Protein 2PQ0 (pdb70)

Structure (mmCIF, N/CA/C/O backbone):
data_2PQ0
#
_entry.id   2PQ0
#
_cell.length_a   114.050
_cell.length_b   114.050
_cell.length_c   182.309
_cell.angle_alpha   90.00
_cell.angle_beta   90.00
_cell.angle_gamma   90.00
#
_symmetry.space_group_name_H-M   'P 41 21 2'
#
loop_
_entity.id
_entity.type
_entity.pdbx_description
1 polymer 'Hypothetical conserved protein GK1056'
2 water water
#
loop_
_atom_site.group_PDB
_atom_site.id
_atom_site.type_symbol
_atom_site.label_atom_id
_atom_site.label_alt_id
_atom_site.label_comp_id
_atom_site.label_asym_id
_atom_site.label_entity_id
_atom_site.label_seq_id
_atom_site.pdbx_PDB_ins_code
_atom_site.Cartn_x
_atom_site.Cartn_y
_atom_site.Cartn_z
_atom_site.occupancy
_atom_site.B_iso_or_equiv
_atom_site.auth_seq_id
_atom_site.auth_comp_id
_atom_site.auth_asym_id
_atom_site.auth_atom_id
_atom_site.pdbx_PDB_model_num
ATOM 1 N N . GLY A 1 2 ? 27.027 31.042 44.439 1.00 89.93 2 GLY A N 1
ATOM 2 C CA . GLY A 1 2 ? 26.131 29.957 44.926 1.00 89.93 2 GLY A CA 1
ATOM 3 C C . GLY A 1 2 ? 26.881 28.718 45.384 1.00 89.93 2 GLY A C 1
ATOM 4 O O . GLY A 1 2 ? 28.103 28.742 45.545 1.00 89.93 2 GLY A O 1
ATOM 5 N N . ARG A 1 3 ? 26.139 27.630 45.587 1.00 67.62 3 ARG A N 1
ATOM 6 C CA . ARG A 1 3 ? 26.705 26.360 46.040 1.00 67.62 3 ARG A CA 1
ATOM 7 C C . ARG A 1 3 ? 27.716 25.759 45.060 1.00 67.62 3 ARG A C 1
ATOM 8 O O . ARG A 1 3 ? 27.552 25.845 43.842 1.00 67.62 3 ARG A O 1
ATOM 16 N N . LYS A 1 4 ? 28.759 25.145 45.608 1.00 49.83 4 LYS A N 1
ATOM 17 C CA . LYS A 1 4 ? 29.797 24.508 44.810 1.00 50.70 4 LYS A CA 1
ATOM 18 C C . LYS A 1 4 ? 29.750 22.985 44.984 1.00 49.65 4 LYS A C 1
ATOM 19 O O . LYS A 1 4 ? 29.404 22.478 46.055 1.00 49.79 4 LYS A O 1
ATOM 25 N N . ILE A 1 5 ? 30.097 22.262 43.923 1.00 41.35 5 ILE A N 1
ATOM 26 C CA . ILE A 1 5 ? 30.089 20.801 43.945 1.00 40.00 5 ILE A CA 1
ATOM 27 C C . ILE A 1 5 ? 31.342 20.216 43.273 1.00 39.64 5 ILE A C 1
ATOM 28 O O . ILE A 1 5 ? 31.873 20.776 42.312 1.00 39.45 5 ILE A O 1
ATOM 33 N N . VAL A 1 6 ? 31.818 19.097 43.806 1.00 40.14 6 VAL A N 1
ATOM 34 C CA . VAL A 1 6 ? 32.991 18.428 43.262 1.00 39.17 6 VAL A CA 1
ATOM 35 C C . VAL A 1 6 ? 32.674 16.972 42.908 1.00 38.48 6 VAL A C 1
ATOM 36 O O . VAL A 1 6 ? 32.133 16.221 43.729 1.00 37.45 6 VAL A O 1
ATOM 40 N N . PHE A 1 7 ? 33.010 16.585 41.680 1.00 40.75 7 PHE A N 1
ATOM 41 C CA . PHE A 1 7 ? 32.796 15.225 41.202 1.00 39.72 7 PHE A CA 1
ATOM 42 C C . PHE A 1 7 ? 34.137 14.508 41.136 1.00 39.38 7 PHE A C 1
ATOM 43 O O . PHE A 1 7 ? 35.101 15.031 40.576 1.00 39.80 7 PHE A O 1
ATOM 51 N N . PHE A 1 8 ? 34.195 13.311 41.707 1.00 39.21 8 PHE A N 1
ATOM 52 C CA . PHE A 1 8 ? 35.416 12.513 41.690 1.00 38.91 8 PHE A CA 1
ATOM 53 C C . PHE A 1 8 ? 35.178 11.219 40.903 1.00 38.69 8 PHE A C 1
ATOM 54 O O . PHE A 1 8 ? 34.067 10.680 40.914 1.00 38.43 8 PHE A O 1
ATOM 62 N N . ASP A 1 9 ? 36.206 10.736 40.208 1.00 39.41 9 ASP A N 1
ATOM 63 C CA . ASP A 1 9 ? 36.096 9.456 39.515 1.00 39.22 9 ASP A CA 1
ATOM 64 C C . ASP A 1 9 ? 36.889 8.564 40.475 1.00 39.22 9 ASP A C 1
ATOM 65 O O . ASP A 1 9 ? 37.563 9.084 41.364 1.00 38.90 9 ASP A O 1
ATOM 70 N N . ILE A 1 10 ? 36.829 7.244 40.304 1.00 28.33 10 ILE A N 1
ATOM 71 C CA . ILE A 1 10 ? 37.527 6.333 41.210 1.00 28.41 10 ILE A CA 1
ATOM 72 C C . ILE A 1 10 ? 38.985 5.935 41.000 1.00 28.81 10 ILE A C 1
ATOM 73 O O . ILE A 1 10 ? 39.828 6.206 41.855 1.00 28.15 10 ILE A O 1
ATOM 78 N N . ASP A 1 11 ? 39.281 5.284 39.875 1.00 35.90 11 ASP A N 1
ATOM 79 C CA . ASP A 1 11 ? 40.637 4.818 39.585 1.00 36.36 11 ASP A CA 1
ATOM 80 C C . ASP A 1 11 ? 41.643 5.964 39.470 1.00 35.65 11 ASP A C 1
ATOM 81 O O . ASP A 1 11 ? 41.431 6.930 38.737 1.00 35.77 11 ASP A O 1
ATOM 86 N N . GLY A 1 12 ? 42.743 5.831 40.205 1.00 36.82 12 GLY A N 1
ATOM 87 C CA . GLY A 1 12 ? 43.793 6.834 40.195 1.00 36.58 12 GLY A CA 1
ATOM 88 C C . GLY A 1 12 ? 43.398 8.183 40.772 1.00 36.96 12 GLY A C 1
ATOM 89 O O . GLY A 1 12 ? 44.216 9.102 40.830 1.00 36.99 12 GLY A O 1
ATOM 90 N N . THR A 1 13 ? 42.146 8.307 41.200 1.00 37.13 13 THR A N 1
ATOM 91 C CA . THR A 1 13 ? 41.647 9.556 41.756 1.00 37.50 13 THR A CA 1
ATOM 92 C C . THR A 1 13 ? 41.308 9.414 43.236 1.00 37.69 13 THR A C 1
ATOM 93 O O . THR A 1 13 ? 42.007 9.964 44.081 1.00 38.11 13 THR A O 1
ATOM 97 N N . LEU A 1 14 ? 40.243 8.683 43.551 1.00 44.64 14 LEU A N 1
ATOM 98 C CA . LEU A 1 14 ? 39.867 8.471 44.946 1.00 45.16 14 LEU A CA 1
ATOM 99 C C . LEU A 1 14 ? 40.712 7.327 45.498 1.00 45.99 14 LEU A C 1
ATOM 100 O O . LEU A 1 14 ? 41.228 7.407 46.615 1.00 46.37 14 LEU A O 1
ATOM 105 N N . LEU A 1 15 ? 40.856 6.268 44.705 1.00 46.65 15 LEU A N 1
ATOM 106 C CA . LEU A 1 15 ? 41.645 5.113 45.107 1.00 46.77 15 LEU A CA 1
ATOM 107 C C . LEU A 1 15 ? 43.044 5.199 44.507 1.00 47.01 15 LEU A C 1
ATOM 108 O O . LEU A 1 15 ? 43.223 5.733 43.412 1.00 47.80 15 LEU A O 1
ATOM 113 N N . ASP A 1 16 ? 44.037 4.682 45.224 1.00 38.96 16 ASP A N 1
ATOM 114 C CA . ASP A 1 16 ? 45.408 4.705 44.730 1.00 38.96 16 ASP A CA 1
ATOM 115 C C . ASP A 1 16 ? 45.679 3.482 43.862 1.00 38.96 16 ASP A C 1
ATOM 116 O O . ASP A 1 16 ? 44.751 2.800 43.428 1.00 38.96 16 ASP A O 1
ATOM 121 N N . GLU A 1 17 ? 46.951 3.200 43.613 1.00 65.22 17 GLU A N 1
ATOM 122 C CA . GLU A 1 17 ? 47.326 2.070 42.777 1.00 65.22 17 GLU A CA 1
ATOM 123 C C . GLU A 1 17 ? 47.026 0.721 43.425 1.00 65.22 17 GLU A C 1
ATOM 124 O O . GLU A 1 17 ? 46.828 -0.274 42.732 1.00 65.22 17 GLU A O 1
ATOM 130 N N . GLN A 1 18 ? 46.986 0.684 44.752 1.00 48.36 18 GLN A N 1
ATOM 131 C CA . GLN A 1 18 ? 46.683 -0.559 45.459 1.00 48.36 18 GLN A CA 1
ATOM 132 C C . GLN A 1 18 ? 45.178 -0.649 45.699 1.00 48.36 18 GLN A C 1
ATOM 133 O O . GLN A 1 18 ? 44.689 -1.559 46.371 1.00 48.36 18 GLN A O 1
ATOM 139 N N . LYS A 1 19 ? 44.458 0.314 45.131 1.00 46.91 19 LYS A N 1
ATOM 140 C CA . LYS A 1 19 ? 43.013 0.414 45.259 1.00 46.91 19 LYS A CA 1
ATOM 141 C C . LYS A 1 19 ? 42.580 0.682 46.693 1.00 46.91 19 LYS A C 1
ATOM 142 O O . LYS A 1 19 ? 41.503 0.268 47.126 1.00 46.91 19 LYS A O 1
ATOM 148 N N . GLN A 1 20 ? 43.435 1.387 47.425 1.00 44.23 20 GLN A N 1
ATOM 149 C CA . GLN A 1 20 ? 43.150 1.751 48.806 1.00 44.61 20 GLN A CA 1
ATOM 150 C C . GLN A 1 20 ? 42.753 3.217 48.867 1.00 44.32 20 GLN A C 1
ATOM 151 O O . GLN A 1 20 ? 43.083 4.000 47.973 1.00 44.43 20 GLN A O 1
ATOM 157 N N . LEU A 1 21 ? 42.043 3.584 49.925 1.00 41.83 21 LEU A N 1
ATOM 158 C CA . LEU A 1 21 ? 41.587 4.956 50.100 1.00 41.97 21 LEU A CA 1
ATOM 159 C C . LEU A 1 21 ? 42.584 5.729 50.966 1.00 42.27 21 LEU A C 1
ATOM 160 O O . LEU A 1 21 ? 42.795 5.392 52.130 1.00 42.28 21 LEU A O 1
ATOM 165 N N . PRO A 1 22 ? 43.227 6.763 50.402 1.00 46.60 22 PRO A N 1
ATOM 166 C CA . PRO A 1 22 ? 44.205 7.571 51.139 1.00 46.51 22 PRO A CA 1
ATOM 167 C C . PRO A 1 22 ? 43.620 8.285 52.355 1.00 46.54 22 PRO A C 1
ATOM 168 O O . PRO A 1 22 ? 42.489 8.784 52.319 1.00 46.65 22 PRO A O 1
ATOM 172 N N . LEU A 1 23 ? 44.395 8.337 53.431 1.00 44.76 23 LEU A N 1
ATOM 173 C CA . LEU A 1 23 ? 43.944 9.009 54.642 1.00 44.69 23 LEU A CA 1
ATOM 174 C C . LEU A 1 23 ? 43.599 10.478 54.341 1.00 44.76 23 LEU A C 1
ATOM 175 O O . LEU A 1 23 ? 42.543 10.976 54.752 1.00 44.67 23 LEU A O 1
ATOM 180 N N . SER A 1 24 ? 44.479 11.156 53.601 1.00 40.44 24 SER A N 1
ATOM 181 C CA . SER A 1 24 ? 44.273 12.565 53.253 1.00 40.11 24 SER A CA 1
ATOM 182 C C . SER A 1 24 ? 43.019 12.823 52.417 1.00 39.69 24 SER A C 1
ATOM 183 O O . SER A 1 24 ? 42.468 13.929 52.438 1.00 39.86 24 SER A O 1
ATOM 186 N N . THR A 1 25 ? 42.567 11.808 51.684 1.00 36.85 25 THR A N 1
ATOM 187 C CA . THR A 1 25 ? 41.371 11.962 50.869 1.00 36.15 25 THR A CA 1
ATOM 188 C C . THR A 1 25 ? 40.149 11.968 51.781 1.00 35.98 25 THR A C 1
ATOM 189 O O . THR A 1 25 ? 39.209 12.737 51.572 1.00 35.78 25 THR A O 1
ATOM 193 N N . ILE A 1 26 ? 40.167 11.105 52.792 1.00 35.78 26 ILE A N 1
ATOM 194 C CA . ILE A 1 26 ? 39.067 11.040 53.745 1.00 35.86 26 ILE A CA 1
ATOM 195 C C . ILE A 1 26 ? 38.991 12.407 54.429 1.00 36.34 26 ILE A C 1
ATOM 196 O O . ILE A 1 26 ? 37.903 12.952 54.636 1.00 35.64 26 ILE A O 1
ATOM 201 N N . GLU A 1 27 ? 40.158 12.962 54.753 1.00 39.72 27 GLU A N 1
ATOM 202 C CA . GLU A 1 27 ? 40.234 14.278 55.383 1.00 40.43 27 GLU A CA 1
ATOM 203 C C . GLU A 1 27 ? 39.658 15.303 54.418 1.00 40.15 27 GLU A C 1
ATOM 204 O O . GLU A 1 27 ? 38.805 16.117 54.786 1.00 40.06 27 GLU A O 1
ATOM 210 N N . ALA A 1 28 ? 40.134 15.249 53.177 1.00 30.91 28 ALA A N 1
ATOM 211 C CA . ALA A 1 28 ? 39.690 16.163 52.138 1.00 31.17 28 ALA A CA 1
ATOM 212 C C . ALA A 1 28 ? 38.172 16.188 52.054 1.00 31.88 28 ALA A C 1
ATOM 213 O O . ALA A 1 28 ? 37.552 17.236 52.223 1.00 32.31 28 ALA A O 1
ATOM 215 N N . VAL A 1 29 ? 37.573 15.031 51.791 1.00 44.93 29 VAL A N 1
ATOM 216 C CA . VAL A 1 29 ? 36.121 14.946 51.689 1.00 45.22 29 VAL A CA 1
ATOM 217 C C . VAL A 1 29 ? 35.492 15.499 52.959 1.00 45.87 29 VAL A C 1
ATOM 218 O O . VAL A 1 29 ? 34.478 16.191 52.906 1.00 45.72 29 VAL A O 1
ATOM 222 N N . ARG A 1 30 ? 36.104 15.201 54.100 1.00 44.16 30 ARG A N 1
ATOM 223 C CA . ARG A 1 30 ? 35.595 15.690 55.377 1.00 45.27 30 ARG A CA 1
ATOM 224 C C . ARG A 1 30 ? 35.488 17.209 55.381 1.00 45.59 30 ARG A C 1
ATOM 225 O O . ARG A 1 30 ? 34.407 17.760 55.602 1.00 45.87 30 ARG A O 1
ATOM 233 N N . ARG A 1 31 ? 36.620 17.875 55.146 1.00 49.91 31 ARG A N 1
ATOM 234 C CA . ARG A 1 31 ? 36.671 19.334 55.134 1.00 50.60 31 ARG A CA 1
ATOM 235 C C . ARG A 1 31 ? 35.690 19.904 54.124 1.00 50.59 31 ARG A C 1
ATOM 236 O O . ARG A 1 31 ? 35.019 20.903 54.383 1.00 51.00 31 ARG A O 1
ATOM 244 N N . LEU A 1 32 ? 35.602 19.247 52.976 1.00 45.04 32 LEU A N 1
ATOM 245 C CA . LEU A 1 32 ? 34.712 19.668 51.903 1.00 45.25 32 LEU A CA 1
ATOM 246 C C . LEU A 1 32 ? 33.238 19.682 52.342 1.00 45.74 32 LEU A C 1
ATOM 247 O O . LEU A 1 32 ? 32.485 20.589 51.990 1.00 45.59 32 LEU A O 1
ATOM 252 N N . LYS A 1 33 ? 32.832 18.682 53.120 1.00 59.06 33 LYS A N 1
ATOM 253 C CA . LYS A 1 33 ? 31.449 18.609 53.583 1.00 59.87 33 LYS A CA 1
ATOM 254 C C . LYS A 1 33 ? 31.102 19.648 54.639 1.00 60.40 33 LYS A C 1
ATOM 255 O O . LYS A 1 33 ? 30.067 20.305 54.542 1.00 60.67 33 LYS A O 1
ATOM 261 N N . GLN A 1 34 ? 31.958 19.797 55.648 1.00 51.44 34 GLN A N 1
ATOM 262 C CA . GLN A 1 34 ? 31.694 20.757 56.718 1.00 52.25 34 GLN A CA 1
ATOM 263 C C . GLN A 1 34 ? 31.798 22.181 56.194 1.00 51.97 34 GLN A C 1
ATOM 264 O O . GLN A 1 34 ? 31.400 23.134 56.862 1.00 51.94 34 GLN A O 1
ATOM 270 N N . SER A 1 35 ? 32.329 22.309 54.984 1.00 46.88 35 SER A N 1
ATOM 271 C CA . SER A 1 35 ? 32.503 23.597 54.337 1.00 46.59 35 SER A CA 1
ATOM 272 C C . SER A 1 35 ? 31.326 23.919 53.414 1.00 46.12 35 SER A C 1
ATOM 273 O O . SER A 1 35 ? 31.314 24.956 52.752 1.00 46.37 35 SER A O 1
ATOM 276 N N . GLY A 1 36 ? 30.343 23.024 53.365 1.00 54.47 36 GLY A N 1
ATOM 277 C CA . GLY A 1 36 ? 29.180 23.253 52.522 1.00 53.66 36 GLY A CA 1
ATOM 278 C C . GLY A 1 36 ? 29.314 22.861 51.058 1.00 53.02 36 GLY A C 1
ATOM 279 O O . GLY A 1 36 ? 28.368 23.028 50.283 1.00 52.90 36 GLY A O 1
ATOM 280 N N . VAL A 1 37 ? 30.479 22.351 50.665 1.00 47.72 37 VAL A N 1
ATOM 281 C CA . VAL A 1 37 ? 30.698 21.927 49.283 1.00 47.40 37 VAL A CA 1
ATOM 282 C C . VAL A 1 37 ? 30.114 20.529 49.061 1.00 46.81 37 VAL A C 1
ATOM 283 O O . VAL A 1 37 ? 30.395 19.604 49.819 1.00 46.47 37 VAL A O 1
ATOM 287 N N . TYR A 1 38 ? 29.304 20.384 48.017 1.00 45.00 38 TYR A N 1
ATOM 288 C CA . TYR A 1 38 ? 28.677 19.104 47.695 1.00 44.34 38 TYR A CA 1
ATOM 289 C C . TYR A 1 38 ? 29.687 18.125 47.090 1.00 43.36 38 TYR A C 1
ATOM 290 O O . TYR A 1 38 ? 30.423 18.480 46.166 1.00 43.75 38 TYR A O 1
ATOM 299 N N . VAL A 1 39 ? 29.710 16.897 47.607 1.00 38.99 39 VAL A N 1
ATOM 300 C CA . VAL A 1 39 ? 30.622 15.867 47.118 1.00 37.33 39 VAL A CA 1
ATOM 301 C C . VAL A 1 39 ? 29.864 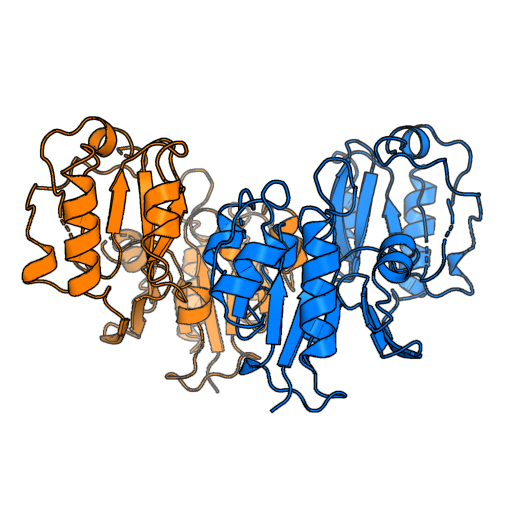14.777 46.380 1.00 35.89 39 VAL A C 1
ATOM 302 O O . VAL A 1 39 ? 28.844 14.285 46.863 1.00 35.57 39 VAL A O 1
ATOM 306 N N . ALA A 1 40 ? 30.371 14.401 45.209 1.00 33.61 40 ALA A N 1
ATOM 307 C CA . ALA A 1 40 ? 29.750 13.358 44.398 1.00 31.90 40 ALA A CA 1
ATOM 308 C C . ALA A 1 40 ? 30.782 12.587 43.581 1.00 31.00 40 ALA A C 1
ATOM 309 O O . ALA A 1 40 ? 31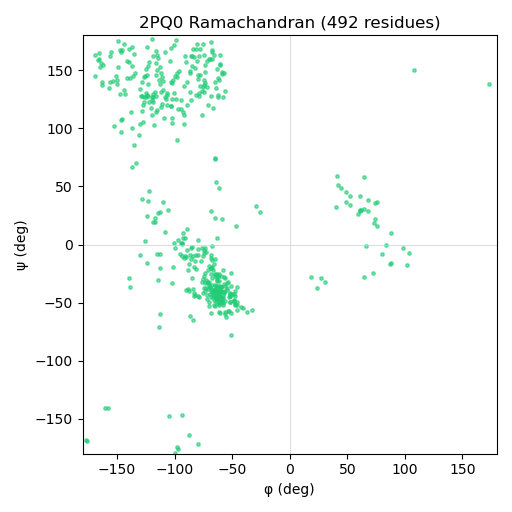.972 12.917 43.571 1.00 30.63 40 ALA A O 1
ATOM 311 N N . ILE A 1 41 ? 30.316 11.550 42.897 1.00 35.46 41 ILE A N 1
ATOM 312 C CA . ILE A 1 41 ? 31.183 10.724 42.068 1.00 34.42 41 ILE A CA 1
ATOM 313 C C . ILE A 1 41 ? 30.645 10.638 40.644 1.00 33.71 41 ILE A C 1
ATOM 314 O O . ILE A 1 41 ? 29.432 10.645 40.425 1.00 33.61 41 ILE A O 1
ATOM 319 N N . ALA A 1 42 ? 31.559 10.586 39.681 1.00 33.45 42 ALA A N 1
ATOM 320 C CA . ALA A 1 42 ? 31.204 10.452 38.264 1.00 33.09 42 ALA A CA 1
ATOM 321 C C . ALA A 1 42 ? 32.209 9.445 37.738 1.00 33.14 42 ALA A C 1
ATOM 322 O O . ALA A 1 42 ? 33.414 9.709 37.704 1.00 33.36 42 ALA A O 1
ATOM 324 N N . THR A 1 43 ? 31.713 8.282 37.341 1.00 35.98 43 THR A N 1
ATOM 325 C CA . THR A 1 43 ? 32.589 7.234 36.864 1.00 35.59 43 THR A CA 1
ATOM 326 C C . THR A 1 43 ? 31.961 6.387 35.778 1.00 35.77 43 THR A C 1
ATOM 327 O O . THR A 1 43 ? 30.749 6.436 35.551 1.00 35.41 43 THR A O 1
ATOM 331 N N . GLY A 1 44 ? 32.805 5.611 35.104 1.00 31.70 44 GLY A N 1
ATOM 332 C CA . GLY A 1 44 ? 32.320 4.739 34.061 1.00 31.45 44 GLY A CA 1
ATOM 333 C C . GLY A 1 44 ? 31.914 3.442 34.720 1.00 32.02 44 GLY A C 1
ATOM 334 O O . GLY A 1 44 ? 31.182 2.644 34.140 1.00 32.41 44 GLY A O 1
ATOM 335 N N . ARG A 1 45 ? 32.385 3.236 35.945 1.00 32.25 45 ARG A N 1
ATOM 336 C CA . ARG A 1 45 ? 32.089 2.018 36.689 1.00 32.31 45 ARG A CA 1
ATOM 337 C C . ARG A 1 45 ? 30.612 1.812 36.942 1.00 32.41 45 ARG A C 1
ATOM 338 O O . ARG A 1 45 ? 29.815 2.740 36.841 1.00 32.14 45 ARG A O 1
ATOM 346 N N . ALA A 1 46 ? 30.272 0.573 37.284 1.00 29.48 46 ALA A N 1
ATOM 347 C CA . ALA A 1 46 ? 28.907 0.184 37.590 1.00 29.12 46 ALA A CA 1
ATOM 348 C C . ALA A 1 46 ? 28.701 0.465 39.071 1.00 29.46 46 ALA A C 1
ATOM 349 O O . ALA A 1 46 ? 29.641 0.359 39.862 1.00 29.95 46 ALA A O 1
ATOM 351 N N . PRO A 1 47 ? 27.473 0.838 39.469 1.00 41.25 47 PRO A N 1
ATOM 352 C CA . PRO A 1 47 ? 27.199 1.129 40.880 1.00 41.39 47 PRO A CA 1
ATOM 353 C C . PRO A 1 47 ? 27.760 0.090 41.845 1.00 41.86 47 PRO A C 1
ATOM 354 O O . PRO A 1 47 ? 28.544 0.421 42.730 1.00 42.32 47 PRO A O 1
ATOM 358 N N . PHE A 1 48 ? 27.380 -1.172 41.665 1.00 33.28 48 PHE A N 1
ATOM 359 C CA . PHE A 1 48 ? 27.850 -2.216 42.566 1.00 33.22 48 PHE A CA 1
ATOM 360 C C . PHE A 1 48 ? 29.360 -2.399 42.580 1.00 33.66 48 PHE A C 1
ATOM 361 O O . PHE A 1 48 ? 29.895 -3.060 43.467 1.00 33.86 48 PHE A O 1
ATOM 377 N N . PHE A 1 50 ? 31.604 0.089 42.912 1.00 39.67 50 PHE A N 1
ATOM 378 C CA . PHE A 1 50 ? 32.269 1.045 43.796 1.00 39.11 50 PHE A CA 1
ATOM 379 C C . PHE A 1 50 ? 31.412 1.392 45.026 1.00 39.80 50 PHE A C 1
ATOM 380 O O . PHE A 1 50 ? 31.529 2.468 45.610 1.00 40.30 50 PHE A O 1
ATOM 388 N N . GLU A 1 51 ? 30.568 0.437 45.422 1.00 36.61 51 GLU A N 1
ATOM 389 C CA . GLU A 1 51 ? 29.690 0.578 46.579 1.00 37.13 51 GLU A CA 1
ATOM 390 C C . GLU A 1 51 ? 30.521 0.806 47.838 1.00 37.68 51 GLU A C 1
ATOM 391 O O . GLU A 1 51 ? 30.166 1.621 48.686 1.00 38.23 51 GLU A O 1
ATOM 397 N N . HIS A 1 52 ? 31.626 0.077 47.960 1.00 33.16 52 HIS A N 1
ATOM 398 C CA . HIS A 1 52 ? 32.491 0.220 49.122 1.00 33.98 52 HIS A CA 1
ATOM 399 C C . HIS A 1 52 ? 33.039 1.645 49.249 1.00 33.99 52 HIS A C 1
ATOM 400 O O . HIS A 1 52 ? 33.136 2.183 50.349 1.00 33.66 52 HIS A O 1
ATOM 407 N N . VAL A 1 53 ? 33.391 2.262 48.127 1.00 33.58 53 VAL A N 1
ATOM 408 C CA . VAL A 1 53 ? 33.916 3.617 48.161 1.00 33.81 53 VAL A CA 1
ATOM 409 C C . VAL A 1 53 ? 32.849 4.571 48.694 1.00 33.97 53 VAL A C 1
ATOM 410 O O . VAL A 1 53 ? 33.129 5.434 49.522 1.00 33.88 53 VAL A O 1
ATOM 414 N N . ARG A 1 54 ? 31.623 4.403 48.213 1.00 40.17 54 ARG A N 1
ATOM 415 C CA . ARG A 1 54 ? 30.507 5.229 48.645 1.00 40.64 54 ARG A CA 1
ATOM 416 C C . ARG A 1 54 ? 30.239 5.069 50.141 1.00 41.26 54 ARG A C 1
ATOM 417 O O . ARG A 1 54 ? 29.966 6.044 50.849 1.00 40.97 54 ARG A O 1
ATOM 425 N N . LYS A 1 55 ? 30.307 3.829 50.615 1.00 42.01 55 LYS A N 1
ATOM 426 C CA . LYS A 1 55 ? 30.067 3.532 52.015 1.00 42.46 55 LYS A CA 1
ATOM 427 C C . LYS A 1 55 ? 31.160 4.164 52.873 1.00 42.45 55 LYS A C 1
ATOM 428 O O . LYS A 1 55 ? 30.885 4.759 53.914 1.00 43.34 55 LYS A O 1
ATOM 434 N N . GLN A 1 56 ? 32.401 4.041 52.423 1.00 39.16 56 GLN A N 1
ATOM 435 C CA . GLN A 1 56 ? 33.532 4.592 53.150 1.00 38.75 56 GLN A CA 1
ATOM 436 C C . GLN A 1 56 ? 33.519 6.113 53.254 1.00 38.86 56 GLN A C 1
ATOM 437 O O . GLN A 1 56 ? 33.804 6.666 54.316 1.00 39.46 56 GLN A O 1
ATOM 443 N N . LEU A 1 57 ? 33.191 6.785 52.155 1.00 42.37 57 LEU A N 1
ATOM 444 C CA . LEU A 1 57 ? 33.162 8.242 52.125 1.00 42.08 57 LEU A CA 1
ATOM 445 C C . LEU A 1 57 ? 31.785 8.817 52.412 1.00 42.00 57 LEU A C 1
ATOM 446 O O . LEU A 1 57 ? 31.633 10.022 52.595 1.00 42.33 57 LEU A O 1
ATOM 451 N N . GLY A 1 58 ? 30.778 7.957 52.449 1.00 34.30 58 GLY A N 1
ATOM 452 C CA . GLY A 1 58 ? 29.437 8.431 52.710 1.00 33.97 58 GLY A CA 1
ATOM 453 C C . GLY A 1 58 ? 28.997 9.333 51.583 1.00 34.18 58 GLY A C 1
ATOM 454 O O . GLY A 1 58 ? 28.668 10.496 51.801 1.00 34.52 58 GLY A O 1
ATOM 455 N N . ILE A 1 59 ? 29.002 8.786 50.371 1.00 35.05 59 ILE A N 1
ATOM 456 C CA . ILE A 1 59 ? 28.611 9.512 49.166 1.00 34.85 59 ILE A CA 1
ATOM 457 C C . ILE A 1 59 ? 27.432 8.784 48.538 1.00 35.28 59 ILE A C 1
ATOM 458 O O . ILE A 1 59 ? 27.572 7.637 48.129 1.00 34.99 59 ILE A O 1
ATOM 463 N N . ASP A 1 60 ? 26.278 9.438 48.452 1.00 32.52 60 ASP A N 1
ATOM 464 C CA . ASP A 1 60 ? 25.100 8.786 47.879 1.00 32.46 60 ASP A CA 1
ATOM 465 C C . ASP A 1 60 ? 24.537 9.465 46.631 1.00 31.85 60 ASP A C 1
ATOM 466 O O . ASP A 1 60 ? 23.381 9.252 46.262 1.00 32.07 60 ASP A O 1
ATOM 471 N N . SER A 1 61 ? 25.355 10.286 45.984 1.00 35.23 61 SER A N 1
ATOM 472 C CA . SER A 1 61 ? 24.958 10.965 44.752 1.00 34.68 61 SER A CA 1
ATOM 473 C C . SER A 1 61 ? 26.073 10.696 43.759 1.00 33.53 61 SER A C 1
ATOM 474 O O . SER A 1 61 ? 27.246 10.931 44.053 1.00 33.64 61 SER A O 1
ATOM 477 N N . PHE A 1 62 ? 25.716 10.207 42.579 1.00 28.79 62 PHE A N 1
ATOM 478 C CA . PHE A 1 62 ? 26.742 9.860 41.613 1.00 27.85 62 PHE A CA 1
ATOM 479 C C . PHE A 1 62 ? 26.273 9.634 40.187 1.00 27.31 62 PHE A C 1
ATOM 480 O O . PHE A 1 62 ? 25.100 9.368 39.921 1.00 27.37 62 PHE A O 1
ATOM 488 N N . VAL A 1 63 ? 27.222 9.737 39.273 1.00 31.50 63 VAL A N 1
ATOM 489 C CA . VAL A 1 63 ? 26.957 9.483 37.876 1.00 31.74 63 VAL A CA 1
ATOM 490 C C . VAL A 1 63 ? 27.727 8.190 37.620 1.00 32.04 63 VAL A C 1
ATOM 491 O O . VAL A 1 63 ? 28.939 8.13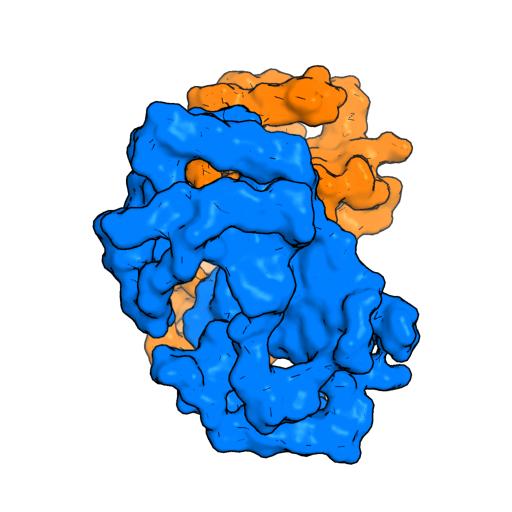0 37.843 1.00 31.92 63 VAL A O 1
ATOM 495 N N . SER A 1 64 ? 27.022 7.144 37.200 1.00 33.92 64 SER A N 1
ATOM 496 C CA . SER A 1 64 ? 27.668 5.865 36.934 1.00 34.02 64 SER A CA 1
ATOM 497 C C . SER A 1 64 ? 27.386 5.411 35.506 1.00 34.61 64 SER A C 1
ATOM 498 O O . SER A 1 64 ? 26.538 5.988 34.818 1.00 34.40 64 SER A O 1
ATOM 501 N N . PHE A 1 65 ? 28.086 4.365 35.071 1.00 32.71 65 PHE A N 1
ATOM 502 C CA . PHE A 1 65 ? 27.925 3.852 33.715 1.00 33.27 65 PHE A CA 1
ATOM 503 C C . PHE A 1 65 ? 28.081 5.003 32.726 1.00 34.33 65 PHE A C 1
ATOM 504 O O . PHE A 1 65 ? 27.332 5.110 31.756 1.00 34.51 65 PHE A O 1
ATOM 512 N N . ASN A 1 66 ? 29.066 5.859 32.997 1.00 38.22 66 ASN A N 1
ATOM 513 C CA . ASN A 1 66 ? 29.359 7.017 32.162 1.00 39.42 66 ASN A CA 1
ATOM 514 C C . ASN A 1 66 ? 28.153 7.908 31.888 1.00 39.55 66 ASN A C 1
ATOM 515 O O . ASN A 1 66 ? 28.042 8.497 30.819 1.00 39.75 66 ASN A O 1
ATOM 520 N N . GLY A 1 67 ? 27.254 8.006 32.859 1.00 31.37 67 GLY A N 1
ATOM 521 C CA . GLY A 1 67 ? 26.084 8.844 32.697 1.00 31.38 67 GLY A CA 1
ATOM 522 C C . GLY A 1 67 ? 24.790 8.109 32.406 1.00 31.61 67 GLY A C 1
ATOM 523 O O . GLY A 1 67 ? 23.727 8.724 32.389 1.00 32.32 67 GLY A O 1
ATOM 524 N N . GLN A 1 68 ? 24.865 6.799 32.185 1.00 35.80 68 GLN A N 1
ATOM 525 C CA . GLN A 1 68 ? 23.659 6.031 31.882 1.00 35.55 68 GLN A CA 1
ATOM 526 C C . GLN A 1 68 ? 22.842 5.687 33.126 1.00 34.83 68 GLN A C 1
ATOM 527 O O . GLN A 1 68 ? 21.715 5.195 33.032 1.00 34.73 68 GLN A O 1
ATOM 533 N N . TYR A 1 69 ? 23.417 5.950 34.290 1.00 28.51 69 TYR A N 1
ATOM 534 C CA . TYR A 1 69 ? 22.731 5.689 35.546 1.00 27.88 69 TYR A CA 1
ATOM 535 C C . TYR A 1 69 ? 23.182 6.761 36.536 1.00 27.91 69 TYR A C 1
ATOM 536 O O . TYR A 1 69 ? 24.322 6.750 37.010 1.00 27.21 69 TYR A O 1
ATOM 545 N N . VAL A 1 70 ? 22.284 7.697 36.825 1.00 35.43 70 VAL A N 1
ATOM 546 C CA . VAL A 1 70 ? 22.585 8.790 37.737 1.00 35.82 70 VAL A CA 1
ATOM 547 C C . VAL A 1 70 ? 21.701 8.732 38.968 1.00 36.49 70 VAL A C 1
ATOM 548 O O . VAL A 1 70 ? 20.478 8.650 38.867 1.00 36.73 70 VAL A O 1
ATOM 552 N N . VAL A 1 71 ? 22.338 8.771 40.133 1.00 36.47 71 VAL A N 1
ATOM 553 C CA . VAL A 1 71 ? 21.626 8.709 41.397 1.00 37.36 71 VAL A CA 1
ATOM 554 C C . VAL A 1 71 ? 21.861 9.959 42.228 1.00 38.25 71 VAL A C 1
ATOM 555 O O . VAL A 1 71 ? 23.005 10.353 42.474 1.00 38.85 71 VAL A O 1
ATOM 559 N N . PHE A 1 72 ? 20.763 10.576 42.653 1.00 33.71 72 PHE A N 1
ATOM 560 C CA . PHE A 1 72 ? 20.816 11.769 43.482 1.00 35.17 72 PHE A CA 1
ATOM 561 C C . PHE A 1 72 ? 20.289 11.429 44.870 1.00 35.65 72 PHE A C 1
ATOM 562 O O . PHE A 1 72 ? 19.137 11.030 45.023 1.00 35.74 72 PHE A O 1
ATOM 570 N N . GLU A 1 73 ? 21.151 11.578 45.870 1.00 44.36 73 GLU A N 1
ATOM 571 C CA . GLU A 1 73 ? 20.807 11.283 47.253 1.00 45.80 73 GLU A CA 1
ATOM 572 C C . GLU A 1 73 ? 19.967 10.030 47.473 1.00 46.08 73 GLU A C 1
ATOM 573 O O . GLU A 1 73 ? 18.861 10.085 48.018 1.00 46.04 73 GLU A O 1
ATOM 579 N N . GLY A 1 74 ? 20.504 8.897 47.034 1.00 40.75 74 GLY A N 1
ATOM 580 C CA . GLY A 1 74 ? 19.827 7.631 47.212 1.00 40.82 74 GLY A CA 1
ATOM 581 C C . GLY A 1 74 ? 18.727 7.317 46.222 1.00 41.22 74 GLY A C 1
ATOM 582 O O . GLY A 1 74 ? 18.217 6.197 46.232 1.00 41.18 74 GLY A O 1
ATOM 583 N N . ASN A 1 75 ? 18.354 8.271 45.372 1.00 38.13 75 ASN A N 1
ATOM 584 C CA . ASN A 1 75 ? 17.289 8.026 44.399 1.00 38.81 75 ASN A CA 1
ATOM 585 C C . ASN A 1 75 ? 17.747 8.074 42.956 1.00 38.78 75 ASN A C 1
ATOM 586 O O . ASN A 1 75 ? 18.689 8.789 42.607 1.00 39.10 75 ASN A O 1
ATOM 591 N N . VAL A 1 76 ? 17.075 7.308 42.109 1.00 47.32 76 VAL A N 1
ATOM 592 C CA . VAL A 1 76 ? 17.454 7.290 40.716 1.00 46.86 76 VAL A CA 1
ATOM 593 C C . VAL A 1 76 ? 16.971 8.554 40.037 1.00 46.86 76 VAL A C 1
ATOM 594 O O . VAL A 1 76 ? 15.769 8.762 39.873 1.00 47.05 76 VAL A O 1
ATOM 598 N N . LEU A 1 77 ? 17.915 9.402 39.650 1.00 47.91 77 LEU A N 1
ATOM 599 C CA . LEU A 1 77 ? 17.582 10.643 38.972 1.00 47.24 77 LEU A CA 1
ATOM 600 C C . LEU A 1 77 ? 17.390 10.373 37.490 1.00 46.98 77 LEU A C 1
ATOM 601 O O . LEU A 1 77 ? 16.440 10.857 36.880 1.00 47.13 77 LEU A O 1
ATOM 606 N N . TYR A 1 78 ? 18.289 9.587 36.910 1.00 48.78 78 TYR A N 1
ATOM 607 C CA . TYR A 1 78 ? 18.205 9.280 35.488 1.00 47.80 78 TYR A CA 1
ATOM 608 C C . TYR A 1 78 ? 18.763 7.912 35.135 1.00 48.11 78 TYR A C 1
ATOM 609 O O . TYR A 1 78 ? 19.774 7.481 35.684 1.00 47.99 78 TYR A O 1
ATOM 618 N N . LYS A 1 79 ? 18.099 7.230 34.210 1.00 41.28 79 LYS A N 1
ATOM 619 C CA . LYS A 1 79 ? 18.555 5.918 33.792 1.00 41.61 79 LYS A CA 1
ATOM 620 C C . LYS A 1 79 ? 18.251 5.643 32.326 1.00 41.49 79 LYS A C 1
ATOM 621 O O . LYS A 1 79 ? 17.126 5.823 31.866 1.00 41.36 79 LYS A O 1
ATOM 627 N N . GLN A 1 80 ? 19.272 5.218 31.591 1.00 44.37 80 GLN A N 1
ATOM 628 C CA . GLN A 1 80 ? 19.107 4.904 30.181 1.00 44.41 80 GLN A CA 1
ATOM 629 C C . GLN A 1 80 ? 19.808 3.598 29.854 1.00 43.53 80 GLN A C 1
ATOM 630 O O . GLN A 1 80 ? 20.963 3.587 29.435 1.00 43.28 80 GLN A O 1
ATOM 636 N N . PRO A 1 81 ? 19.115 2.472 30.052 1.00 41.63 81 PRO A N 1
ATOM 637 C CA . PRO A 1 81 ? 19.688 1.156 29.767 1.00 41.07 81 PRO A CA 1
ATOM 638 C C . PRO A 1 81 ? 19.751 0.876 28.264 1.00 40.43 81 PRO A C 1
ATOM 639 O O . PRO A 1 81 ? 19.097 1.554 27.468 1.00 40.40 81 PRO A O 1
ATOM 643 N N . LEU A 1 82 ? 20.555 -0.116 27.887 1.00 35.76 82 LEU A N 1
ATOM 644 C CA . LEU A 1 82 ? 20.696 -0.514 26.492 1.00 35.60 82 LEU A CA 1
ATOM 645 C C . LEU A 1 82 ? 19.335 -0.952 25.989 1.00 34.94 82 LEU A C 1
ATOM 646 O O . LEU A 1 82 ? 18.480 -1.366 26.778 1.00 34.71 82 LEU A O 1
ATOM 651 N N . ARG A 1 83 ? 19.126 -0.866 24.682 1.00 45.76 83 ARG A N 1
ATOM 652 C CA . ARG A 1 83 ? 17.857 -1.287 24.110 1.00 45.76 83 ARG A CA 1
ATOM 653 C C . ARG A 1 83 ? 17.737 -2.814 24.169 1.00 45.76 83 ARG A C 1
ATOM 654 O O . ARG A 1 83 ? 18.566 -3.546 23.623 1.00 45.76 83 ARG A O 1
ATOM 662 N N . ARG A 1 84 ? 16.704 -3.279 24.865 1.00 49.00 84 ARG A N 1
ATOM 663 C CA . ARG A 1 84 ? 16.434 -4.703 25.034 1.00 49.00 84 ARG A CA 1
ATOM 664 C C . ARG A 1 84 ? 16.635 -5.507 23.752 1.00 49.00 84 ARG A C 1
ATOM 665 O O . ARG A 1 84 ? 17.369 -6.492 23.730 1.00 49.00 84 ARG A O 1
ATOM 673 N N . GLU A 1 85 ? 15.975 -5.075 22.685 1.00 51.05 85 GLU A N 1
ATOM 674 C CA . GLU A 1 85 ? 16.066 -5.738 21.391 1.00 51.05 85 GLU A CA 1
ATOM 675 C C . GLU A 1 85 ? 17.514 -5.936 20.951 1.00 51.05 85 GLU A C 1
ATOM 676 O O . GLU A 1 85 ? 17.890 -7.004 20.471 1.00 51.05 85 GLU A O 1
ATOM 682 N N . LYS A 1 86 ? 18.325 -4.899 21.124 1.00 45.89 86 LYS A N 1
ATOM 683 C CA . LYS A 1 86 ? 19.726 -4.955 20.732 1.00 45.89 86 LYS A CA 1
ATOM 684 C C . LYS A 1 86 ? 20.585 -5.855 21.615 1.00 45.89 86 LYS A C 1
ATOM 685 O O . LYS A 1 86 ? 21.536 -6.475 21.135 1.00 45.89 86 LYS A O 1
ATOM 691 N N . VAL A 1 87 ? 20.265 -5.931 22.903 1.00 45.18 87 VAL A N 1
ATOM 692 C CA . VAL A 1 87 ? 21.037 -6.791 23.783 1.00 45.18 87 VAL A CA 1
ATOM 693 C C . VAL A 1 87 ? 20.759 -8.231 23.372 1.00 45.18 87 VAL A C 1
ATOM 694 O O . VAL A 1 87 ? 21.662 -9.062 23.355 1.00 45.18 87 VAL A O 1
ATOM 698 N N . ARG A 1 88 ? 19.510 -8.520 23.024 1.00 55.74 88 ARG A N 1
ATOM 699 C CA . ARG A 1 88 ? 19.147 -9.869 22.606 1.00 57.07 88 ARG A CA 1
ATOM 700 C C . ARG A 1 88 ? 19.934 -10.263 21.359 1.00 56.64 88 ARG A C 1
ATOM 701 O O . ARG A 1 88 ? 20.658 -11.260 21.363 1.00 56.91 88 ARG A O 1
ATOM 709 N N . ALA A 1 89 ? 19.789 -9.471 20.300 1.00 36.76 89 ALA A N 1
ATOM 710 C CA . ALA A 1 89 ? 20.478 -9.719 19.041 1.00 35.91 89 ALA A CA 1
ATOM 711 C C . ALA A 1 89 ? 21.959 -9.979 19.265 1.00 35.40 89 ALA A C 1
ATOM 712 O O . ALA A 1 89 ? 22.541 -10.881 18.658 1.00 34.76 89 ALA A O 1
ATOM 714 N N . LEU A 1 90 ? 22.569 -9.181 20.138 1.00 42.92 90 LEU A N 1
ATOM 715 C CA . LEU A 1 90 ? 23.987 -9.325 20.443 1.00 42.94 90 LEU A CA 1
ATOM 716 C C . LEU A 1 90 ? 24.233 -10.680 21.087 1.00 43.39 90 LEU A C 1
ATOM 717 O O . LEU A 1 90 ? 25.162 -11.404 20.715 1.00 43.63 90 LEU A O 1
ATOM 722 N N . THR A 1 91 ? 23.391 -11.016 22.059 1.00 43.73 91 THR A N 1
ATOM 723 C CA . THR A 1 91 ? 23.504 -12.284 22.761 1.00 44.17 91 THR A CA 1
ATOM 724 C C . THR A 1 91 ? 23.471 -13.422 21.745 1.00 44.78 91 THR A C 1
ATOM 725 O O . THR A 1 91 ? 24.437 -14.178 21.588 1.00 44.59 91 THR A O 1
ATOM 729 N N . GLU A 1 92 ? 22.351 -13.528 21.044 1.00 51.33 92 GLU A N 1
ATOM 730 C CA . GLU A 1 92 ? 22.184 -14.566 20.049 1.00 52.10 92 GLU A CA 1
ATOM 731 C C . GLU A 1 92 ? 23.349 -14.594 19.066 1.00 51.92 92 GLU A C 1
ATOM 732 O O . GLU A 1 92 ? 23.849 -15.668 18.726 1.00 52.03 92 GLU A O 1
ATOM 738 N N . GLU A 1 93 ? 23.809 -13.425 18.628 1.00 44.94 93 GLU A N 1
ATOM 739 C CA . GLU A 1 93 ? 24.916 -13.411 17.687 1.00 44.86 93 GLU A CA 1
ATOM 740 C C . GLU A 1 93 ? 26.204 -13.907 18.328 1.00 45.17 93 GLU A C 1
ATOM 741 O O . GLU A 1 93 ? 26.960 -14.665 17.716 1.00 45.30 93 GLU A O 1
ATOM 747 N N . ALA A 1 94 ? 26.455 -13.481 19.560 1.00 46.15 94 ALA A N 1
ATOM 748 C CA . ALA A 1 94 ? 27.653 -13.905 20.268 1.00 46.10 94 ALA A CA 1
ATOM 749 C C . ALA A 1 94 ? 27.594 -15.414 20.510 1.00 46.25 94 ALA A C 1
ATOM 750 O O . ALA A 1 94 ? 28.604 -16.112 20.395 1.00 46.14 94 ALA A O 1
ATOM 752 N N . HIS A 1 95 ? 26.404 -15.905 20.848 1.00 39.00 95 HIS A N 1
ATOM 753 C CA . HIS A 1 95 ? 26.189 -17.327 21.103 1.00 39.97 95 HIS A CA 1
ATOM 754 C C . HIS A 1 95 ? 26.558 -18.162 19.873 1.00 39.60 95 HIS A C 1
ATOM 755 O O . HIS A 1 95 ? 27.285 -19.155 19.968 1.00 39.43 95 HIS A O 1
ATOM 762 N N . LYS A 1 96 ? 26.059 -17.747 18.716 1.00 41.62 96 LYS A N 1
ATOM 763 C CA . LYS A 1 96 ? 26.345 -18.437 17.472 1.00 41.62 96 LYS A CA 1
ATOM 764 C C . LYS A 1 96 ? 27.853 -18.578 17.266 1.00 41.62 96 LYS A C 1
ATOM 765 O O . LYS A 1 96 ? 28.319 -19.558 16.683 1.00 67.28 96 LYS A O 1
ATOM 771 N N . ASN A 1 97 ? 28.613 -17.603 17.758 1.00 46.01 97 ASN A N 1
ATOM 772 C CA . ASN A 1 97 ? 30.068 -17.615 17.607 1.00 44.52 97 ASN A CA 1
ATOM 773 C C . ASN A 1 97 ? 30.801 -18.246 18.775 1.00 43.32 97 ASN A C 1
ATOM 774 O O . ASN A 1 97 ? 32.026 -18.301 18.773 1.00 43.60 97 ASN A O 1
ATOM 779 N N . GLY A 1 98 ? 30.068 -18.712 19.776 1.00 38.86 98 GLY A N 1
ATOM 780 C CA . GLY A 1 98 ? 30.723 -19.320 20.919 1.00 36.76 98 GLY A CA 1
ATOM 781 C C . GLY A 1 98 ? 31.407 -18.302 21.817 1.00 35.45 98 GLY A C 1
ATOM 782 O O . GLY A 1 98 ? 32.277 -18.640 22.626 1.00 35.47 98 GLY A O 1
ATOM 783 N N . HIS A 1 99 ? 31.015 -17.041 21.673 1.00 37.30 99 HIS A N 1
ATOM 784 C CA . HIS A 1 99 ? 31.588 -15.983 22.487 1.00 35.52 99 HIS A CA 1
ATOM 785 C C . HIS A 1 99 ? 30.637 -15.690 23.639 1.00 34.29 99 HIS A C 1
ATOM 786 O O . HIS A 1 99 ? 29.452 -15.435 23.443 1.00 34.13 99 HIS A O 1
ATOM 793 N N . PRO A 1 100 ? 31.138 -15.754 24.872 1.00 22.83 100 PRO A N 1
ATOM 794 C CA . PRO A 1 100 ? 30.224 -15.468 25.973 1.00 22.16 100 PRO A CA 1
ATOM 795 C C . PRO A 1 100 ? 30.037 -13.970 26.201 1.00 21.92 100 PRO A C 1
ATOM 796 O O . PRO A 1 100 ? 30.768 -13.141 25.654 1.00 21.30 100 PRO A O 1
ATOM 800 N N . LEU A 1 101 ? 29.035 -13.645 27.012 1.00 33.34 101 LEU A N 1
ATOM 801 C CA . LEU A 1 101 ? 28.710 -12.274 27.370 1.00 33.42 101 LEU A CA 1
ATOM 802 C C . LEU A 1 101 ? 28.407 -12.216 28.853 1.00 33.48 101 LEU A C 1
ATOM 803 O O . LEU A 1 101 ? 28.010 -13.206 29.453 1.00 33.63 101 LEU A O 1
ATOM 808 N N . VAL A 1 102 ? 28.616 -11.048 29.443 1.00 29.26 102 VAL A N 1
ATOM 809 C CA . VAL A 1 102 ? 28.292 -10.829 30.839 1.00 28.86 102 VAL A CA 1
ATOM 810 C C . VAL A 1 102 ? 27.398 -9.594 30.841 1.00 29.42 102 VAL A C 1
ATOM 811 O O . VAL A 1 102 ? 27.742 -8.572 30.258 1.00 29.27 102 VAL A O 1
ATOM 815 N N . PHE A 1 103 ? 26.231 -9.711 31.460 1.00 34.23 103 PHE A N 1
ATOM 816 C CA . PHE A 1 103 ? 25.277 -8.610 31.520 1.00 34.79 103 PHE A CA 1
ATOM 817 C C . PHE A 1 103 ? 25.403 -7.882 32.843 1.00 35.33 103 PHE A C 1
ATOM 818 O O . PHE A 1 103 ? 25.426 -8.517 33.901 1.00 34.80 103 PHE A O 1
ATOM 834 N N . ASP A 1 105 ? 23.736 -4.815 35.273 1.00 31.82 105 ASP A N 1
ATOM 835 C CA . ASP A 1 105 ? 22.623 -3.904 35.520 1.00 30.51 105 ASP A CA 1
ATOM 836 C C . ASP A 1 105 ? 23.142 -3.100 36.707 1.00 30.66 105 ASP A C 1
ATOM 837 O O . ASP A 1 105 ? 24.322 -3.216 37.042 1.00 30.05 105 ASP A O 1
ATOM 842 N N . ALA A 1 106 ? 22.304 -2.302 37.355 1.00 35.46 106 ALA A N 1
ATOM 843 C CA . ALA A 1 106 ? 22.787 -1.488 38.468 1.00 35.70 106 ALA A CA 1
ATOM 844 C C . ALA A 1 106 ? 23.217 -2.249 39.719 1.00 36.39 106 ALA A C 1
ATOM 845 O O . ALA A 1 106 ? 23.877 -1.679 40.594 1.00 36.55 106 ALA A O 1
ATOM 847 N N . GLU A 1 107 ? 22.868 -3.531 39.805 1.00 32.40 107 GLU A N 1
ATOM 848 C CA . GLU A 1 107 ? 23.204 -4.304 40.999 1.00 33.67 107 GLU A CA 1
ATOM 849 C C . GLU A 1 107 ? 24.187 -5.453 40.841 1.00 32.43 107 GLU A C 1
ATOM 850 O O . GLU A 1 107 ? 24.922 -5.762 41.774 1.00 33.13 107 GLU A O 1
ATOM 856 N N . LYS A 1 108 ? 24.212 -6.095 39.679 1.00 33.25 108 LYS A N 1
ATOM 857 C CA . LYS A 1 108 ? 25.101 -7.237 39.516 1.00 32.79 108 LYS A CA 1
ATOM 858 C C . LYS A 1 108 ? 25.411 -7.618 38.083 1.00 32.55 108 LYS A C 1
ATOM 859 O O . LYS A 1 108 ? 24.949 -6.982 37.140 1.00 32.49 108 LYS A O 1
ATOM 873 N N . ARG A 1 110 ? 25.998 -11.118 35.304 1.00 29.96 110 ARG A N 1
ATOM 874 C CA . ARG A 1 110 ? 25.607 -12.485 35.027 1.00 29.09 110 ARG A CA 1
ATOM 875 C C . ARG A 1 110 ? 26.220 -12.903 33.693 1.00 29.18 110 ARG A C 1
ATOM 876 O O . ARG A 1 110 ? 26.243 -12.119 32.743 1.00 29.26 110 ARG A O 1
ATOM 884 N N . ALA A 1 111 ? 26.731 -14.130 33.632 1.00 32.67 111 ALA A N 1
ATOM 885 C CA . ALA A 1 111 ? 27.336 -14.639 32.407 1.00 32.07 111 ALA A CA 1
ATOM 886 C C . ALA A 1 111 ? 26.344 -15.468 31.605 1.00 32.00 111 ALA A C 1
ATOM 887 O O . ALA A 1 111 ? 25.455 -16.105 32.169 1.00 32.15 111 ALA A O 1
ATOM 889 N N . SER A 1 112 ? 26.502 -15.454 30.286 1.00 29.20 112 SER A N 1
ATOM 890 C CA . SER A 1 112 ? 25.631 -16.212 29.398 1.00 28.95 112 SER A CA 1
ATOM 891 C C . SER A 1 112 ? 26.167 -17.636 29.285 1.00 29.70 112 SER A C 1
ATOM 892 O O . SER A 1 112 ? 25.496 -18.526 28.762 1.00 30.54 112 SER A O 1
ATOM 895 N N . ILE A 1 113 ? 27.388 -17.838 29.766 1.00 24.60 113 ILE A N 1
ATOM 896 C CA . ILE A 1 113 ? 28.016 -19.149 29.742 1.00 25.69 113 ILE A CA 1
ATOM 897 C C . ILE A 1 113 ? 28.828 -19.319 31.016 1.00 26.09 113 ILE A C 1
ATOM 898 O O . ILE A 1 113 ? 29.632 -18.454 31.362 1.00 26.09 113 ILE A O 1
ATOM 903 N N . GLY A 1 114 ? 28.627 -20.429 31.716 1.00 29.05 114 GLY A N 1
ATOM 904 C CA . GLY A 1 114 ? 29.380 -20.650 32.937 1.00 29.90 114 GLY A CA 1
ATOM 905 C C . GLY A 1 114 ? 30.742 -21.297 32.722 1.00 30.42 114 GLY A C 1
ATOM 906 O O . GLY A 1 114 ? 31.025 -21.870 31.668 1.00 30.18 114 GLY A O 1
ATOM 907 N N . ASP A 1 115 ? 31.601 -21.179 33.721 1.00 51.85 115 ASP A N 1
ATOM 908 C CA . ASP A 1 115 ? 32.919 -21.787 33.666 1.00 52.08 115 ASP A CA 1
ATOM 909 C C . ASP A 1 115 ? 33.626 -21.655 32.317 1.00 52.10 115 ASP A C 1
ATOM 910 O O . ASP A 1 115 ? 34.103 -22.649 31.771 1.00 53.13 115 ASP A O 1
ATOM 915 N N . HIS A 1 116 ? 33.696 -20.435 31.783 1.00 32.18 116 HIS A N 1
ATOM 916 C CA . HIS A 1 116 ? 34.361 -20.193 30.502 1.00 31.30 116 HIS A CA 1
ATOM 917 C C . HIS A 1 116 ? 35.772 -19.624 30.717 1.00 30.86 116 HIS A C 1
ATOM 918 O O . HIS A 1 116 ? 35.951 -18.659 31.455 1.00 30.95 116 HIS A O 1
ATOM 925 N N . PRO A 1 117 ? 36.784 -20.206 30.050 1.00 38.53 117 PRO A N 1
ATOM 926 C CA . PRO A 1 117 ? 38.196 -19.800 30.145 1.00 37.98 117 PRO A CA 1
ATOM 927 C C . PRO A 1 117 ? 38.503 -18.307 30.021 1.00 37.66 117 PRO A C 1
ATOM 928 O O . PRO A 1 117 ? 39.307 -17.771 30.790 1.00 38.46 117 PRO A O 1
ATOM 932 N N . HIS A 1 118 ? 37.877 -17.638 29.059 1.00 33.12 118 HIS A N 1
ATOM 933 C CA . HIS A 1 118 ? 38.110 -16.206 28.865 1.00 32.19 118 HIS A CA 1
ATOM 934 C C . HIS A 1 118 ? 37.544 -15.353 29.992 1.00 31.38 118 HIS A C 1
ATOM 935 O O . HIS A 1 118 ? 38.141 -14.351 30.382 1.00 31.20 118 HIS A O 1
ATOM 942 N N . ILE A 1 119 ? 36.391 -15.744 30.519 1.00 25.84 119 ILE A N 1
ATOM 943 C CA . ILE A 1 119 ? 35.803 -14.999 31.610 1.00 25.65 119 ILE A CA 1
ATOM 944 C C . ILE A 1 119 ? 36.679 -15.193 32.855 1.00 26.32 119 ILE A C 1
ATOM 945 O O . ILE A 1 119 ? 36.971 -14.237 33.578 1.00 26.18 119 ILE A O 1
ATOM 950 N N . HIS A 1 120 ? 37.122 -16.423 33.094 1.00 29.35 120 HIS A N 1
ATOM 951 C CA . HIS A 1 120 ? 37.971 -16.683 34.247 1.00 29.95 120 HIS A CA 1
ATOM 952 C C . HIS A 1 120 ? 39.220 -15.822 34.258 1.00 30.50 120 HIS A C 1
ATOM 953 O O . HIS A 1 120 ? 39.444 -15.052 35.191 1.00 31.03 120 HIS A O 1
ATOM 960 N N . VAL A 1 121 ? 40.030 -15.949 33.214 1.00 29.54 121 VAL A N 1
ATOM 961 C CA . VAL A 1 121 ? 41.274 -15.204 33.136 1.00 30.25 121 VAL A CA 1
ATOM 962 C C . VAL A 1 121 ? 41.104 -13.689 33.209 1.00 30.14 121 VAL A C 1
ATOM 963 O O . VAL A 1 121 ? 41.755 -13.028 34.021 1.00 30.50 121 VAL A O 1
ATOM 967 N N . SER A 1 122 ? 40.236 -13.141 32.368 1.00 34.48 122 SER A N 1
ATOM 968 C CA . SER A 1 122 ? 40.038 -11.704 32.358 1.00 33.93 122 SER A CA 1
ATOM 969 C C . SER A 1 122 ? 39.449 -11.195 33.665 1.00 34.27 122 SER A C 1
ATOM 970 O O . SER A 1 122 ? 39.980 -10.260 34.258 1.00 34.35 122 SER A O 1
ATOM 981 N N . ALA A 1 124 ? 39.529 -12.479 36.527 1.00 29.33 124 ALA A N 1
ATOM 982 C CA . ALA A 1 124 ? 40.458 -12.662 37.625 1.00 29.44 124 ALA A CA 1
ATOM 983 C C . ALA A 1 124 ? 41.499 -11.553 37.613 1.00 29.44 124 ALA A C 1
ATOM 984 O O . ALA A 1 124 ? 42.024 -11.180 38.659 1.00 29.93 124 ALA A O 1
ATOM 986 N N . SER A 1 125 ? 41.791 -11.024 36.429 1.00 28.68 125 SER A N 1
ATOM 987 C CA . SER A 1 125 ? 42.778 -9.950 36.298 1.00 29.00 125 SER A CA 1
ATOM 988 C C . SER A 1 125 ? 42.243 -8.726 37.031 1.00 28.81 125 SER A C 1
ATOM 989 O O . SER A 1 125 ? 42.999 -7.876 37.491 1.00 28.68 125 SER A O 1
ATOM 992 N N . LEU A 1 126 ? 40.920 -8.672 37.142 1.00 34.80 126 LEU A N 1
ATOM 993 C CA . LEU A 1 126 ? 40.210 -7.602 37.833 1.00 35.18 126 LEU A CA 1
ATOM 994 C C . LEU A 1 126 ? 40.062 -7.997 39.297 1.00 35.36 126 LEU A C 1
ATOM 995 O O . LEU A 1 126 ? 39.559 -7.229 40.102 1.00 35.91 126 LEU A O 1
ATOM 1000 N N . LYS A 1 127 ? 40.495 -9.211 39.624 1.00 35.59 127 LYS A N 1
ATOM 1001 C CA . LYS A 1 127 ? 40.398 -9.748 40.975 1.00 35.53 127 LYS A CA 1
ATOM 1002 C C . LYS A 1 127 ? 38.948 -10.129 41.280 1.00 35.20 127 LYS A C 1
ATOM 1003 O O . LYS A 1 127 ? 38.466 -9.973 42.404 1.00 34.95 127 LYS A O 1
ATOM 1009 N N . PHE A 1 128 ? 38.258 -10.626 40.260 1.00 39.30 128 PHE A N 1
ATOM 1010 C CA . PHE A 1 128 ? 36.876 -11.056 40.401 1.00 38.88 128 PHE A CA 1
ATOM 1011 C C . PHE A 1 128 ? 36.667 -12.502 39.983 1.00 38.59 128 PHE A C 1
ATOM 1012 O O . PHE A 1 128 ? 37.316 -13.005 39.071 1.00 39.36 128 PHE A O 1
ATOM 1020 N N . ALA A 1 129 ? 35.751 -13.168 40.669 1.00 32.79 129 ALA A N 1
ATOM 1021 C CA . ALA A 1 129 ? 35.422 -14.548 40.363 1.00 31.53 129 ALA A CA 1
ATOM 1022 C C . ALA A 1 129 ? 34.529 -14.547 39.127 1.00 30.69 129 ALA A C 1
ATOM 1023 O O . ALA A 1 129 ? 34.037 -13.502 38.709 1.00 31.01 129 ALA A O 1
ATOM 1025 N N . HIS A 1 130 ? 34.321 -15.721 38.545 1.00 27.81 130 HIS A N 1
ATOM 1026 C CA . HIS A 1 130 ? 33.485 -15.845 37.363 1.00 26.85 130 HIS A CA 1
ATOM 1027 C C . HIS A 1 130 ? 32.061 -15.540 37.817 1.00 27.51 130 HIS A C 1
ATOM 1028 O O . HIS A 1 130 ? 31.582 -16.098 38.805 1.00 27.67 130 HIS A O 1
ATOM 1035 N N . PRO A 1 131 ? 31.376 -14.622 37.130 1.00 28.63 131 PRO A N 1
ATOM 1036 C CA . PRO A 1 131 ? 30.000 -14.286 37.521 1.00 28.73 131 PRO A CA 1
ATOM 1037 C C . PRO A 1 131 ? 29.054 -15.478 37.390 1.00 29.88 131 PRO A C 1
ATOM 1038 O O . PRO A 1 131 ? 29.273 -16.359 36.561 1.00 30.01 131 PRO A O 1
ATOM 1042 N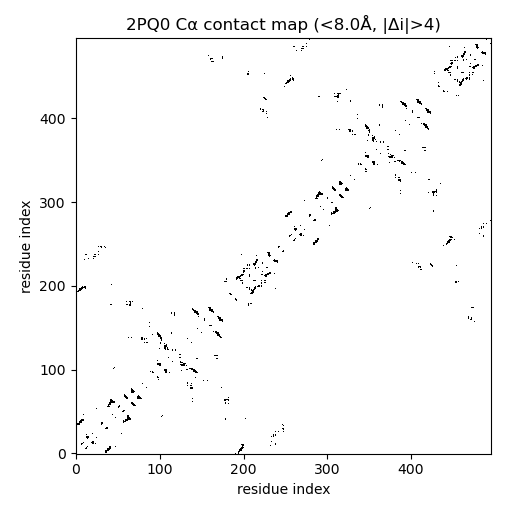 N . PRO A 1 132 ? 27.996 -15.520 38.216 1.00 27.30 132 PRO A N 1
ATOM 1043 C CA . PRO A 1 132 ? 27.011 -16.610 38.174 1.00 27.58 132 PRO A CA 1
ATOM 1044 C C . PRO A 1 132 ? 26.398 -16.646 36.786 1.00 28.14 132 PRO A C 1
ATOM 1045 O O . PRO A 1 132 ? 26.233 -15.601 36.158 1.00 28.22 132 PRO A O 1
ATOM 1049 N N . VAL A 1 133 ? 26.047 -17.831 36.306 1.00 30.75 133 VAL A N 1
ATOM 1050 C CA . VAL A 1 133 ? 25.471 -17.956 34.972 1.00 31.84 133 VAL A CA 1
ATOM 1051 C C . VAL A 1 133 ? 23.958 -17.859 34.790 1.00 32.33 133 VAL A C 1
ATOM 1052 O O . VAL A 1 133 ? 23.203 -18.643 35.350 1.00 33.59 133 VAL A O 1
ATOM 1056 N N . ASP A 1 134 ? 23.528 -16.884 33.996 1.00 34.66 134 ASP A N 1
ATOM 1057 C CA . ASP A 1 134 ? 22.117 -16.676 33.699 1.00 34.53 134 ASP A CA 1
ATOM 1058 C C . ASP A 1 134 ? 22.100 -16.149 32.270 1.00 34.78 134 ASP A C 1
ATOM 1059 O O . ASP A 1 134 ? 22.284 -14.961 32.034 1.00 34.50 134 ASP A O 1
ATOM 1064 N N . PRO A 1 135 ? 21.870 -17.039 31.296 1.00 38.50 135 PRO A N 1
ATOM 1065 C CA . PRO A 1 135 ? 21.824 -16.722 29.865 1.00 38.32 135 PRO A CA 1
ATOM 1066 C C . PRO A 1 135 ? 20.695 -15.767 29.494 1.00 38.62 135 PRO A C 1
ATOM 1067 O O . PRO A 1 135 ? 20.798 -15.046 28.507 1.00 39.38 135 PRO A O 1
ATOM 1071 N N . LEU A 1 136 ? 19.617 -15.765 30.266 1.00 35.25 136 LEU A N 1
ATOM 1072 C CA . LEU A 1 136 ? 18.487 -14.899 29.948 1.00 34.87 136 LEU A CA 1
ATOM 1073 C C . LEU A 1 136 ? 18.273 -13.799 30.974 1.00 35.69 136 LEU A C 1
ATOM 1074 O O . LEU A 1 136 ? 17.148 -13.327 31.156 1.00 35.88 136 LEU A O 1
ATOM 1079 N N . TYR A 1 137 ? 19.349 -13.384 31.635 1.00 34.53 137 TYR A N 1
ATOM 1080 C CA . TYR A 1 137 ? 19.257 -12.345 32.652 1.00 34.86 137 TYR A CA 1
ATOM 1081 C C . TYR A 1 137 ? 18.758 -11.006 32.108 1.00 36.09 137 TYR A C 1
ATOM 1082 O O . TYR A 1 137 ? 18.086 -10.252 32.813 1.00 36.28 137 TYR A O 1
ATOM 1091 N N . TYR A 1 138 ? 19.072 -10.723 30.849 1.00 39.16 138 TYR A N 1
ATOM 1092 C CA . TYR A 1 138 ? 18.678 -9.468 30.220 1.00 41.20 138 TYR A CA 1
ATOM 1093 C C . TYR A 1 138 ? 17.187 -9.330 29.910 1.00 42.61 138 TYR A C 1
ATOM 1094 O O . TYR A 1 138 ? 16.691 -8.217 29.748 1.00 43.51 138 TYR A O 1
ATOM 1103 N N . GLU A 1 139 ? 16.484 -10.456 29.811 1.00 49.88 139 GLU A N 1
ATOM 1104 C CA . GLU A 1 139 ? 15.055 -10.460 29.491 1.00 51.13 139 GLU A CA 1
ATOM 1105 C C . GLU A 1 139 ? 14.170 -9.562 30.351 1.00 51.59 139 GLU A C 1
ATOM 1106 O O . GLU A 1 139 ? 13.296 -8.875 29.831 1.00 52.20 139 GLU A O 1
ATOM 1112 N N . ASN A 1 140 ? 14.376 -9.567 31.662 1.00 65.72 140 ASN A N 1
ATOM 1113 C CA . ASN A 1 140 ? 13.546 -8.739 32.531 1.00 66.41 140 ASN A CA 1
ATOM 1114 C C . ASN A 1 140 ? 14.382 -7.877 33.463 1.00 65.97 140 ASN A C 1
ATOM 1115 O O . ASN A 1 140 ? 14.041 -7.676 34.632 1.00 66.29 140 ASN A O 1
ATOM 1120 N N . LYS A 1 141 ? 15.478 -7.360 32.921 1.00 56.57 141 LYS A N 1
ATOM 1121 C CA . LYS A 1 141 ? 16.399 -6.519 33.667 1.00 55.66 141 LYS A CA 1
ATOM 1122 C C . LYS A 1 141 ? 16.910 -5.385 32.781 1.00 54.93 141 LYS A C 1
ATOM 1123 O O . LYS A 1 141 ? 16.883 -5.476 31.551 1.00 55.05 141 LYS A O 1
ATOM 1129 N N . ASP A 1 142 ? 17.366 -4.313 33.419 1.00 47.78 142 ASP A N 1
ATOM 1130 C CA . ASP A 1 142 ? 17.909 -3.173 32.701 1.00 46.71 142 ASP A CA 1
ATOM 1131 C C . ASP A 1 142 ? 19.410 -3.368 32.570 1.00 45.43 142 ASP A C 1
ATOM 1132 O O . ASP A 1 142 ? 20.157 -3.184 33.526 1.00 45.58 142 ASP A O 1
ATOM 1137 N N . ILE A 1 143 ? 19.851 -3.753 31.382 1.00 35.00 143 ILE A N 1
ATOM 1138 C CA . ILE A 1 143 ? 21.266 -3.978 31.141 1.00 33.72 143 ILE A CA 1
ATOM 1139 C C . ILE A 1 143 ? 21.892 -2.685 30.629 1.00 33.00 143 ILE A C 1
ATOM 1140 O O . ILE A 1 143 ? 21.602 -2.232 29.523 1.00 32.68 143 ILE A O 1
ATOM 1145 N N . TYR A 1 144 ? 22.749 -2.092 31.449 1.00 36.13 144 TYR A N 1
ATOM 1146 C CA . TYR A 1 144 ? 23.413 -0.853 31.088 1.00 35.62 144 TYR A CA 1
ATOM 1147 C C . TYR A 1 144 ? 24.699 -1.106 30.337 1.00 35.27 144 TYR A C 1
ATOM 1148 O O . TYR A 1 144 ? 25.180 -0.241 29.610 1.00 35.04 144 TYR A O 1
ATOM 1157 N N . GLN A 1 145 ? 25.258 -2.296 30.508 1.00 36.91 145 GLN A N 1
ATOM 1158 C CA . GLN A 1 145 ? 26.512 -2.627 29.848 1.00 36.14 145 GLN A CA 1
ATOM 1159 C C . GLN A 1 145 ? 26.686 -4.128 29.672 1.00 35.75 145 GLN A C 1
ATOM 1160 O O . GLN A 1 145 ? 26.020 -4.921 30.324 1.00 35.51 145 GLN A O 1
ATOM 1166 N N . ALA A 1 146 ? 27.593 -4.507 28.782 1.00 30.20 146 ALA A N 1
ATOM 1167 C CA . ALA A 1 146 ? 27.880 -5.908 28.525 1.00 30.10 146 ALA A CA 1
ATOM 1168 C C . ALA A 1 146 ? 29.376 -6.088 28.358 1.00 30.32 146 ALA A C 1
ATOM 1169 O O . ALA A 1 146 ? 30.095 -5.137 28.052 1.00 30.91 146 ALA A O 1
ATOM 1171 N N . LEU A 1 147 ? 29.844 -7.308 28.585 1.00 32.75 147 LEU A N 1
ATOM 1172 C CA . LEU A 1 147 ? 31.250 -7.626 28.407 1.00 32.22 147 LEU A CA 1
ATOM 1173 C C . LEU A 1 147 ? 31.259 -8.706 27.353 1.00 32.58 147 LEU A C 1
ATOM 1174 O O . LEU A 1 147 ? 30.565 -9.710 27.490 1.00 32.49 147 LEU A O 1
ATOM 1179 N N . LEU A 1 148 ? 32.004 -8.475 26.277 1.00 33.72 148 LEU A N 1
ATOM 1180 C CA . LEU A 1 148 ? 32.102 -9.440 25.188 1.00 33.94 148 LEU A CA 1
ATOM 1181 C C . LEU A 1 148 ? 33.444 -10.142 25.313 1.00 34.01 148 LEU A C 1
ATOM 1182 O O . LEU A 1 148 ? 34.499 -9.505 25.253 1.00 33.89 148 LEU A O 1
ATOM 1187 N N . PHE A 1 149 ? 33.402 -11.455 25.496 1.00 41.71 149 PHE A N 1
ATOM 1188 C CA . PHE A 1 149 ? 34.623 -12.215 25.650 1.00 42.26 149 PHE A CA 1
ATOM 1189 C C . PHE A 1 149 ? 35.083 -12.891 24.371 1.00 42.98 149 PHE A C 1
ATOM 1190 O O . PHE A 1 149 ? 34.709 -14.025 24.076 1.00 43.92 149 PHE A O 1
ATOM 1198 N N . CYS A 1 150 ? 35.897 -12.165 23.613 1.00 37.81 150 CYS A N 1
ATOM 1199 C CA . CYS A 1 150 ? 36.459 -12.649 22.361 1.00 38.72 150 CYS A CA 1
ATOM 1200 C C . CYS A 1 150 ? 37.746 -11.868 22.136 1.00 39.12 150 CYS A C 1
ATOM 1201 O O . CYS A 1 150 ? 37.990 -10.853 22.792 1.00 39.13 150 CYS A O 1
ATOM 1204 N N . ARG A 1 151 ? 38.572 -12.352 21.214 1.00 35.79 151 ARG A N 1
ATOM 1205 C CA . ARG A 1 151 ? 39.829 -11.696 20.902 1.00 36.54 151 ARG A CA 1
ATOM 1206 C C . ARG A 1 151 ? 39.570 -10.569 19.913 1.00 36.67 151 ARG A C 1
ATOM 1207 O O . ARG A 1 151 ? 38.526 -10.535 19.258 1.00 36.48 151 ARG A O 1
ATOM 1215 N N . ALA A 1 152 ? 40.513 -9.640 19.818 1.00 42.76 152 ALA A N 1
ATOM 1216 C CA . ALA A 1 152 ? 40.379 -8.511 18.908 1.00 43.61 152 ALA A CA 1
ATOM 1217 C C . ALA A 1 152 ? 40.166 -8.976 17.464 1.00 44.56 152 ALA A C 1
ATOM 1218 O O . ALA A 1 152 ? 39.328 -8.426 16.740 1.00 44.45 152 ALA A O 1
ATOM 1220 N N . GLU A 1 153 ? 40.909 -10.000 17.051 1.00 44.42 153 GLU A N 1
ATOM 1221 C CA . GLU A 1 153 ? 40.790 -10.523 15.694 1.00 45.50 153 GLU A CA 1
ATOM 1222 C C . GLU A 1 153 ? 39.405 -11.089 15.427 1.00 45.58 153 GLU A C 1
ATOM 1223 O O . GLU A 1 153 ? 39.161 -11.662 14.366 1.00 45.84 153 GLU A O 1
ATOM 1229 N N . GLU A 1 154 ? 38.491 -10.936 16.380 1.00 37.93 154 GLU A N 1
ATOM 1230 C CA . GLU A 1 154 ? 37.139 -11.453 16.208 1.00 38.27 154 GLU A CA 1
ATOM 1231 C C . GLU A 1 154 ? 36.032 -10.420 16.371 1.00 38.26 154 GLU A C 1
ATOM 1232 O O . GLU A 1 154 ? 34.903 -10.675 15.961 1.00 38.76 154 GLU A O 1
ATOM 1238 N N . GLU A 1 155 ? 36.342 -9.262 16.956 1.00 41.31 155 GLU A N 1
ATOM 1239 C CA . GLU A 1 155 ? 35.332 -8.217 17.189 1.00 41.41 155 GLU A CA 1
ATOM 1240 C C . GLU A 1 155 ? 34.727 -7.549 15.962 1.00 41.23 155 GLU A C 1
ATOM 1241 O O . GLU A 1 155 ? 33.683 -6.902 16.047 1.00 41.99 155 GLU A O 1
ATOM 1247 N N . GLU A 1 156 ? 35.391 -7.710 14.830 1.00 33.62 156 GLU A N 1
ATOM 1248 C CA . GLU A 1 156 ? 34.953 -7.124 13.563 1.00 33.62 156 GLU A CA 1
ATOM 1249 C C . GLU A 1 156 ? 33.446 -7.148 13.250 1.00 33.62 156 GLU A C 1
ATOM 1250 O O . GLU A 1 156 ? 32.848 -6.097 12.996 1.00 53.53 156 GLU A O 1
ATOM 1256 N N . PRO A 1 157 ? 32.806 -8.322 13.284 1.00 43.78 157 PRO A N 1
ATOM 1257 C CA . PRO A 1 157 ? 31.371 -8.408 12.993 1.00 43.66 157 PRO A CA 1
ATOM 1258 C C . PRO A 1 157 ? 30.516 -7.671 14.011 1.00 43.67 157 PRO A C 1
ATOM 1259 O O . PRO A 1 157 ? 29.526 -7.021 13.651 1.00 43.82 157 PRO A O 1
ATOM 1263 N N . TYR A 1 158 ? 30.892 -7.793 15.284 1.00 38.21 158 TYR A N 1
ATOM 1264 C CA . TYR A 1 158 ? 30.155 -7.150 16.358 1.00 38.24 158 TYR A CA 1
ATOM 1265 C C . TYR A 1 158 ? 30.173 -5.642 16.165 1.00 38.20 158 TYR A C 1
ATOM 1266 O O . TYR A 1 158 ? 29.124 -4.987 16.171 1.00 38.19 158 TYR A O 1
ATOM 1275 N N . VAL A 1 159 ? 31.371 -5.098 15.994 1.00 37.77 159 VAL A N 1
ATOM 1276 C CA . VAL A 1 159 ? 31.540 -3.679 15.768 1.00 38.34 159 VAL A CA 1
ATOM 1277 C C . VAL A 1 159 ? 30.704 -3.285 14.549 1.00 38.80 159 VAL A C 1
ATOM 1278 O O . VAL A 1 159 ? 29.930 -2.327 14.592 1.00 39.23 159 VAL A O 1
ATOM 1282 N N . ARG A 1 160 ? 30.855 -4.052 13.471 1.00 33.42 160 ARG A N 1
ATOM 1283 C CA . ARG A 1 160 ? 30.126 -3.829 12.224 1.00 33.42 160 ARG A CA 1
ATOM 1284 C C . ARG A 1 160 ? 28.595 -3.892 12.355 1.00 33.42 160 ARG A C 1
ATOM 1285 O O . ARG A 1 160 ? 27.885 -3.025 11.850 1.00 53.88 160 ARG A O 1
ATOM 1293 N N . ASN A 1 161 ? 28.089 -4.914 13.045 1.00 39.72 161 ASN A N 1
ATOM 1294 C CA . ASN A 1 161 ? 26.644 -5.101 13.185 1.00 39.77 161 ASN A CA 1
ATOM 1295 C C . ASN A 1 161 ? 25.963 -4.348 14.315 1.00 39.71 161 ASN A C 1
ATOM 1296 O O . ASN A 1 161 ? 24.739 -4.413 14.463 1.00 39.40 161 ASN A O 1
ATOM 1301 N N . TYR A 1 162 ? 26.742 -3.629 15.110 1.00 59.62 162 TYR A N 1
ATOM 1302 C CA . TYR A 1 162 ? 26.160 -2.901 16.222 1.00 58.93 162 TYR A CA 1
ATOM 1303 C C . TYR A 1 162 ? 26.730 -1.494 16.356 1.00 59.09 162 TYR A C 1
ATOM 1304 O O . TYR A 1 162 ? 27.413 -1.172 17.329 1.00 59.41 162 TYR A O 1
ATOM 1313 N N . PRO A 1 163 ? 26.440 -0.629 15.369 1.00 52.31 163 PRO A N 1
ATOM 1314 C CA . PRO A 1 163 ? 26.914 0.758 15.349 1.00 51.54 163 PRO A CA 1
ATOM 1315 C C . PRO A 1 163 ? 26.369 1.572 16.519 1.00 50.83 163 PRO A C 1
ATOM 1316 O O . PRO A 1 163 ? 26.975 2.557 16.936 1.00 51.21 163 PRO A O 1
ATOM 1320 N N . GLU A 1 164 ? 25.220 1.150 17.039 1.00 36.62 164 GLU A N 1
ATOM 1321 C CA . GLU A 1 164 ? 24.603 1.831 18.172 1.00 35.89 164 GLU A CA 1
ATOM 1322 C C . GLU A 1 164 ? 25.396 1.535 19.441 1.00 34.18 164 GLU A C 1
ATOM 1323 O O . GLU A 1 164 ? 25.126 2.096 20.500 1.00 34.17 164 GLU A O 1
ATOM 1329 N N . PHE A 1 165 ? 26.374 0.644 19.327 1.00 31.99 165 PHE A N 1
ATOM 1330 C CA . PHE A 1 165 ? 27.218 0.296 20.463 1.00 30.80 165 PHE A CA 1
ATOM 1331 C C . PHE A 1 165 ? 28.661 0.736 20.198 1.00 29.88 165 PHE A C 1
ATOM 1332 O O . PHE A 1 165 ? 29.045 1.003 19.063 1.00 29.18 165 PHE A O 1
ATOM 1340 N N . ARG A 1 166 ? 29.452 0.804 21.260 1.00 36.47 166 ARG A N 1
ATOM 1341 C CA . ARG A 1 166 ? 30.862 1.143 21.153 1.00 35.77 166 ARG A CA 1
ATOM 1342 C C . ARG A 1 166 ? 31.644 0.040 21.869 1.00 35.14 166 ARG A C 1
ATOM 1343 O O . ARG A 1 166 ? 31.178 -0.511 22.869 1.00 35.54 166 ARG A O 1
ATOM 1351 N N . PHE A 1 167 ? 32.818 -0.303 21.357 1.00 35.34 167 PHE A N 1
ATOM 1352 C CA . PHE A 1 167 ? 33.607 -1.350 21.986 1.00 34.24 167 PHE A CA 1
ATOM 1353 C C . PHE A 1 167 ? 34.947 -0.820 22.446 1.00 34.21 167 PHE A C 1
ATOM 1354 O O . PHE A 1 167 ? 35.676 -0.209 21.669 1.00 34.32 167 PHE A O 1
ATOM 1362 N N . VAL A 1 168 ? 35.260 -1.047 23.718 1.00 32.27 168 VAL A N 1
ATOM 1363 C CA . VAL A 1 168 ? 36.526 -0.606 24.286 1.00 32.32 168 VAL A CA 1
ATOM 1364 C C . VAL A 1 168 ? 37.193 -1.807 24.957 1.00 33.26 168 VAL A C 1
ATOM 1365 O O . VAL A 1 168 ? 36.777 -2.247 26.033 1.00 33.99 168 VAL A O 1
ATOM 1369 N N . ARG A 1 169 ? 38.223 -2.345 24.319 1.00 41.72 169 ARG A N 1
ATOM 1370 C CA . ARG A 1 169 ? 38.915 -3.514 24.852 1.00 41.72 169 ARG A CA 1
ATOM 1371 C C . ARG A 1 169 ? 39.754 -3.208 26.083 1.00 41.72 169 ARG A C 1
ATOM 1372 O O . ARG A 1 169 ? 40.479 -2.214 26.117 1.00 41.72 169 ARG A O 1
ATOM 1380 N N . TRP A 1 170 ? 39.651 -4.075 27.091 1.00 35.47 170 TRP A N 1
ATOM 1381 C CA . TRP A 1 170 ? 40.393 -3.909 28.340 1.00 35.47 170 TRP A CA 1
ATOM 1382 C C . TRP A 1 170 ? 41.204 -5.147 28.693 1.00 35.47 170 TRP A C 1
ATOM 1383 O O . TRP A 1 170 ? 41.845 -5.202 29.746 1.00 35.47 170 TRP A O 1
ATOM 1394 N N . HIS A 1 171 ? 41.171 -6.145 27.818 1.00 27.91 171 HIS A N 1
ATOM 1395 C CA . HIS A 1 171 ? 41.906 -7.378 28.065 1.00 27.91 171 HIS A CA 1
ATOM 1396 C C . HIS A 1 171 ? 42.008 -8.165 26.759 1.00 27.91 171 HIS A C 1
ATOM 1397 O O . HIS A 1 171 ? 41.197 -7.980 25.848 1.00 27.91 171 HIS A O 1
ATOM 1404 N N . ASP A 1 172 ? 43.009 -9.030 26.664 1.00 36.45 172 ASP A N 1
ATOM 1405 C CA . ASP A 1 172 ? 43.189 -9.840 25.469 1.00 36.45 172 ASP A CA 1
ATOM 1406 C C . ASP A 1 172 ? 41.911 -10.548 25.043 1.00 36.45 172 ASP A C 1
ATOM 1407 O O . ASP A 1 172 ? 41.594 -10.583 23.853 1.00 36.45 172 ASP A O 1
ATOM 1412 N N . VAL A 1 173 ? 41.170 -11.101 25.999 1.00 37.88 173 VAL A N 1
ATOM 1413 C CA . VAL A 1 173 ? 39.941 -11.816 25.662 1.00 37.88 173 VAL A CA 1
ATOM 1414 C C . VAL A 1 173 ? 38.633 -11.205 26.166 1.00 37.88 173 VAL A C 1
ATOM 1415 O O . VAL A 1 173 ? 37.657 -11.922 26.366 1.00 37.88 173 VAL A O 1
ATOM 1419 N N . SER A 1 174 ? 38.601 -9.889 26.358 1.00 45.19 174 SER A N 1
ATOM 1420 C CA . SER A 1 174 ? 37.377 -9.234 26.814 1.00 45.19 174 SER A CA 1
ATOM 1421 C C . SER A 1 174 ? 37.322 -7.757 26.444 1.00 45.19 174 SER A C 1
ATOM 1422 O O . SER A 1 174 ? 38.322 -7.042 26.527 1.00 45.19 174 SER A O 1
ATOM 1425 N N . THR A 1 175 ? 36.136 -7.307 26.048 1.00 27.16 175 THR A N 1
ATOM 1426 C CA . THR A 1 175 ? 35.927 -5.919 25.662 1.00 26.93 175 THR A CA 1
ATOM 1427 C C . THR A 1 175 ? 34.605 -5.394 26.211 1.00 27.22 175 THR A C 1
ATOM 1428 O O . THR A 1 175 ? 33.614 -6.131 26.271 1.00 26.43 175 THR A O 1
ATOM 1432 N N . ASP A 1 176 ? 34.593 -4.123 26.612 1.00 35.17 176 ASP A N 1
ATOM 1433 C CA . ASP A 1 176 ? 33.373 -3.501 27.121 1.00 36.00 176 ASP A CA 1
ATOM 1434 C C . ASP A 1 176 ? 32.468 -3.130 25.948 1.00 35.92 176 ASP A C 1
ATOM 1435 O O . ASP A 1 176 ? 32.935 -2.613 24.938 1.00 36.98 176 ASP A O 1
ATOM 1440 N N . VAL A 1 177 ? 31.178 -3.412 26.092 1.00 30.29 177 VAL A N 1
ATOM 1441 C CA . VAL A 1 177 ? 30.179 -3.089 25.079 1.00 30.08 177 VAL A CA 1
ATOM 1442 C C . VAL A 1 177 ? 29.372 -1.962 25.701 1.00 30.56 177 VAL A C 1
ATOM 1443 O O . VAL A 1 177 ? 28.614 -2.175 26.645 1.00 29.99 177 VAL A O 1
ATOM 1447 N N . LEU A 1 178 ? 29.555 -0.759 25.165 1.00 40.23 178 LEU A N 1
ATOM 1448 C CA . LEU A 1 178 ? 28.904 0.436 25.686 1.00 41.30 178 LEU A CA 1
ATOM 1449 C C . LEU A 1 178 ? 27.903 1.066 24.739 1.00 42.10 178 LEU A C 1
ATOM 1450 O O . LEU A 1 178 ? 27.916 0.808 23.538 1.00 42.00 178 LEU A O 1
ATOM 1455 N N . PRO A 1 179 ? 27.006 1.900 25.283 1.00 43.15 179 PRO A N 1
ATOM 1456 C CA . PRO A 1 179 ? 25.985 2.598 24.492 1.00 43.79 179 PRO A CA 1
ATOM 1457 C C . PRO A 1 179 ? 26.673 3.774 23.802 1.00 44.27 179 PRO A C 1
ATOM 1458 O O . PRO A 1 179 ? 27.597 4.360 24.363 1.00 43.84 179 PRO A O 1
ATOM 1462 N N . ALA A 1 180 ? 26.245 4.118 22.594 1.00 45.48 180 ALA A N 1
ATOM 1463 C CA . ALA A 1 180 ? 26.869 5.233 21.887 1.00 46.36 180 ALA A CA 1
ATOM 1464 C C . ALA A 1 180 ? 26.521 6.564 22.559 1.00 46.96 180 ALA A C 1
ATOM 1465 O O . ALA A 1 180 ? 27.406 7.353 22.894 1.00 46.50 180 ALA A O 1
ATOM 1467 N N . GLY A 1 181 ? 25.236 6.812 22.768 1.00 58.92 181 GLY A N 1
ATOM 1468 C CA . GLY A 1 181 ? 24.843 8.054 23.405 1.00 60.60 181 GLY A CA 1
ATOM 1469 C C . GLY A 1 181 ? 25.146 8.048 24.891 1.00 61.42 181 GLY A C 1
ATOM 1470 O O . GLY A 1 181 ? 25.226 6.985 25.508 1.00 61.95 181 GLY A O 1
ATOM 1471 N N . GLY A 1 182 ? 25.324 9.233 25.470 1.00 49.87 182 GLY A N 1
ATOM 1472 C CA . GLY A 1 182 ? 25.598 9.320 26.894 1.00 49.26 182 GLY A CA 1
ATOM 1473 C C . GLY A 1 182 ? 27.021 9.700 27.243 1.00 49.19 182 GLY A C 1
ATOM 1474 O O . GLY A 1 182 ? 27.960 9.380 26.508 1.00 49.46 182 GLY A O 1
ATOM 1475 N N . SER A 1 183 ? 27.171 10.378 28.382 1.00 32.63 183 SER A N 1
ATOM 1476 C CA . SER A 1 183 ? 28.476 10.828 28.873 1.00 32.16 183 SER A CA 1
ATOM 1477 C C . SER A 1 183 ? 28.395 11.288 30.335 1.00 31.63 183 SER A C 1
ATOM 1478 O O . SER A 1 183 ? 27.319 11.623 30.840 1.00 31.22 183 SER A O 1
ATOM 1481 N N . LYS A 1 184 ? 29.537 11.300 31.011 1.00 36.84 184 LYS A N 1
ATOM 1482 C CA . LYS A 1 184 ? 29.579 11.743 32.394 1.00 36.83 184 LYS A CA 1
ATOM 1483 C C . LYS A 1 184 ? 29.162 13.207 32.469 1.00 37.17 184 LYS A C 1
ATOM 1484 O O . LYS A 1 184 ? 28.503 13.619 33.423 1.00 37.35 184 LYS A O 1
ATOM 1490 N N . ALA A 1 185 ? 29.538 13.981 31.452 1.00 38.80 185 ALA A N 1
ATOM 1491 C CA . ALA A 1 185 ? 29.215 15.405 31.388 1.00 38.98 185 ALA A CA 1
ATOM 1492 C C . ALA A 1 185 ? 27.713 15.657 31.363 1.00 39.16 185 ALA A C 1
ATOM 1493 O O . ALA A 1 185 ? 27.222 16.595 31.994 1.00 38.81 185 ALA A O 1
ATOM 1495 N N . GLU A 1 186 ? 26.984 14.827 30.625 1.00 42.35 186 GLU A N 1
ATOM 1496 C CA . GLU A 1 186 ? 25.539 14.974 30.543 1.00 43.57 186 GLU A CA 1
ATOM 1497 C C . GLU A 1 186 ? 24.917 14.508 31.857 1.00 43.30 186 GLU A C 1
ATOM 1498 O O . GLU A 1 186 ? 23.816 14.920 32.220 1.00 43.65 186 GLU A O 1
ATOM 1504 N N . GLY A 1 187 ? 25.631 13.639 32.567 1.00 39.18 187 GLY A N 1
ATOM 1505 C CA . GLY A 1 187 ? 25.142 13.155 33.842 1.00 39.32 187 GLY A CA 1
ATOM 1506 C C . GLY A 1 187 ? 25.407 14.225 34.877 1.00 39.53 187 GLY A C 1
ATOM 1507 O O . GLY A 1 187 ? 24.541 14.542 35.686 1.00 39.23 187 GLY A O 1
ATOM 1508 N N . ILE A 1 188 ? 26.617 14.780 34.843 1.00 44.62 188 ILE A N 1
ATOM 1509 C CA . ILE A 1 188 ? 27.025 15.836 35.760 1.00 45.51 188 ILE A CA 1
ATOM 1510 C C . ILE A 1 188 ? 26.093 17.026 35.567 1.00 46.72 188 ILE A C 1
ATOM 1511 O O . ILE A 1 188 ? 25.731 17.723 36.514 1.00 46.19 188 ILE A O 1
ATOM 1516 N N . ARG A 1 189 ? 25.706 17.245 34.319 1.00 44.28 189 ARG A N 1
ATOM 1517 C CA . ARG A 1 189 ? 24.820 18.339 33.972 1.00 46.90 189 ARG A CA 1
ATOM 1518 C C . ARG A 1 189 ? 23.426 18.177 34.587 1.00 48.00 189 ARG A C 1
ATOM 1519 O O . ARG A 1 189 ? 22.893 19.110 35.187 1.00 48.22 189 ARG A O 1
ATOM 1543 N N . ILE A 1 192 ? 23.496 18.957 38.453 1.00 60.26 192 ILE A N 1
ATOM 1544 C CA . ILE A 1 192 ? 23.662 20.339 38.886 1.00 59.72 192 ILE A CA 1
ATOM 1545 C C . ILE A 1 192 ? 22.376 21.118 38.618 1.00 60.05 192 ILE A C 1
ATOM 1546 O O . ILE A 1 192 ? 22.093 22.111 39.285 1.00 59.88 192 ILE A O 1
ATOM 1551 N N . GLU A 1 193 ? 21.587 20.653 37.656 1.00 61.86 193 GLU A N 1
ATOM 1552 C CA . GLU A 1 193 ? 20.325 21.306 37.342 1.00 62.43 193 GLU A CA 1
ATOM 1553 C C . GLU A 1 193 ? 19.314 21.021 38.454 1.00 62.46 193 GLU A C 1
ATOM 1554 O O . GLU A 1 193 ? 18.516 21.881 38.823 1.00 62.67 193 GLU A O 1
ATOM 1560 N N . LYS A 1 194 ? 19.360 19.804 38.982 1.00 46.62 194 LYS A N 1
ATOM 1561 C CA . LYS A 1 194 ? 18.479 19.370 40.060 1.00 46.32 194 LYS A CA 1
ATOM 1562 C C . LYS A 1 194 ? 18.944 20.007 41.367 1.00 45.81 194 LYS A C 1
ATOM 1563 O O . LYS A 1 194 ? 18.159 20.224 42.289 1.00 45.62 194 LYS A O 1
ATOM 1569 N N . LEU A 1 195 ? 20.233 20.310 41.429 1.00 50.49 195 LEU A N 1
ATOM 1570 C CA . LEU A 1 195 ? 20.843 20.891 42.613 1.00 50.09 195 LEU A CA 1
ATOM 1571 C C . LEU A 1 195 ? 20.829 22.419 42.550 1.00 49.97 195 LEU A C 1
ATOM 1572 O O . LEU A 1 195 ? 21.094 23.098 43.546 1.00 49.62 195 LEU A O 1
ATOM 1577 N N . GLY A 1 196 ? 20.507 22.954 41.378 1.00 52.52 196 GLY A N 1
ATOM 1578 C CA . GLY A 1 196 ? 20.468 24.393 41.212 1.00 52.27 196 GLY A CA 1
ATOM 1579 C C . GLY A 1 196 ? 21.860 24.986 41.119 1.00 52.12 196 GLY A C 1
ATOM 1580 O O . GLY A 1 196 ? 22.045 26.194 41.275 1.00 52.07 196 GLY A O 1
ATOM 1581 N N . ILE A 1 197 ? 22.847 24.134 40.868 1.00 42.62 197 ILE A N 1
ATOM 1582 C CA . ILE A 1 197 ? 24.224 24.588 40.758 1.00 42.31 197 ILE A CA 1
ATOM 1583 C C . ILE A 1 197 ? 24.556 24.963 39.323 1.00 42.64 197 ILE A C 1
ATOM 1584 O O . ILE A 1 197 ? 23.903 24.506 38.382 1.00 42.69 197 ILE A O 1
ATOM 1589 N N . ASP A 1 198 ? 25.571 25.806 39.163 1.00 51.09 198 ASP A N 1
ATOM 1590 C CA . ASP A 1 198 ? 25.970 26.276 37.847 1.00 51.82 198 ASP A CA 1
ATOM 1591 C C . ASP A 1 198 ? 27.324 25.744 37.392 1.00 51.40 198 ASP A C 1
ATOM 1592 O O . ASP A 1 198 ? 28.240 25.576 38.191 1.00 51.23 198 ASP A O 1
ATOM 1597 N N . LYS A 1 199 ? 27.419 25.483 36.092 1.00 52.35 199 LYS A N 1
ATOM 1598 C CA . LYS A 1 199 ? 28.631 24.985 35.441 1.00 52.20 199 LYS A CA 1
ATOM 1599 C C . LYS A 1 199 ? 29.904 25.515 36.092 1.00 51.44 199 LYS A C 1
ATOM 1600 O O . LYS A 1 199 ? 30.763 24.747 36.521 1.00 51.30 199 LYS A O 1
ATOM 1606 N N . LYS A 1 200 ? 30.021 26.837 36.158 1.00 47.12 200 LYS A N 1
ATOM 1607 C CA . LYS A 1 200 ? 31.203 27.467 36.726 1.00 46.86 200 LYS A CA 1
ATOM 1608 C C . LYS A 1 200 ? 31.503 27.071 38.169 1.00 45.68 200 LYS A C 1
ATOM 1609 O O . LYS A 1 200 ? 32.641 27.184 38.627 1.00 45.34 200 LYS A O 1
ATOM 1615 N N . ASP A 1 201 ? 30.487 26.598 38.881 1.00 48.71 201 ASP A N 1
ATOM 1616 C CA . ASP A 1 201 ? 30.651 26.205 40.276 1.00 48.01 201 ASP A CA 1
ATOM 1617 C C . ASP A 1 201 ? 30.983 24.730 40.465 1.00 47.15 201 ASP A C 1
ATOM 1618 O O . ASP A 1 201 ? 31.049 24.246 41.596 1.00 46.97 201 ASP A O 1
ATOM 1623 N N . VAL A 1 202 ? 31.202 24.023 39.358 1.00 54.59 202 VAL A N 1
ATOM 1624 C CA . VAL A 1 202 ? 31.511 22.598 39.411 1.00 53.16 202 VAL A CA 1
ATOM 1625 C C . VAL A 1 202 ? 32.991 22.275 39.209 1.00 52.25 202 VAL A C 1
ATOM 1626 O O . VAL A 1 202 ? 33.661 22.863 38.364 1.00 51.92 202 VAL A O 1
ATOM 1630 N N . TYR A 1 203 ? 33.486 21.332 40.002 1.00 49.74 203 TYR A N 1
ATOM 1631 C CA . TYR A 1 203 ? 34.873 20.882 39.929 1.00 49.19 203 TYR A CA 1
ATOM 1632 C C . TYR A 1 203 ? 34.863 19.376 39.660 1.00 48.53 203 TYR A C 1
ATOM 1633 O O . TYR A 1 203 ? 33.877 18.697 39.953 1.00 48.27 203 TYR A O 1
ATOM 1642 N N . ALA A 1 204 ? 35.948 18.854 39.096 1.00 38.34 204 ALA A N 1
ATOM 1643 C CA . ALA A 1 204 ? 36.026 17.427 38.821 1.00 38.01 204 ALA A CA 1
ATOM 1644 C C . ALA A 1 204 ? 37.462 16.932 38.797 1.00 37.92 204 ALA A C 1
ATOM 1645 O O . ALA A 1 204 ? 38.361 17.610 38.309 1.00 38.34 204 ALA A O 1
ATOM 1647 N N . PHE A 1 205 ? 37.669 15.744 39.350 1.00 41.53 205 PHE A N 1
ATOM 1648 C CA . PHE A 1 205 ? 38.986 15.132 39.382 1.00 40.97 205 PHE A CA 1
ATOM 1649 C C . PHE A 1 205 ? 38.914 13.843 38.579 1.00 41.43 205 PHE A C 1
ATOM 1650 O O . PHE A 1 205 ? 37.999 13.035 38.756 1.00 41.83 205 PHE A O 1
ATOM 1658 N N . GLY A 1 206 ? 39.878 13.671 37.683 1.00 36.22 206 GLY A N 1
ATOM 1659 C CA . GLY A 1 206 ? 39.916 12.492 36.845 1.00 36.54 206 GLY A CA 1
ATOM 1660 C C . GLY A 1 206 ? 41.347 12.066 36.619 1.00 36.98 206 GLY A C 1
ATOM 1661 O O . GLY A 1 206 ? 42.281 12.783 36.980 1.00 37.16 206 GLY A O 1
ATOM 1662 N N . ASP A 1 207 ? 41.520 10.906 35.999 1.00 45.25 207 ASP A N 1
ATOM 1663 C CA . ASP A 1 207 ? 42.845 10.372 35.750 1.00 45.45 207 ASP A CA 1
ATOM 1664 C C . ASP A 1 207 ? 42.991 9.726 34.378 1.00 44.99 207 ASP A C 1
ATOM 1665 O O . ASP A 1 207 ? 44.080 9.723 33.807 1.00 45.52 207 ASP A O 1
ATOM 1670 N N . GLY A 1 208 ? 41.899 9.196 33.836 1.00 33.89 208 GLY A N 1
ATOM 1671 C CA . GLY A 1 208 ? 41.994 8.533 32.548 1.00 32.86 208 GLY A CA 1
ATOM 1672 C C . GLY A 1 208 ? 41.390 9.209 31.336 1.00 32.16 208 GLY A C 1
ATOM 1673 O O . GLY A 1 208 ? 40.609 10.154 31.457 1.00 32.27 208 GLY A O 1
ATOM 1674 N N . LEU A 1 209 ? 41.766 8.711 30.158 1.00 32.28 209 LEU A N 1
ATOM 1675 C CA . LEU A 1 209 ? 41.276 9.231 28.887 1.00 31.41 209 LEU A CA 1
ATOM 1676 C C . LEU A 1 209 ? 39.772 9.439 28.939 1.00 31.12 209 LEU A C 1
ATOM 1677 O O . LEU A 1 209 ? 39.237 10.391 28.367 1.00 30.83 209 LEU A O 1
ATOM 1682 N N . ASN A 1 210 ? 39.103 8.530 29.639 1.00 38.11 210 ASN A N 1
ATOM 1683 C CA . ASN A 1 210 ? 37.654 8.553 29.797 1.00 37.92 210 ASN A CA 1
ATOM 1684 C C . ASN A 1 210 ? 37.133 9.773 30.569 1.00 36.99 210 ASN A C 1
ATOM 1685 O O . ASN A 1 210 ? 35.933 10.035 30.578 1.00 37.06 210 ASN A O 1
ATOM 1690 N N . ASP A 1 211 ? 38.029 10.514 31.214 1.00 41.15 211 ASP A N 1
ATOM 1691 C CA . ASP A 1 211 ? 37.634 11.691 31.989 1.00 40.95 211 ASP A CA 1
ATOM 1692 C C . ASP A 1 211 ? 37.733 13.012 31.237 1.00 41.15 211 ASP A C 1
ATOM 1693 O O . ASP A 1 211 ? 37.297 14.050 31.741 1.00 40.59 211 ASP A O 1
ATOM 1698 N N . ILE A 1 212 ? 38.314 12.974 30.041 1.00 34.12 212 ILE A N 1
ATOM 1699 C CA . ILE A 1 212 ? 38.474 14.178 29.249 1.00 34.79 212 ILE A CA 1
ATOM 1700 C C . ILE A 1 212 ? 37.142 14.894 29.073 1.00 35.87 212 ILE A C 1
ATOM 1701 O O . ILE A 1 212 ? 37.012 16.055 29.461 1.00 35.82 212 ILE A O 1
ATOM 1706 N N . GLU A 1 213 ? 36.152 14.202 28.512 1.00 41.11 213 GLU A N 1
ATOM 1707 C CA . GLU A 1 213 ? 34.829 14.790 28.304 1.00 43.11 213 GLU A CA 1
ATOM 1708 C C . GLU A 1 213 ? 34.350 15.518 29.571 1.00 44.23 213 GLU A C 1
ATOM 1709 O O . GLU A 1 213 ? 33.775 16.603 29.496 1.00 44.66 213 GLU A O 1
ATOM 1723 N N . LEU A 1 215 ? 36.335 16.557 32.458 1.00 48.23 215 LEU A N 1
ATOM 1724 C CA . LEU A 1 215 ? 37.223 17.653 32.823 1.00 47.56 215 LEU A CA 1
ATOM 1725 C C . LEU A 1 215 ? 37.020 18.851 31.909 1.00 47.48 215 LEU A C 1
ATOM 1726 O O . LEU A 1 215 ? 37.249 19.993 32.299 1.00 47.75 215 LEU A O 1
ATOM 1731 N N . SER A 1 216 ? 36.583 18.578 30.687 1.00 47.76 216 SER A N 1
ATOM 1732 C CA . SER A 1 216 ? 36.359 19.617 29.696 1.00 47.20 216 SER A CA 1
ATOM 1733 C C . SER A 1 216 ? 35.087 20.406 29.972 1.00 47.23 216 SER A C 1
ATOM 1734 O O . SER A 1 216 ? 35.061 21.629 29.846 1.00 46.92 216 SER A O 1
ATOM 1737 N N . PHE A 1 217 ? 34.040 19.691 30.360 1.00 47.91 217 PHE A N 1
ATOM 1738 C CA . PHE A 1 217 ? 32.747 20.294 30.623 1.00 47.77 217 PHE A CA 1
ATOM 1739 C C . PHE A 1 217 ? 32.591 21.085 31.917 1.00 47.85 217 PHE A C 1
ATOM 1740 O O . PHE A 1 217 ? 31.900 22.098 31.927 1.00 47.89 217 PHE A O 1
ATOM 1748 N N . VAL A 1 218 ? 33.202 20.633 33.009 1.00 53.83 218 VAL A N 1
ATOM 1749 C CA . VAL A 1 218 ? 33.071 21.349 34.279 1.00 53.20 218 VAL A CA 1
ATOM 1750 C C . VAL A 1 218 ? 33.837 22.664 34.288 1.00 53.25 218 VAL A C 1
ATOM 1751 O O . VAL A 1 218 ? 34.775 22.855 33.520 1.00 53.02 218 VAL A O 1
ATOM 1755 N N . GLY A 1 219 ? 33.428 23.565 35.172 1.00 41.56 219 GLY A N 1
ATOM 1756 C CA . GLY A 1 219 ? 34.086 24.851 35.267 1.00 41.93 219 GLY A CA 1
ATOM 1757 C C . GLY A 1 219 ? 35.556 24.723 35.610 1.00 42.33 219 GLY A C 1
ATOM 1758 O O . GLY A 1 219 ? 36.388 25.487 35.116 1.00 42.69 219 GLY A O 1
ATOM 1759 N N . THR A 1 220 ? 35.882 23.754 36.459 1.00 50.35 220 THR A N 1
ATOM 1760 C CA . THR A 1 220 ? 37.262 23.539 36.869 1.00 50.52 220 THR A CA 1
ATOM 1761 C C . THR A 1 220 ? 37.602 22.052 36.873 1.00 51.00 220 THR A C 1
ATOM 1762 O O . THR A 1 220 ? 37.268 21.326 37.809 1.00 51.05 220 THR A O 1
ATOM 1766 N N . GLY A 1 221 ? 38.269 21.609 35.813 1.00 42.25 221 GLY A N 1
ATOM 1767 C CA . GLY A 1 221 ? 38.652 20.215 35.699 1.00 42.48 221 GLY A CA 1
ATOM 1768 C C . GLY A 1 221 ? 40.062 19.978 36.195 1.00 42.18 221 GLY A C 1
ATOM 1769 O O . GLY A 1 221 ? 41.011 20.608 35.732 1.00 42.44 221 GLY A O 1
ATOM 1770 N N . VAL A 1 222 ? 40.203 19.059 37.142 1.00 46.00 222 VAL A N 1
ATOM 1771 C CA . VAL A 1 222 ? 41.505 18.745 37.705 1.00 45.54 222 VAL A CA 1
ATOM 1772 C C . VAL A 1 222 ? 42.007 17.398 37.216 1.00 45.32 222 VAL A C 1
ATOM 1773 O O . VAL A 1 222 ? 41.364 16.375 37.425 1.00 44.89 222 VAL A O 1
ATOM 1777 N N . ALA A 1 223 ? 43.151 17.411 36.545 1.00 51.69 223 ALA A N 1
ATOM 1778 C CA . ALA A 1 223 ? 43.768 16.187 36.052 1.00 51.82 223 ALA A CA 1
ATOM 1779 C C . ALA A 1 22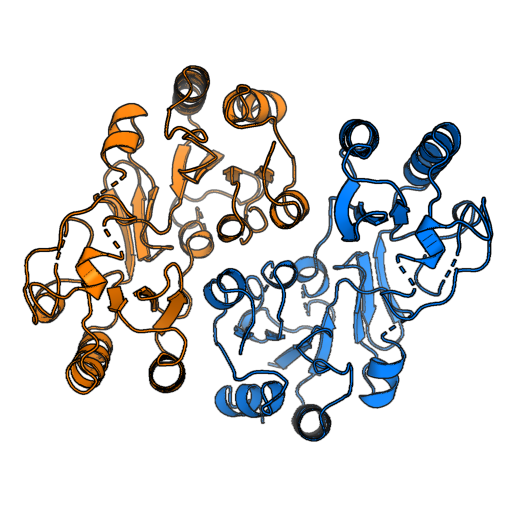3 ? 44.739 15.775 37.147 1.00 52.18 223 ALA A C 1
ATOM 1780 O O . ALA A 1 223 ? 45.027 16.561 38.044 1.00 52.80 223 ALA A O 1
ATOM 1790 N N . GLY A 1 225 ? 48.453 14.018 38.776 1.00 46.29 225 GLY A N 1
ATOM 1791 C CA . GLY A 1 225 ? 49.862 13.696 38.686 1.00 46.78 225 GLY A CA 1
ATOM 1792 C C . GLY A 1 225 ? 50.355 12.991 37.445 1.00 47.08 225 GLY A C 1
ATOM 1793 O O . GLY A 1 225 ? 50.945 13.612 36.557 1.00 46.94 225 GLY A O 1
ATOM 1794 N N . ASN A 1 226 ? 50.107 11.688 37.378 1.00 51.57 226 ASN A N 1
ATOM 1795 C CA . ASN A 1 226 ? 50.568 10.900 36.248 1.00 51.95 226 ASN A CA 1
ATOM 1796 C C . ASN A 1 226 ? 49.473 10.506 35.266 1.00 51.74 226 ASN A C 1
ATOM 1797 O O . ASN A 1 226 ? 49.567 9.466 34.615 1.00 51.81 226 ASN A O 1
ATOM 1802 N N . ALA A 1 227 ? 48.442 11.338 35.158 1.00 35.49 227 ALA A N 1
ATOM 1803 C CA . ALA A 1 227 ? 47.353 11.078 34.225 1.00 34.79 227 ALA A CA 1
ATOM 1804 C C . ALA A 1 227 ? 47.917 11.177 32.811 1.00 34.38 227 ALA A C 1
ATOM 1805 O O . ALA A 1 227 ? 49.006 11.718 32.613 1.00 34.25 227 ALA A O 1
ATOM 1807 N N . HIS A 1 228 ? 47.191 10.649 31.831 1.00 38.56 228 HIS A N 1
ATOM 1808 C CA . HIS A 1 228 ? 47.649 10.704 30.446 1.00 38.49 228 HIS A CA 1
ATOM 1809 C C . HIS A 1 228 ? 47.870 12.168 30.056 1.00 38.39 228 HIS A C 1
ATOM 1810 O O . HIS A 1 228 ? 47.166 13.067 30.532 1.00 38.31 228 HIS A O 1
ATOM 1817 N N . GLU A 1 229 ? 48.845 12.408 29.187 1.00 43.08 229 GLU A N 1
ATOM 1818 C CA . GLU A 1 229 ? 49.124 13.767 28.761 1.00 42.78 229 GLU A CA 1
ATOM 1819 C C . GLU A 1 229 ? 47.899 14.449 28.159 1.00 42.42 229 GLU A C 1
ATOM 1820 O O . GLU A 1 229 ? 47.710 15.650 28.344 1.00 42.94 229 GLU A O 1
ATOM 1826 N N . GLU A 1 230 ? 47.061 13.699 27.445 1.00 40.08 230 GLU A N 1
ATOM 1827 C CA . GLU A 1 230 ? 45.873 14.298 26.840 1.00 39.60 230 GLU A CA 1
ATOM 1828 C C . GLU A 1 230 ? 44.779 14.592 27.857 1.00 39.33 230 GLU A C 1
ATOM 1829 O O . GLU A 1 230 ? 43.771 15.211 27.533 1.00 39.92 230 GLU A O 1
ATOM 1835 N N . VAL A 1 231 ? 44.976 14.147 29.090 1.00 33.67 231 VAL A N 1
ATOM 1836 C CA . VAL A 1 231 ? 43.996 14.405 30.134 1.00 32.56 231 VAL A CA 1
ATOM 1837 C C . VAL A 1 231 ? 44.385 15.721 30.795 1.00 32.20 231 VAL A C 1
ATOM 1838 O O . VAL A 1 231 ? 43.528 16.545 31.130 1.00 31.82 231 VAL A O 1
ATOM 1842 N N . LYS A 1 232 ? 45.690 15.914 30.966 1.00 41.79 232 LYS A N 1
ATOM 1843 C CA . LYS A 1 232 ? 46.206 17.136 31.558 1.00 41.83 232 LYS A CA 1
ATOM 1844 C C . LYS A 1 232 ? 45.942 18.313 30.620 1.00 42.17 232 LYS A C 1
ATOM 1845 O O . LYS A 1 232 ? 45.600 19.410 31.068 1.00 42.18 232 LYS A O 1
ATOM 1851 N N . ARG A 1 233 ? 46.096 18.082 29.317 1.00 37.14 233 ARG A N 1
ATOM 1852 C CA . ARG A 1 233 ? 45.893 19.143 28.339 1.00 37.76 233 ARG A CA 1
ATOM 1853 C C . ARG A 1 233 ? 44.551 19.837 28.508 1.00 38.44 233 ARG A C 1
ATOM 1854 O O . ARG A 1 233 ? 44.487 21.060 28.560 1.00 38.83 233 ARG A O 1
ATOM 1862 N N . VAL A 1 234 ? 43.482 19.057 28.602 1.00 37.82 234 VAL A N 1
ATOM 1863 C CA . VAL A 1 234 ? 42.150 19.632 28.738 1.00 38.52 234 VAL A CA 1
ATOM 1864 C C . VAL A 1 234 ? 41.822 20.085 30.150 1.00 38.95 234 VAL A C 1
ATOM 1865 O O . VAL A 1 234 ? 40.761 20.662 30.382 1.00 38.94 234 VAL A O 1
ATOM 1869 N N . ALA A 1 235 ? 42.725 19.838 31.092 1.00 44.39 235 ALA A N 1
ATOM 1870 C CA . ALA A 1 235 ? 42.485 20.214 32.481 1.00 44.87 235 ALA A CA 1
ATOM 1871 C C . ALA A 1 235 ? 42.795 21.675 32.811 1.00 45.36 235 ALA A C 1
ATOM 1872 O O . ALA A 1 235 ? 43.651 22.303 32.186 1.00 45.30 235 ALA A O 1
ATOM 1874 N N . ASP A 1 236 ? 42.094 22.205 33.810 1.00 38.17 236 ASP A N 1
ATOM 1875 C CA . ASP A 1 236 ? 42.301 23.578 34.247 1.00 38.59 236 ASP A CA 1
ATOM 1876 C C . ASP A 1 236 ? 43.367 23.615 35.328 1.00 39.20 236 ASP A C 1
ATOM 1877 O O . ASP A 1 236 ? 43.859 24.682 35.703 1.00 39.52 236 ASP A O 1
ATOM 1882 N N . PHE A 1 237 ? 43.730 22.440 35.826 1.00 39.38 237 PHE A N 1
ATOM 1883 C CA . PHE A 1 237 ? 44.744 22.343 36.863 1.00 39.56 237 PHE A CA 1
ATOM 1884 C C . PHE A 1 237 ? 45.279 20.914 36.975 1.00 40.00 237 PHE A C 1
ATOM 1885 O O . PHE A 1 237 ? 44.532 19.942 36.868 1.00 40.37 237 PHE A O 1
ATOM 1893 N N . VAL A 1 238 ? 46.584 20.791 37.177 1.00 46.39 238 VAL A N 1
ATOM 1894 C CA . VAL A 1 238 ? 47.208 19.486 37.309 1.00 46.45 238 VAL A CA 1
ATOM 1895 C C . VAL A 1 238 ? 47.763 19.370 38.723 1.00 46.89 238 VAL A C 1
ATOM 1896 O O . VAL A 1 238 ? 48.657 20.115 39.114 1.00 47.20 238 VAL A O 1
ATOM 1900 N N . THR A 1 239 ? 47.216 18.435 39.492 1.00 39.14 239 THR A N 1
ATOM 1901 C CA . THR A 1 239 ? 47.645 18.239 40.868 1.00 39.82 239 THR A CA 1
ATOM 1902 C C . THR A 1 239 ? 48.657 17.099 40.957 1.00 40.28 239 THR A C 1
ATOM 1903 O O . THR A 1 239 ? 49.064 16.545 39.933 1.00 40.60 239 THR A O 1
ATOM 1907 N N . LYS A 1 240 ? 49.066 16.755 42.177 1.00 32.22 240 LYS A N 1
ATOM 1908 C CA . LYS A 1 240 ? 50.031 15.674 42.382 1.00 33.02 240 LYS A CA 1
ATOM 1909 C C . LYS A 1 240 ? 49.342 14.325 42.193 1.00 33.31 240 LYS A C 1
ATOM 1910 O O . LYS A 1 240 ? 48.123 14.258 42.037 1.00 32.80 240 LYS A O 1
ATOM 1916 N N . PRO A 1 241 ? 50.116 13.231 42.199 1.00 42.65 241 PRO A N 1
ATOM 1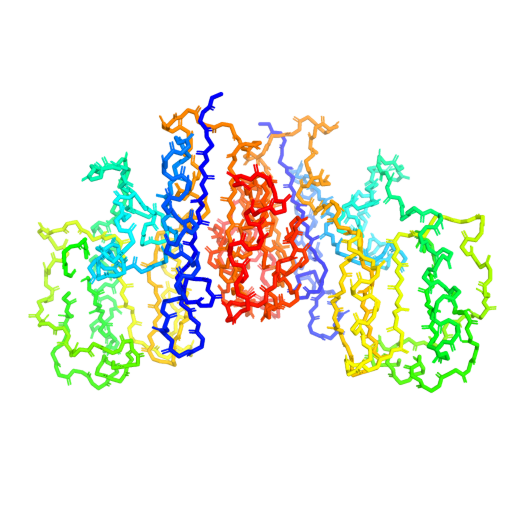917 C CA . PRO A 1 241 ? 49.511 11.907 42.027 1.00 43.19 241 PRO A CA 1
ATOM 1918 C C . PRO A 1 241 ? 48.676 11.512 43.249 1.00 43.84 241 PRO A C 1
ATOM 1919 O O . PRO A 1 241 ? 48.860 12.062 44.331 1.00 44.20 241 PRO A O 1
ATOM 1923 N N . VAL A 1 242 ? 47.756 10.568 43.066 1.00 50.61 242 VAL A N 1
ATOM 1924 C CA . VAL A 1 242 ? 46.897 10.099 44.154 1.00 51.17 242 VAL A CA 1
ATOM 1925 C C . VAL A 1 242 ? 47.766 9.604 45.305 1.00 51.78 242 VAL A C 1
ATOM 1926 O O . VAL A 1 242 ? 47.387 9.648 46.474 1.00 51.74 242 VAL A O 1
ATOM 1930 N N . ASP A 1 243 ? 48.946 9.139 44.925 1.00 47.49 243 ASP A N 1
ATOM 1931 C CA . ASP A 1 243 ? 49.947 8.594 45.818 1.00 48.27 243 ASP A CA 1
ATOM 1932 C C . ASP A 1 243 ? 50.588 9.676 46.692 1.00 48.33 243 ASP A C 1
ATOM 1933 O O . ASP A 1 243 ? 51.187 9.373 47.724 1.00 47.83 243 ASP A O 1
ATOM 1938 N N . LYS A 1 244 ? 50.456 10.936 46.287 1.00 56.12 244 LYS A N 1
ATOM 1939 C CA . LYS A 1 244 ? 51.054 12.038 47.035 1.00 56.53 244 LYS A CA 1
ATOM 1940 C C . LYS A 1 244 ? 50.069 13.110 47.503 1.00 56.09 244 LYS A C 1
ATOM 1941 O O . LYS A 1 244 ? 50.326 14.307 47.358 1.00 55.99 244 LYS A O 1
ATOM 1947 N N . GLU A 1 245 ? 48.949 12.675 48.072 1.00 47.56 245 GLU A N 1
ATOM 1948 C CA . GLU A 1 245 ? 47.929 13.587 48.578 1.00 47.35 245 GLU A CA 1
ATOM 1949 C C . GLU A 1 245 ? 47.352 14.464 47.477 1.00 46.63 245 GLU A C 1
ATOM 1950 O O . GLU A 1 245 ? 46.917 15.587 47.731 1.00 46.71 245 GLU A O 1
ATOM 1956 N N . GLY A 1 246 ? 47.344 13.944 46.255 1.00 37.17 246 GLY A N 1
ATOM 1957 C CA . GLY A 1 246 ? 46.815 14.685 45.119 1.00 36.42 246 GLY A CA 1
ATOM 1958 C C . GLY A 1 246 ? 45.456 15.344 45.300 1.00 36.01 246 GLY A C 1
ATOM 1959 O O . GLY A 1 246 ? 45.294 16.511 44.953 1.00 36.00 246 GLY A O 1
ATOM 1960 N N . ILE A 1 247 ? 44.472 14.614 45.823 1.00 41.71 247 ILE A N 1
ATOM 1961 C CA . ILE A 1 247 ? 43.141 15.185 46.022 1.00 41.78 247 ILE A CA 1
ATOM 1962 C C . ILE A 1 247 ? 43.196 16.317 47.041 1.00 41.88 247 ILE A C 1
ATOM 1963 O O . ILE A 1 247 ? 42.641 17.393 46.817 1.00 41.39 247 ILE A O 1
ATOM 1968 N N . TRP A 1 248 ? 43.865 16.066 48.162 1.00 44.28 248 TRP A N 1
ATOM 1969 C CA . TRP A 1 248 ? 43.987 17.067 49.210 1.00 45.35 248 TRP A CA 1
ATOM 1970 C C . TRP A 1 248 ? 44.693 18.327 48.718 1.00 45.33 248 TRP A C 1
ATOM 1971 O O . TRP A 1 248 ? 44.141 19.423 48.779 1.00 45.47 248 TRP A O 1
ATOM 1982 N N . TYR A 1 249 ? 45.920 18.164 48.239 1.00 52.35 249 TYR A N 1
ATOM 1983 C CA . TYR A 1 249 ? 46.707 19.282 47.743 1.00 52.30 249 TYR A CA 1
ATOM 1984 C C . TYR A 1 249 ? 45.938 20.087 46.706 1.00 51.60 249 TYR A C 1
ATOM 1985 O O . TYR A 1 249 ? 45.922 21.318 46.749 1.00 51.54 249 TYR A O 1
ATOM 1994 N N . GLY A 1 250 ? 45.301 19.385 45.777 1.00 42.57 250 GLY A N 1
ATOM 1995 C CA . GLY A 1 250 ? 44.554 20.058 44.735 1.00 41.66 250 GLY A CA 1
ATOM 1996 C C . GLY A 1 250 ? 43.401 20.871 45.276 1.00 41.20 250 GLY A C 1
ATOM 1997 O O . GLY A 1 250 ? 43.188 22.017 44.873 1.00 40.62 250 GLY A O 1
ATOM 1998 N N . LEU A 1 251 ? 42.642 20.275 46.185 1.00 58.05 251 LEU A N 1
ATOM 1999 C CA . LEU A 1 251 ? 41.509 20.964 46.772 1.00 57.95 251 LEU A CA 1
ATOM 2000 C C . LEU A 1 251 ? 41.995 22.185 47.544 1.00 58.07 251 LEU A C 1
ATOM 2001 O O . LEU A 1 251 ? 41.305 23.199 47.619 1.00 58.46 251 LEU A O 1
ATOM 2006 N N . LYS A 1 252 ? 43.193 22.085 48.107 1.00 54.98 252 LYS A N 1
ATOM 2007 C CA . LYS A 1 252 ? 43.765 23.189 48.864 1.00 54.98 252 LYS A CA 1
ATOM 2008 C C . LYS A 1 252 ? 44.094 24.331 47.905 1.00 54.98 252 LYS A C 1
ATOM 2009 O O . LYS A 1 252 ? 43.583 25.441 48.047 1.00 54.98 252 LYS A O 1
ATOM 2015 N N . GLN A 1 253 ? 44.942 24.044 46.923 1.00 55.09 253 GLN A N 1
ATOM 2016 C CA . GLN A 1 253 ? 45.343 25.034 45.935 1.00 55.09 253 GLN A CA 1
ATOM 2017 C C . GLN A 1 253 ? 44.138 25.722 45.325 1.00 55.09 253 GLN A C 1
ATOM 2018 O O . GLN A 1 253 ? 44.187 26.910 45.021 1.00 55.09 253 GLN A O 1
ATOM 2024 N N . LEU A 1 254 ? 43.056 24.974 45.145 1.00 49.41 254 LEU A N 1
ATOM 2025 C CA . LEU A 1 254 ? 41.840 25.530 44.565 1.00 49.41 254 LEU A CA 1
ATOM 2026 C C . LEU A 1 254 ? 41.032 26.309 45.603 1.00 49.41 254 LEU A C 1
ATOM 2027 O O . LEU A 1 254 ? 39.932 26.800 45.325 1.00 49.41 254 LEU A O 1
ATOM 2032 N N . GLN A 1 255 ? 41.593 26.424 46.801 1.00 57.79 255 GLN A N 1
ATOM 2033 C CA . GLN A 1 255 ? 40.960 27.158 47.887 1.00 57.79 255 GLN A CA 1
ATOM 2034 C C . GLN A 1 255 ? 39.581 26.629 48.281 1.00 57.79 255 GLN A C 1
ATOM 2035 O O . GLN A 1 255 ? 38.749 27.381 48.791 1.00 57.79 255 GLN A O 1
ATOM 2041 N N . LEU A 1 256 ? 39.330 25.345 48.042 1.00 59.23 256 LEU A N 1
ATOM 2042 C CA . LEU A 1 256 ? 38.044 24.762 48.409 1.00 59.23 256 LEU A CA 1
ATOM 2043 C C . LEU A 1 256 ? 38.062 24.329 49.872 1.00 59.23 256 LEU A C 1
ATOM 2044 O O . LEU A 1 256 ? 37.022 24.304 50.533 1.00 59.23 256 LEU A O 1
ATOM 2049 N N . ILE A 1 257 ? 39.244 23.986 50.373 1.00 59.02 257 ILE A N 1
ATOM 2050 C CA . ILE A 1 257 ? 39.381 23.601 51.768 1.00 59.02 257 ILE A CA 1
ATOM 2051 C C . ILE A 1 257 ? 40.520 24.413 52.379 1.00 59.02 257 ILE A C 1
ATOM 2052 O O . ILE A 1 257 ? 41.251 25.059 51.600 1.00 59.02 257 ILE A O 1
ATOM 2065 N N . GLY B 1 2 ? 20.972 27.972 9.813 1.00 35.81 2 GLY B N 1
ATOM 2066 C CA . GLY B 1 2 ? 22.223 28.690 9.768 1.00 36.30 2 GLY B CA 1
ATOM 2067 C C . GLY B 1 2 ? 23.277 27.926 9.009 1.00 36.49 2 GLY B C 1
ATOM 2068 O O . GLY B 1 2 ? 22.954 27.030 8.241 1.00 36.97 2 GLY B O 1
ATOM 2069 N N . ARG B 1 3 ? 24.531 28.294 9.236 1.00 32.04 3 ARG B N 1
ATOM 2070 C CA . ARG B 1 3 ? 25.661 27.648 8.597 1.00 31.68 3 ARG B CA 1
ATOM 2071 C C . ARG B 1 3 ? 26.119 26.391 9.335 1.00 31.47 3 ARG B C 1
ATOM 2072 O O . ARG B 1 3 ? 25.927 26.270 10.547 1.00 31.40 3 ARG B O 1
ATOM 2080 N N . LYS B 1 4 ? 26.730 25.462 8.594 1.00 31.69 4 LYS B N 1
ATOM 2081 C CA . LYS B 1 4 ? 27.275 24.235 9.177 1.00 31.12 4 LYS B CA 1
ATOM 2082 C C . LYS B 1 4 ? 28.781 24.366 9.024 1.00 30.50 4 LYS B C 1
ATOM 2083 O O . LYS B 1 4 ? 29.257 25.064 8.134 1.00 29.97 4 LYS B O 1
ATOM 2089 N N . ILE B 1 5 ? 29.533 23.724 9.900 1.00 28.79 5 ILE B N 1
ATOM 2090 C CA . ILE B 1 5 ? 30.978 23.800 9.804 1.00 27.32 5 ILE B CA 1
ATOM 2091 C C . ILE B 1 5 ? 31.566 22.445 10.148 1.00 27.43 5 ILE B C 1
ATOM 2092 O O . ILE B 1 5 ? 31.042 21.738 11.004 1.00 26.95 5 ILE B O 1
ATOM 2097 N N . VAL B 1 6 ? 32.637 22.071 9.463 1.00 26.89 6 VAL B N 1
ATOM 2098 C CA . VAL B 1 6 ? 33.287 20.800 9.734 1.00 26.43 6 VAL B CA 1
ATOM 2099 C C . VAL B 1 6 ? 34.762 21.065 10.038 1.00 26.38 6 VAL B C 1
ATOM 2100 O O . VAL B 1 6 ? 35.452 21.728 9.264 1.00 26.48 6 VAL B O 1
ATOM 2104 N N . PHE B 1 7 ? 35.224 20.558 11.179 1.00 31.17 7 PHE B N 1
ATOM 2105 C CA . PHE B 1 7 ? 36.607 20.708 11.620 1.00 31.37 7 PHE B CA 1
ATOM 2106 C C . PHE B 1 7 ? 37.366 19.408 11.378 1.00 32.31 7 PHE B C 1
ATOM 2107 O O . PHE B 1 7 ? 36.834 18.320 11.605 1.00 32.80 7 PHE B O 1
ATOM 2115 N N . PHE B 1 8 ? 38.612 19.526 10.926 1.00 34.69 8 PHE B N 1
ATOM 2116 C CA . PHE B 1 8 ? 39.443 18.360 10.651 1.00 35.65 8 PHE B CA 1
ATOM 2117 C C . PHE B 1 8 ? 40.787 18.466 11.344 1.00 36.09 8 PHE B C 1
ATOM 2118 O O . PHE B 1 8 ? 41.383 19.537 11.390 1.00 36.09 8 PHE B O 1
ATOM 2126 N N . ASP B 1 9 ? 41.255 17.351 11.886 1.00 34.36 9 ASP B N 1
ATOM 2127 C CA . ASP B 1 9 ? 42.563 17.305 12.511 1.00 35.09 9 ASP B CA 1
ATOM 2128 C C . ASP B 1 9 ? 43.440 16.899 11.321 1.00 34.14 9 ASP B C 1
ATOM 2129 O O . ASP B 1 9 ? 42.910 16.406 10.328 1.00 34.00 9 ASP B O 1
ATOM 2134 N N . ILE B 1 10 ? 44.754 17.091 11.399 1.00 28.78 10 ILE B N 1
ATOM 2135 C CA . ILE B 1 10 ? 45.618 16.757 10.260 1.00 28.94 10 ILE B CA 1
ATOM 2136 C C . ILE B 1 10 ? 46.139 15.328 10.009 1.00 29.63 10 ILE B C 1
ATOM 2137 O O . ILE B 1 10 ? 45.784 14.711 8.996 1.00 29.32 10 ILE B O 1
ATOM 2142 N N . ASP B 1 11 ? 46.967 14.796 10.911 1.00 36.04 11 ASP B N 1
ATOM 2143 C CA . ASP B 1 11 ? 47.522 13.449 10.725 1.00 36.80 11 ASP B CA 1
ATOM 2144 C C . ASP B 1 11 ? 46.506 12.384 11.104 1.00 36.72 11 ASP B C 1
ATOM 2145 O O . ASP B 1 11 ? 45.916 12.429 12.180 1.00 37.05 11 ASP B O 1
ATOM 2150 N N . GLY B 1 12 ? 46.316 11.414 10.212 1.00 29.50 12 GLY B N 1
ATOM 2151 C CA . GLY B 1 12 ? 45.373 10.340 10.463 1.00 28.71 12 GLY B CA 1
ATOM 2152 C C . GLY B 1 12 ? 43.971 10.684 10.010 1.00 28.78 12 GLY B C 1
ATOM 2153 O O . GLY B 1 12 ? 43.119 9.807 9.871 1.00 29.59 12 GLY B O 1
ATOM 2154 N N . THR B 1 13 ? 43.724 11.968 9.775 1.00 36.10 13 THR B N 1
ATOM 2155 C CA . THR B 1 13 ? 42.405 12.406 9.345 1.00 35.60 13 THR B CA 1
ATOM 2156 C C . THR B 1 13 ? 42.438 12.935 7.918 1.00 35.81 13 THR B C 1
ATOM 2157 O O . THR B 1 13 ? 41.752 12.411 7.048 1.00 36.59 13 THR B O 1
ATOM 2161 N N . LEU B 1 14 ? 43.229 13.974 7.680 1.00 37.72 14 LEU B N 1
ATOM 2162 C CA . LEU B 1 14 ? 43.346 14.532 6.341 1.00 37.64 14 LEU B CA 1
ATOM 2163 C C . LEU B 1 14 ? 44.448 13.783 5.603 1.00 38.37 14 LEU B C 1
ATOM 2164 O O . LEU B 1 14 ? 44.323 13.509 4.410 1.00 38.41 14 LEU B O 1
ATOM 2169 N N . LEU B 1 15 ? 45.514 13.443 6.326 1.00 35.90 15 LEU B N 1
ATOM 2170 C CA . LEU B 1 15 ? 46.645 12.720 5.751 1.00 37.06 15 LEU B CA 1
ATOM 2171 C C . LEU B 1 15 ? 46.697 11.295 6.285 1.00 37.59 15 LEU B C 1
ATOM 2172 O O . LEU B 1 15 ? 46.431 11.063 7.466 1.00 38.82 15 LEU B O 1
ATOM 2177 N N . ASP B 1 16 ? 47.028 10.340 5.416 1.00 35.29 16 ASP B N 1
ATOM 2178 C CA . ASP B 1 16 ? 47.102 8.934 5.817 1.00 35.29 16 ASP B CA 1
ATOM 2179 C C . ASP B 1 16 ? 48.403 8.638 6.542 1.00 35.29 16 ASP B C 1
ATOM 2180 O O . ASP B 1 16 ? 49.171 9.546 6.850 1.00 35.29 16 ASP B O 1
ATOM 2185 N N . GLU B 1 17 ? 48.651 7.359 6.799 1.00 47.34 17 GLU B N 1
ATOM 2186 C CA . GLU B 1 17 ? 49.852 6.958 7.512 1.00 47.34 17 GLU B CA 1
ATOM 2187 C C . GLU B 1 17 ? 51.121 7.437 6.814 1.00 47.34 17 GLU B C 1
ATOM 2188 O O . GLU B 1 17 ? 52.138 7.676 7.463 1.00 47.34 17 GLU B O 1
ATOM 2194 N N . GLN B 1 18 ? 51.058 7.593 5.496 1.00 40.37 18 GLN B N 1
ATOM 2195 C CA . GLN B 1 18 ? 52.220 8.032 4.727 1.00 40.37 18 GLN B CA 1
ATOM 2196 C C . GLN B 1 18 ? 52.283 9.546 4.538 1.00 40.37 18 GLN B C 1
ATOM 2197 O O . GLN B 1 18 ? 53.107 10.040 3.763 1.00 40.37 18 GLN B O 1
ATOM 2203 N N . LYS B 1 19 ? 51.420 10.270 5.254 1.00 40.18 19 LYS B N 1
ATOM 2204 C CA . LYS B 1 19 ? 51.364 11.727 5.170 1.00 40.18 19 LYS B CA 1
ATOM 2205 C C . LYS B 1 19 ? 50.851 12.140 3.799 1.00 40.18 19 LYS B C 1
ATOM 2206 O O . LYS B 1 19 ? 51.180 13.212 3.288 1.00 40.18 19 LYS B O 1
ATOM 2212 N N . GLN B 1 20 ? 50.035 11.277 3.210 1.00 43.89 20 GLN B N 1
ATOM 2213 C CA . GLN B 1 20 ? 49.498 11.532 1.887 1.00 43.89 20 GLN B CA 1
ATOM 2214 C C . GLN B 1 20 ? 48.059 12.027 1.949 1.00 43.89 20 GLN B C 1
ATOM 2215 O O . GLN B 1 20 ? 47.269 11.569 2.772 1.00 43.89 20 GLN B O 1
ATOM 2221 N N . LEU B 1 21 ? 47.731 12.968 1.069 1.00 27.50 21 LEU B N 1
ATOM 2222 C CA . LEU B 1 21 ? 46.389 13.531 1.003 1.00 27.47 21 LEU B CA 1
ATOM 2223 C C . LEU B 1 21 ? 45.549 12.764 -0.013 1.00 27.28 21 LEU B C 1
ATOM 2224 O O . LEU B 1 21 ? 45.824 12.787 -1.206 1.00 27.51 21 LEU B O 1
ATOM 2229 N N . PRO B 1 22 ? 44.515 12.059 0.455 1.00 34.06 22 PRO B N 1
ATOM 2230 C CA . PRO B 1 22 ? 43.640 11.281 -0.423 1.00 33.94 22 PRO B CA 1
ATOM 2231 C C . PRO B 1 22 ? 42.852 12.116 -1.431 1.00 34.69 22 PRO B C 1
ATOM 2232 O O . PRO B 1 22 ? 42.271 13.154 -1.082 1.00 35.28 22 PRO B O 1
ATOM 2236 N N . LEU B 1 23 ? 42.830 11.644 -2.676 1.00 36.01 23 LEU B N 1
ATOM 2237 C CA . LEU B 1 23 ? 42.103 12.310 -3.746 1.00 36.24 23 LEU B CA 1
ATOM 2238 C C . LEU B 1 23 ? 40.654 12.588 -3.332 1.00 36.02 23 LEU B C 1
ATOM 2239 O O . LEU B 1 23 ? 40.126 13.676 -3.579 1.00 36.68 23 LEU B O 1
ATOM 2244 N N . SER B 1 24 ? 40.020 11.614 -2.684 1.00 31.87 24 SER B N 1
ATOM 2245 C CA . SER B 1 24 ? 38.628 11.770 -2.253 1.00 32.05 24 SER B CA 1
ATOM 2246 C C . SER B 1 24 ? 38.417 12.851 -1.190 1.00 31.66 24 SER B C 1
ATOM 2247 O O . SER B 1 24 ? 37.326 13.410 -1.074 1.00 31.78 24 SER B O 1
ATOM 2250 N N . THR B 1 25 ? 39.455 13.139 -0.412 1.00 35.96 25 THR B N 1
ATOM 2251 C CA . THR B 1 25 ? 39.345 14.165 0.613 1.00 35.96 25 THR B CA 1
ATOM 2252 C C . THR B 1 25 ? 39.337 15.526 -0.082 1.00 35.96 25 THR B C 1
ATOM 2253 O O . THR B 1 25 ? 38.685 16.466 0.375 1.00 35.96 25 THR B O 1
ATOM 2257 N N . ILE B 1 26 ? 40.057 15.623 -1.196 1.00 35.99 26 ILE B N 1
ATOM 2258 C CA . ILE B 1 26 ? 40.079 16.857 -1.958 1.00 35.99 26 ILE B CA 1
ATOM 2259 C C . ILE B 1 26 ? 38.689 17.057 -2.548 1.00 35.99 26 ILE B C 1
ATOM 2260 O O . ILE B 1 26 ? 38.184 18.178 -2.574 1.00 35.99 26 ILE B O 1
ATOM 2265 N N . GLU B 1 27 ? 38.068 15.974 -3.015 1.00 29.10 27 GLU B N 1
ATOM 2266 C CA . GLU B 1 27 ? 36.721 16.060 -3.580 1.00 29.10 27 GLU B CA 1
ATOM 2267 C C . GLU B 1 27 ? 35.753 16.439 -2.461 1.00 29.10 27 GLU B C 1
ATOM 2268 O O . GLU B 1 27 ? 34.884 17.291 -2.642 1.00 29.10 27 GLU B O 1
ATOM 2274 N N . ALA B 1 28 ? 35.905 15.785 -1.311 1.00 27.05 28 ALA B N 1
ATOM 2275 C CA . ALA B 1 28 ? 35.055 16.041 -0.157 1.00 27.05 28 ALA B CA 1
ATOM 2276 C C . ALA B 1 28 ? 35.014 17.528 0.202 1.00 27.05 28 ALA B C 1
ATOM 2277 O O . ALA B 1 28 ? 33.941 18.137 0.241 1.00 27.05 28 ALA B O 1
ATOM 2279 N N . VAL B 1 29 ? 36.185 18.109 0.457 1.00 31.20 29 VAL B N 1
ATOM 2280 C CA . VAL B 1 29 ? 36.274 19.518 0.822 1.00 31.20 29 VAL B CA 1
ATOM 2281 C C . VAL B 1 29 ? 35.654 20.405 -0.255 1.00 31.20 29 VAL B C 1
ATOM 2282 O O . VAL B 1 29 ? 34.947 21.372 0.046 1.00 31.20 29 VAL B O 1
ATOM 2286 N N . ARG B 1 30 ? 35.912 20.066 -1.511 1.00 27.13 30 ARG B N 1
ATOM 2287 C CA . ARG B 1 30 ? 35.363 20.826 -2.627 1.00 27.13 30 ARG B CA 1
ATOM 2288 C C . ARG B 1 30 ? 33.842 20.822 -2.574 1.00 27.13 30 ARG B C 1
ATOM 2289 O O . ARG B 1 30 ? 33.209 21.862 -2.713 1.00 27.13 30 ARG B O 1
ATOM 2297 N N . ARG B 1 31 ? 33.261 19.645 -2.380 1.00 33.60 31 ARG B N 1
ATOM 2298 C CA . ARG B 1 31 ? 31.813 19.526 -2.302 1.00 32.99 31 ARG B CA 1
ATOM 2299 C C . ARG B 1 31 ? 31.272 20.338 -1.131 1.00 33.04 31 ARG B C 1
ATOM 2300 O O . ARG B 1 31 ? 30.283 21.056 -1.284 1.00 33.48 31 ARG B O 1
ATOM 2308 N N . LEU B 1 32 ? 31.922 20.242 0.032 1.00 22.69 32 LEU B N 1
ATOM 2309 C CA . LEU B 1 32 ? 31.474 20.987 1.204 1.00 22.45 32 LEU B CA 1
ATOM 2310 C C . LEU B 1 32 ? 31.422 22.499 0.971 1.00 22.70 32 LEU B C 1
ATOM 2311 O O . LEU B 1 32 ? 30.411 23.146 1.261 1.00 22.57 32 LEU B O 1
ATOM 2316 N N . LYS B 1 33 ? 32.511 23.063 0.451 1.00 26.95 33 LYS B N 1
ATOM 2317 C CA . LYS B 1 33 ? 32.572 24.501 0.185 1.00 26.93 33 LYS B CA 1
ATOM 2318 C C . LYS B 1 33 ? 31.464 24.927 -0.774 1.00 26.54 33 LYS B C 1
ATOM 2319 O O . LYS B 1 33 ? 30.772 25.911 -0.544 1.00 25.63 33 LYS B O 1
ATOM 2325 N N . GLN B 1 34 ? 31.301 24.167 -1.842 1.00 32.71 34 GLN B N 1
ATOM 2326 C CA . GLN B 1 34 ? 30.286 24.432 -2.853 1.00 33.88 34 GLN B CA 1
ATOM 2327 C C . GLN B 1 34 ? 28.873 24.533 -2.242 1.00 33.74 34 GLN B C 1
ATOM 2328 O O . GLN B 1 34 ? 28.029 25.293 -2.719 1.00 34.18 34 GLN B O 1
ATOM 2334 N N . SER B 1 35 ? 28.634 23.760 -1.186 1.00 29.59 35 SER B N 1
ATOM 2335 C CA . SER B 1 35 ? 27.346 23.731 -0.498 1.00 28.84 35 SER B CA 1
ATOM 2336 C C . SER B 1 35 ? 27.191 24.817 0.561 1.00 27.92 35 SER B C 1
ATOM 2337 O O . SER B 1 35 ? 26.142 24.915 1.201 1.00 28.38 35 SER B O 1
ATOM 2340 N N . GLY B 1 36 ? 28.233 25.612 0.771 1.00 26.63 36 GLY B N 1
ATOM 2341 C CA . GLY B 1 36 ? 28.157 26.671 1.761 1.00 25.26 36 GLY B CA 1
ATOM 2342 C C . GLY B 1 36 ? 28.555 26.204 3.148 1.00 24.46 36 GLY B C 1
ATOM 2343 O O . GLY B 1 36 ? 28.365 26.932 4.136 1.00 24.45 36 GLY B O 1
ATOM 2344 N N . VAL B 1 37 ? 29.098 24.990 3.230 1.00 28.06 37 VAL B N 1
ATOM 2345 C CA . VAL B 1 37 ? 29.527 24.457 4.515 1.00 26.79 37 VAL B CA 1
ATOM 2346 C C . VAL B 1 37 ? 30.955 24.922 4.797 1.00 27.07 37 VAL B C 1
ATOM 2347 O O . VAL B 1 37 ? 31.824 24.816 3.938 1.00 26.92 37 VAL B O 1
ATOM 2351 N N . TYR B 1 38 ? 31.192 25.450 5.992 1.00 22.96 38 TYR B N 1
ATOM 2352 C CA . TYR B 1 38 ? 32.520 25.924 6.342 1.00 23.18 38 TYR B CA 1
ATOM 2353 C C . TYR B 1 38 ? 33.481 24.770 6.628 1.00 23.31 38 TYR B C 1
ATOM 2354 O O . TYR B 1 38 ? 33.119 23.789 7.280 1.00 24.04 38 TYR B O 1
ATOM 2363 N N . VAL B 1 39 ? 34.699 24.886 6.114 1.00 26.78 39 VAL B N 1
ATOM 2364 C CA . VAL B 1 39 ? 35.717 23.866 6.317 1.00 27.06 39 VAL B CA 1
ATOM 2365 C C . VAL B 1 39 ? 36.895 24.480 7.065 1.00 26.61 39 VAL B C 1
ATOM 2366 O O . VAL B 1 39 ? 37.428 25.527 6.673 1.00 25.95 39 VAL B O 1
ATOM 2370 N N . ALA B 1 40 ? 37.310 23.822 8.140 1.00 24.73 40 ALA B N 1
ATOM 2371 C CA . ALA B 1 40 ? 38.414 24.337 8.930 1.00 24.82 40 ALA B CA 1
ATOM 2372 C C . ALA B 1 40 ? 39.213 23.222 9.582 1.00 24.88 40 ALA B C 1
ATOM 2373 O O . ALA B 1 40 ? 38.691 22.140 9.854 1.00 24.87 40 ALA B O 1
ATOM 2375 N N . ILE B 1 41 ? 40.485 23.503 9.823 1.00 22.13 41 ILE B N 1
ATOM 2376 C CA . ILE B 1 41 ? 41.377 22.562 10.471 1.00 22.17 41 ILE B CA 1
ATOM 2377 C C . ILE B 1 41 ? 41.474 22.964 11.942 1.00 22.51 41 ILE B C 1
ATOM 2378 O O . ILE B 1 41 ? 41.418 24.145 12.263 1.00 23.28 41 ILE B O 1
ATOM 2383 N N . ALA B 1 42 ? 41.583 21.990 12.836 1.00 24.43 42 ALA B N 1
ATOM 2384 C CA . ALA B 1 42 ? 41.731 22.272 14.270 1.00 25.28 42 ALA B CA 1
ATOM 2385 C C . ALA B 1 42 ? 42.949 21.471 14.696 1.00 26.31 42 ALA B C 1
ATOM 2386 O O . ALA B 1 42 ? 42.936 20.237 14.661 1.00 27.43 42 ALA B O 1
ATOM 2388 N N . THR B 1 43 ? 44.000 22.169 15.100 1.00 24.83 43 THR B N 1
ATOM 2389 C CA . THR B 1 43 ? 45.236 21.501 15.475 1.00 25.30 43 THR B CA 1
ATOM 2390 C C . THR B 1 43 ? 46.009 22.219 16.575 1.00 25.91 43 THR B C 1
ATOM 2391 O O . THR B 1 43 ? 45.726 23.369 16.909 1.00 25.33 43 THR B O 1
ATOM 2395 N N . GLY B 1 44 ? 46.996 21.524 17.130 1.00 28.16 44 GLY B N 1
ATOM 2396 C CA . GLY B 1 44 ? 47.815 22.120 18.161 1.00 28.80 44 GLY B CA 1
ATOM 2397 C C . GLY B 1 44 ? 49.011 22.781 17.505 1.00 29.51 44 GLY B C 1
ATOM 2398 O O . GLY B 1 44 ? 49.753 23.519 18.151 1.00 29.73 44 GLY B O 1
ATOM 2399 N N . ARG B 1 45 ? 49.184 22.526 16.210 1.00 30.45 45 ARG B N 1
ATOM 2400 C CA . ARG B 1 45 ? 50.306 23.073 15.453 1.00 30.62 45 ARG B CA 1
ATOM 2401 C C . ARG B 1 45 ? 50.261 24.582 15.279 1.00 30.16 45 ARG B C 1
ATOM 2402 O O . ARG B 1 45 ? 49.230 25.224 15.504 1.00 28.48 45 ARG B O 1
ATOM 2410 N N . ALA B 1 46 ? 51.397 25.141 14.866 1.00 32.45 46 ALA B N 1
ATOM 2411 C CA . ALA B 1 46 ? 51.518 26.568 14.612 1.00 32.95 46 ALA B CA 1
ATOM 2412 C C . ALA B 1 46 ? 51.062 26.788 13.175 1.00 33.93 46 ALA B C 1
ATOM 2413 O O . ALA B 1 46 ? 51.220 25.912 12.328 1.00 34.30 46 ALA B O 1
ATOM 2415 N N . PRO B 1 47 ? 50.480 27.952 12.876 1.00 39.76 47 PRO B N 1
ATOM 2416 C CA . PRO B 1 47 ? 50.027 28.200 11.501 1.00 40.36 47 PRO B CA 1
ATOM 2417 C C . PRO B 1 47 ? 51.042 27.809 10.420 1.00 41.29 47 PRO B C 1
ATOM 2418 O O . PRO B 1 47 ? 50.711 27.069 9.491 1.00 42.23 47 PRO B O 1
ATOM 2422 N N . PHE B 1 48 ? 52.274 28.288 10.552 1.00 28.14 48 PHE B N 1
ATOM 2423 C CA . PHE B 1 48 ? 53.322 27.999 9.578 1.00 28.76 48 PHE B CA 1
ATOM 2424 C C . PHE B 1 48 ? 53.707 26.527 9.498 1.00 29.73 48 PHE B C 1
ATOM 2425 O O . PHE B 1 48 ? 54.511 26.138 8.654 1.00 29.03 48 PHE B O 1
ATOM 2441 N N . PHE B 1 50 ? 51.485 24.014 8.974 1.00 41.30 50 PHE B N 1
ATOM 2442 C CA . PHE B 1 50 ? 50.570 23.260 8.125 1.00 40.70 50 PHE B CA 1
ATOM 2443 C C . PHE B 1 50 ? 49.962 24.152 7.042 1.00 40.55 50 PHE B C 1
ATOM 2444 O O . PHE B 1 50 ? 48.818 23.968 6.619 1.00 40.01 50 PHE B O 1
ATOM 2452 N N . GLU B 1 51 ? 50.758 25.114 6.587 1.00 44.03 51 GLU B N 1
ATOM 2453 C CA . GLU B 1 51 ? 50.335 26.039 5.546 1.00 44.16 51 GLU B CA 1
ATOM 2454 C C . GLU B 1 51 ? 50.268 25.351 4.185 1.00 43.70 51 GLU B C 1
ATOM 2455 O O . GLU B 1 51 ? 49.439 25.703 3.344 1.00 43.84 51 GLU B O 1
ATOM 2461 N N . HIS B 1 52 ? 51.149 24.380 3.964 1.00 37.80 52 HIS B N 1
ATOM 2462 C CA . HIS B 1 52 ? 51.156 23.660 2.699 1.00 37.72 52 HIS B CA 1
ATOM 2463 C C . HIS B 1 52 ? 49.830 22.902 2.519 1.00 37.23 52 HIS B C 1
ATOM 2464 O O . HIS B 1 52 ? 49.216 22.959 1.447 1.00 36.98 52 HIS B O 1
ATOM 2471 N N . VAL B 1 53 ? 49.389 22.203 3.567 1.00 30.47 53 VAL B N 1
ATOM 2472 C CA . VAL B 1 53 ? 48.135 21.456 3.510 1.00 30.81 53 VAL B CA 1
ATOM 2473 C C . VAL B 1 53 ? 46.963 22.408 3.266 1.00 30.20 53 VAL B C 1
ATOM 2474 O O . VAL B 1 53 ? 46.029 22.086 2.528 1.00 29.64 53 VAL B O 1
ATOM 2478 N N . ARG B 1 54 ? 47.015 23.573 3.909 1.00 27.31 54 ARG B N 1
ATOM 2479 C CA . ARG B 1 54 ? 45.971 24.575 3.755 1.00 27.45 54 ARG B CA 1
ATOM 2480 C C . ARG B 1 54 ? 45.888 25.014 2.300 1.00 28.03 54 ARG B C 1
ATOM 2481 O O . ARG B 1 54 ? 44.798 25.124 1.731 1.00 28.23 54 ARG B O 1
ATOM 2489 N N . LYS B 1 55 ? 47.045 25.265 1.698 1.00 32.94 55 LYS B N 1
ATOM 2490 C CA . LYS B 1 55 ? 47.088 25.682 0.304 1.00 32.93 55 LYS B CA 1
ATOM 2491 C C . LYS B 1 55 ? 46.581 24.567 -0.619 1.00 32.32 55 LYS B C 1
ATOM 2492 O O . LYS B 1 55 ? 45.922 24.832 -1.628 1.00 32.20 55 LYS B O 1
ATOM 2498 N N . GLN B 1 56 ? 46.857 23.322 -0.249 1.00 33.33 56 GLN B N 1
ATOM 2499 C CA . GLN B 1 56 ? 46.425 22.182 -1.043 1.00 32.76 56 GLN B CA 1
ATOM 2500 C C . GLN B 1 56 ? 44.908 22.003 -1.089 1.00 32.18 56 GLN B C 1
ATOM 2501 O O . GLN B 1 56 ? 44.346 21.657 -2.133 1.00 31.99 56 GLN B O 1
ATOM 2507 N N . LEU B 1 57 ? 44.257 22.223 0.049 1.00 26.42 57 LEU B N 1
ATOM 2508 C CA . LEU B 1 57 ? 42.813 22.061 0.147 1.00 25.99 57 LEU B CA 1
ATOM 2509 C C . LEU B 1 57 ? 42.056 23.385 0.082 1.00 25.78 57 LEU B C 1
ATOM 2510 O O . LEU B 1 57 ? 40.827 23.413 0.178 1.00 25.91 57 LEU B O 1
ATOM 2515 N N . GLY B 1 58 ? 42.790 24.480 -0.085 1.00 32.74 58 GLY B N 1
ATOM 2516 C CA . GLY B 1 58 ? 42.157 25.779 -0.136 1.00 32.74 58 GLY B CA 1
ATOM 2517 C C . GLY B 1 58 ? 41.426 26.063 1.164 1.00 33.47 58 GLY B C 1
ATOM 2518 O O . GLY B 1 58 ? 40.310 26.578 1.167 1.00 33.96 58 GLY B O 1
ATOM 2519 N N . ILE B 1 59 ? 42.050 25.711 2.282 1.00 37.36 59 ILE B N 1
ATOM 2520 C CA . ILE B 1 59 ? 41.442 25.941 3.584 1.00 37.18 59 ILE B CA 1
ATOM 2521 C C . ILE B 1 59 ? 42.119 27.147 4.222 1.00 37.37 59 ILE B C 1
ATOM 2522 O O . ILE B 1 59 ? 43.329 27.145 4.445 1.00 38.33 59 ILE B O 1
ATOM 2527 N N . ASP B 1 60 ? 41.338 28.183 4.503 1.00 27.17 60 ASP B N 1
ATOM 2528 C CA . ASP B 1 60 ? 41.886 29.383 5.113 1.00 27.15 60 ASP B CA 1
ATOM 2529 C C . ASP B 1 60 ? 41.180 29.750 6.426 1.00 26.29 60 ASP B C 1
ATOM 2530 O O . ASP B 1 60 ? 41.167 30.907 6.839 1.00 26.38 60 ASP B O 1
ATOM 2535 N N . SER B 1 61 ? 40.585 28.751 7.069 1.00 25.08 61 SER B N 1
ATOM 2536 C CA . SER B 1 61 ? 39.918 28.932 8.355 1.00 24.46 61 SER B CA 1
ATOM 2537 C C . SER B 1 61 ? 40.468 27.835 9.244 1.00 24.40 61 SER B C 1
ATOM 2538 O O . SER B 1 61 ? 40.546 26.680 8.822 1.00 23.96 61 SER B O 1
ATOM 2541 N N . PHE B 1 62 ? 40.852 28.185 10.468 1.00 32.71 62 PHE B N 1
ATOM 2542 C CA . PHE B 1 62 ? 41.420 27.189 11.360 1.00 31.86 62 PHE B CA 1
ATOM 2543 C C . PHE B 1 62 ? 41.600 27.617 12.811 1.00 31.64 62 PHE B C 1
ATOM 2544 O O . PHE B 1 62 ? 41.575 28.799 13.151 1.00 31.09 62 PHE B O 1
ATOM 2552 N N . VAL B 1 63 ? 41.773 26.607 13.654 1.00 23.68 63 VAL B N 1
ATOM 2553 C CA . VAL B 1 63 ? 42.021 26.771 15.070 1.00 23.48 63 VAL B CA 1
ATOM 2554 C C . VAL B 1 63 ? 43.416 26.180 15.186 1.00 24.67 63 VAL B C 1
ATOM 2555 O O . VAL B 1 63 ? 43.604 24.989 14.940 1.00 25.40 63 VAL B O 1
ATOM 2559 N N . SER B 1 64 ? 44.399 27.012 15.509 1.00 28.59 64 SER B N 1
ATOM 2560 C CA . SER B 1 64 ? 45.772 26.536 15.649 1.00 28.80 64 SER B CA 1
ATOM 2561 C C . SER B 1 64 ? 46.256 26.801 17.060 1.00 29.20 64 SER B C 1
ATOM 2562 O O . SER B 1 64 ? 45.532 27.377 17.868 1.00 28.74 64 SER B O 1
ATOM 2565 N N . PHE B 1 65 ? 47.476 26.369 17.355 1.00 31.36 65 PHE B N 1
ATOM 2566 C CA . PHE B 1 65 ? 48.053 26.570 18.677 1.00 31.64 65 PHE B CA 1
ATOM 2567 C C . PHE B 1 65 ? 47.096 26.147 19.793 1.00 32.07 65 PHE B C 1
ATOM 2568 O O . PHE B 1 65 ? 46.925 26.870 20.775 1.00 31.55 65 PHE B O 1
ATOM 2576 N N . ASN B 1 66 ? 46.469 24.985 19.646 1.00 33.70 66 ASN B N 1
ATOM 2577 C CA . ASN B 1 66 ? 45.539 24.498 20.662 1.00 33.34 66 ASN B CA 1
ATOM 2578 C C . ASN B 1 66 ? 44.504 25.533 21.118 1.00 32.95 66 ASN B C 1
ATOM 2579 O O . ASN B 1 66 ? 44.163 25.582 22.296 1.00 31.44 66 ASN B O 1
ATOM 2584 N N . GLY B 1 67 ? 44.023 26.360 20.191 1.00 28.14 67 GLY B N 1
ATOM 2585 C CA . GLY B 1 67 ? 43.014 27.351 20.519 1.00 28.60 67 GLY B CA 1
ATOM 2586 C C . GLY B 1 67 ? 43.475 28.777 20.777 1.00 29.13 67 GLY B C 1
ATOM 2587 O O . GLY B 1 67 ? 42.648 29.659 20.991 1.00 28.96 67 GLY B O 1
ATOM 2588 N N . GLN B 1 68 ? 44.775 29.027 20.753 1.00 32.71 68 GLN B N 1
ATOM 2589 C CA . GLN B 1 68 ? 45.265 30.374 21.018 1.00 33.20 68 GLN B CA 1
ATOM 2590 C C . GLN B 1 68 ? 45.331 31.299 19.809 1.00 32.92 68 GLN B C 1
ATOM 2591 O O . GLN B 1 68 ? 45.560 32.497 19.956 1.00 33.19 68 GLN B O 1
ATOM 2597 N N . TYR B 1 69 ? 45.120 30.750 18.618 1.00 25.25 69 TYR B N 1
ATOM 2598 C CA . TYR B 1 69 ? 45.148 31.551 17.396 1.00 25.71 69 TYR B CA 1
ATOM 2599 C C . TYR B 1 69 ? 44.115 30.978 16.419 1.00 25.32 69 TYR B C 1
ATOM 2600 O O . TYR B 1 69 ? 44.317 29.901 15.858 1.00 24.89 69 TYR B O 1
ATOM 2609 N N . VAL B 1 70 ? 43.015 31.706 16.224 1.00 22.16 70 VAL B N 1
ATOM 2610 C CA . VAL B 1 70 ? 41.931 31.249 15.364 1.00 22.63 70 VAL B CA 1
ATOM 2611 C C . VAL B 1 70 ? 41.667 32.169 14.189 1.00 23.04 70 VAL B C 1
ATOM 2612 O O . VAL B 1 70 ? 41.370 33.346 14.364 1.00 23.84 70 VAL B O 1
ATOM 2616 N N . VAL B 1 71 ? 41.744 31.617 12.988 1.00 25.61 71 VAL B N 1
ATOM 2617 C CA . VAL B 1 71 ? 41.524 32.398 11.780 1.00 25.30 71 VAL B CA 1
ATOM 2618 C C . VAL B 1 71 ? 40.267 31.966 11.018 1.00 25.25 71 VAL B C 1
ATOM 2619 O O . VAL B 1 71 ? 39.956 30.774 10.941 1.00 24.43 71 VAL B O 1
ATOM 2623 N N . PHE B 1 72 ? 39.545 32.938 10.470 1.00 29.67 72 PHE B N 1
ATOM 2624 C CA . PHE B 1 72 ? 38.348 32.664 9.674 1.00 30.43 72 PHE B CA 1
ATOM 2625 C C . PHE B 1 72 ? 38.471 33.360 8.314 1.00 30.48 72 PHE B C 1
ATOM 2626 O O . PHE B 1 72 ? 38.638 34.579 8.236 1.00 30.60 72 PHE B O 1
ATOM 2634 N N . GLU B 1 73 ? 38.389 32.578 7.247 1.00 25.52 73 GLU B N 1
ATOM 2635 C CA . GLU B 1 73 ? 38.504 33.105 5.892 1.00 25.70 73 GLU B CA 1
ATOM 2636 C C . GLU B 1 73 ? 39.658 34.104 5.728 1.00 26.01 73 GLU B C 1
ATOM 2637 O O . GLU B 1 73 ? 39.483 35.196 5.175 1.00 25.54 73 GLU B O 1
ATOM 2643 N N . GLY B 1 74 ? 40.834 33.720 6.210 1.00 25.07 74 GLY B N 1
ATOM 2644 C CA . GLY B 1 74 ? 41.990 34.575 6.084 1.00 25.33 74 GLY B CA 1
ATOM 2645 C C . GLY B 1 74 ? 42.210 35.608 7.172 1.00 26.60 74 GLY B C 1
ATOM 2646 O O . GLY B 1 74 ? 43.315 36.129 7.293 1.00 27.33 74 GLY B O 1
ATOM 2647 N N . ASN B 1 75 ? 41.196 35.907 7.975 1.00 32.15 75 ASN B N 1
ATOM 2648 C CA . ASN B 1 75 ? 41.366 36.912 9.021 1.00 32.82 75 ASN B CA 1
ATOM 2649 C C . ASN B 1 75 ? 41.318 36.376 10.447 1.00 32.88 75 ASN B C 1
ATOM 2650 O O . ASN B 1 75 ? 40.496 35.532 10.778 1.00 33.33 75 ASN B O 1
ATOM 2655 N N . VAL B 1 76 ? 42.215 36.874 11.290 1.00 26.22 76 VAL B N 1
ATOM 2656 C CA . VAL B 1 76 ? 42.271 36.446 12.675 1.00 26.02 76 VAL B CA 1
ATOM 2657 C C . VAL B 1 76 ? 40.930 36.719 13.341 1.00 26.30 76 VAL B C 1
ATOM 2658 O O . VAL B 1 76 ? 40.424 37.838 13.305 1.00 25.74 76 VAL B O 1
ATOM 2662 N N . LEU B 1 77 ? 40.358 35.687 13.950 1.00 26.66 77 LEU B N 1
ATOM 2663 C CA . LEU B 1 77 ? 39.063 35.811 14.601 1.00 27.27 77 LEU B CA 1
ATOM 2664 C C . LEU B 1 77 ? 39.225 35.912 16.103 1.00 27.46 77 LEU B C 1
ATOM 2665 O O . LEU B 1 77 ? 38.451 36.586 16.777 1.00 28.01 77 LEU B O 1
ATOM 2670 N N . TYR B 1 78 ? 40.241 35.234 16.624 1.00 35.61 78 TYR B N 1
ATOM 2671 C CA . TYR B 1 78 ? 40.511 35.227 18.051 1.00 35.44 78 TYR B CA 1
ATOM 2672 C C . TYR B 1 78 ? 41.960 34.877 18.328 1.00 35.53 78 TYR B C 1
ATOM 2673 O O . TYR B 1 78 ? 42.508 33.949 17.731 1.00 35.69 78 TYR B O 1
ATOM 2682 N N . LYS B 1 79 ? 42.591 35.632 19.219 1.00 40.84 79 LYS B N 1
ATOM 2683 C CA . LYS B 1 79 ? 43.964 35.353 19.590 1.00 41.06 79 LYS B CA 1
ATOM 2684 C C . LYS B 1 79 ? 44.198 35.633 21.068 1.00 41.18 79 LYS B C 1
ATOM 2685 O O . LYS B 1 79 ? 43.787 36.662 21.603 1.00 40.79 79 LYS B O 1
ATOM 2691 N N . GLN B 1 80 ? 44.846 34.681 21.723 1.00 35.60 80 GLN B N 1
ATOM 2692 C CA . GLN B 1 80 ? 45.141 34.771 23.139 1.00 35.78 80 GLN B CA 1
ATOM 2693 C C . GLN B 1 80 ? 46.618 34.442 23.338 1.00 35.00 80 GLN B C 1
ATOM 2694 O O . GLN B 1 80 ? 46.999 33.277 23.422 1.00 34.59 80 GLN B O 1
ATOM 2700 N N . PRO B 1 81 ? 47.475 35.476 23.381 1.00 35.96 81 PRO B N 1
ATOM 2701 C CA . PRO B 1 81 ? 48.919 35.302 23.569 1.00 35.56 81 PRO B CA 1
ATOM 2702 C C . PRO B 1 81 ? 49.221 34.845 24.983 1.00 35.31 81 PRO B C 1
ATOM 2703 O O . PRO B 1 81 ? 48.401 35.010 25.888 1.00 35.39 81 PRO B O 1
ATOM 2707 N N . LEU B 1 82 ? 50.400 34.262 25.162 1.00 35.49 82 LEU B N 1
ATOM 2708 C CA . LEU B 1 82 ? 50.856 33.830 26.475 1.00 35.60 82 LEU B CA 1
ATOM 2709 C C . LEU B 1 82 ? 51.223 35.115 27.216 1.00 35.52 82 LEU B C 1
ATOM 2710 O O . LEU B 1 82 ? 51.643 36.087 26.584 1.00 36.36 82 LEU B O 1
ATOM 2715 N N . ARG B 1 83 ? 51.060 35.139 28.535 1.00 43.57 83 ARG B N 1
ATOM 2716 C CA . ARG B 1 83 ? 51.407 36.333 29.318 1.00 43.57 83 ARG B CA 1
ATOM 2717 C C . ARG B 1 83 ? 52.920 36.577 29.301 1.00 43.57 83 ARG B C 1
ATOM 2718 O O . ARG B 1 83 ? 53.691 35.744 29.785 1.00 43.57 83 ARG B O 1
ATOM 2726 N N . ARG B 1 84 ? 53.334 37.715 28.739 1.00 42.15 84 ARG B N 1
ATOM 2727 C CA . ARG B 1 84 ? 54.754 38.069 28.648 1.00 42.15 84 ARG B CA 1
ATOM 2728 C C . ARG B 1 84 ? 55.456 37.893 29.994 1.00 42.15 84 ARG B C 1
ATOM 2729 O O . ARG B 1 84 ? 56.528 37.285 30.084 1.00 42.15 84 ARG B O 1
ATOM 2737 N N . GLU B 1 85 ? 54.833 38.444 31.032 1.00 62.10 85 GLU B N 1
ATOM 2738 C CA . GLU B 1 85 ? 55.337 38.381 32.398 1.00 62.10 85 GLU B CA 1
ATOM 2739 C C . GLU B 1 85 ? 55.745 36.961 32.770 1.00 62.10 85 GLU B C 1
ATOM 2740 O O . GLU B 1 85 ? 56.862 36.718 33.236 1.00 62.10 85 GLU B O 1
ATOM 2746 N N . LYS B 1 86 ? 54.822 36.028 32.559 1.00 53.72 86 LYS B N 1
ATOM 2747 C CA . LYS B 1 86 ? 55.059 34.630 32.879 1.00 53.72 86 LYS B CA 1
ATOM 2748 C C . LYS B 1 86 ? 56.029 33.940 31.922 1.00 53.72 86 LYS B C 1
ATOM 2749 O O . LYS B 1 86 ? 56.750 33.024 32.324 1.00 53.72 86 LYS B O 1
ATOM 2755 N N . VAL B 1 87 ? 56.050 34.373 30.662 1.00 55.55 87 VAL B N 1
ATOM 2756 C CA . VAL B 1 87 ? 56.975 33.794 29.688 1.00 55.55 87 VAL B CA 1
ATOM 2757 C C . VAL B 1 87 ? 58.394 34.153 30.133 1.00 55.55 87 VAL B C 1
ATOM 2758 O O . VAL B 1 87 ? 59.312 33.335 30.041 1.00 55.55 87 VAL B O 1
ATOM 2762 N N . ARG B 1 88 ? 58.560 35.379 30.626 1.00 56.20 88 ARG B N 1
ATOM 2763 C CA . ARG B 1 88 ? 59.860 35.851 31.094 1.00 56.20 88 ARG B CA 1
ATOM 2764 C C . ARG B 1 88 ? 60.351 35.051 32.306 1.00 56.20 88 ARG B C 1
ATOM 2765 O O . ARG B 1 88 ? 61.490 34.588 32.324 1.00 56.20 88 ARG B O 1
ATOM 2773 N N . ALA B 1 89 ? 59.494 34.886 33.310 1.00 48.55 89 ALA B N 1
ATOM 2774 C CA . ALA B 1 89 ? 59.862 34.133 34.511 1.00 48.55 89 ALA B CA 1
ATOM 2775 C C . ALA B 1 89 ? 60.234 32.693 34.179 1.00 48.55 89 ALA B C 1
ATOM 2776 O O . ALA B 1 89 ? 61.266 32.189 34.631 1.00 48.55 89 ALA B O 1
ATOM 2778 N N . LEU B 1 90 ? 59.384 32.033 33.394 1.00 51.51 90 LEU B N 1
ATOM 2779 C CA . LEU B 1 90 ? 59.613 30.649 33.002 1.00 51.51 90 LEU B CA 1
ATOM 2780 C C . LEU B 1 90 ? 60.955 30.536 32.288 1.00 51.51 90 LEU B C 1
ATOM 2781 O O . LEU B 1 90 ? 61.733 29.625 32.559 1.00 51.51 90 LEU B O 1
ATOM 2786 N N . THR B 1 91 ? 61.224 31.469 31.382 1.00 54.97 91 THR B N 1
ATOM 2787 C CA . THR B 1 91 ? 62.474 31.454 30.632 1.00 54.97 91 THR B CA 1
ATOM 2788 C C . THR B 1 91 ? 63.683 31.598 31.556 1.00 54.97 91 THR B C 1
ATOM 2789 O O . THR B 1 91 ? 64.671 30.868 31.423 1.00 54.97 91 THR B O 1
ATOM 2793 N N . GLU B 1 92 ? 63.603 32.530 32.501 1.00 54.64 92 GLU B N 1
ATOM 2794 C CA . GLU B 1 92 ? 64.704 32.743 33.431 1.00 54.64 92 GLU B CA 1
ATOM 2795 C C . GLU B 1 92 ? 64.917 31.537 34.333 1.00 54.64 92 GLU B C 1
ATOM 2796 O O . GLU B 1 92 ? 66.047 31.102 34.545 1.00 54.64 92 GLU B O 1
ATOM 2802 N N . GLU B 1 93 ? 63.827 30.986 34.850 1.00 77.22 93 GLU B N 1
ATOM 2803 C CA . GLU B 1 93 ? 63.917 29.825 35.721 1.00 77.22 93 GLU B CA 1
ATOM 2804 C C . GLU B 1 93 ? 64.394 28.606 34.925 1.00 77.22 93 GLU B C 1
ATOM 2805 O O . GLU B 1 93 ? 64.560 27.523 35.478 1.00 77.22 93 GLU B O 1
ATOM 2811 N N . ALA B 1 94 ? 64.621 28.783 33.627 1.00 84.93 94 ALA B N 1
ATOM 2812 C CA . ALA B 1 94 ? 65.053 27.673 32.787 1.00 84.93 94 ALA B CA 1
ATOM 2813 C C . ALA B 1 94 ? 66.480 27.808 32.262 1.00 84.93 94 ALA B C 1
ATOM 2814 O O . ALA B 1 94 ? 67.085 26.817 31.853 1.00 84.93 94 ALA B O 1
ATOM 2816 N N . HIS B 1 95 ? 67.008 29.029 32.248 1.00 70.81 95 HIS B N 1
ATOM 2817 C CA . HIS B 1 95 ? 68.383 29.248 31.803 1.00 70.81 95 HIS B CA 1
ATOM 2818 C C . HIS B 1 95 ? 69.207 28.749 32.989 1.00 70.81 95 HIS B C 1
ATOM 2819 O O . HIS B 1 95 ? 70.324 28.248 32.843 1.00 70.81 95 HIS B O 1
ATOM 2826 N N . LYS B 1 96 ? 68.605 28.888 34.167 1.00 73.39 96 LYS B N 1
ATOM 2827 C CA . LYS B 1 96 ? 69.200 28.491 35.429 1.00 73.39 96 LYS B CA 1
ATOM 2828 C C . LYS B 1 96 ? 69.429 26.987 35.495 1.00 73.39 96 LYS B C 1
ATOM 2829 O O . LYS B 1 96 ? 70.453 26.533 36.002 1.00 73.39 96 LYS B O 1
ATOM 2835 N N . ASN B 1 97 ? 68.478 26.213 34.981 1.00 72.91 97 ASN B N 1
ATOM 2836 C CA . ASN B 1 97 ? 68.608 24.758 34.988 1.00 72.91 97 ASN B CA 1
ATOM 2837 C C . ASN B 1 97 ? 69.130 24.215 33.662 1.00 72.91 97 ASN B C 1
ATOM 2838 O O . ASN B 1 97 ? 69.229 23.005 33.472 1.00 72.91 97 ASN B O 1
ATOM 2843 N N . GLY B 1 98 ? 69.466 25.115 32.745 1.00 64.16 98 GLY B N 1
ATOM 2844 C CA . GLY B 1 98 ? 69.970 24.689 31.453 1.00 64.16 98 GLY B CA 1
ATOM 2845 C C . GLY B 1 98 ? 68.892 24.132 30.542 1.00 64.16 98 GLY B C 1
ATOM 2846 O O . GLY B 1 98 ? 69.184 23.369 29.616 1.00 64.16 98 GLY B O 1
ATOM 2847 N N . HIS B 1 99 ? 67.642 24.497 30.809 1.00 51.29 99 HIS B N 1
ATOM 2848 C CA . HIS B 1 99 ? 66.531 24.037 29.988 1.00 50.78 99 HIS B CA 1
ATOM 2849 C C . HIS B 1 99 ? 66.120 25.170 29.061 1.00 49.83 99 HIS B C 1
ATOM 2850 O O . HIS B 1 99 ? 65.558 26.175 29.492 1.00 49.66 99 HIS B O 1
ATOM 2857 N N . PRO B 1 100 ? 66.406 25.028 27.763 1.00 41.72 100 PRO B N 1
ATOM 2858 C CA . PRO B 1 100 ? 66.026 26.106 26.851 1.00 40.95 100 PRO B CA 1
ATOM 2859 C C . PRO B 1 100 ? 64.550 26.024 26.487 1.00 40.35 100 PRO B C 1
ATOM 2860 O O . PRO B 1 100 ? 63.856 25.061 26.846 1.00 39.87 100 PRO B O 1
ATOM 2864 N N . LEU B 1 101 ? 64.087 27.051 25.782 1.00 51.24 101 LEU B N 1
ATOM 2865 C CA . LEU B 1 101 ? 62.708 27.134 25.319 1.00 50.78 101 LEU B CA 1
ATOM 2866 C C . LEU B 1 101 ? 62.706 27.601 23.878 1.00 50.00 101 LEU B C 1
ATOM 2867 O O . LEU B 1 101 ? 63.705 28.114 23.374 1.00 50.09 101 LEU B O 1
ATOM 2872 N N . VAL B 1 102 ? 61.571 27.414 23.218 1.00 41.51 102 VAL B N 1
ATOM 2873 C CA . VAL B 1 102 ? 61.396 27.870 21.847 1.00 40.50 102 VAL B CA 1
ATOM 2874 C C . VAL B 1 102 ? 60.103 28.663 21.893 1.00 40.43 102 VAL B C 1
ATOM 2875 O O . VAL B 1 102 ? 59.100 28.174 22.405 1.00 39.84 102 VAL B O 1
ATOM 2879 N N . PHE B 1 103 ? 60.151 29.897 21.396 1.00 37.25 103 PHE B N 1
ATOM 2880 C CA . PHE B 1 103 ? 58.990 30.784 21.372 1.00 37.90 103 PHE B CA 1
ATOM 2881 C C . PHE B 1 103 ? 58.368 30.738 19.987 1.00 37.89 103 PHE B C 1
ATOM 2882 O O . PHE B 1 103 ? 59.063 30.921 18.989 1.00 37.89 103 PHE B O 1
ATOM 2898 N N . ASP B 1 105 ? 55.136 31.995 17.290 1.00 32.20 105 ASP B N 1
ATOM 2899 C CA . ASP B 1 105 ? 54.046 32.916 16.973 1.00 31.81 105 ASP B CA 1
ATOM 2900 C C . ASP B 1 105 ? 53.432 32.382 15.677 1.00 31.47 105 ASP B C 1
ATOM 2901 O O . ASP B 1 105 ? 53.737 31.262 15.272 1.00 31.35 105 ASP B O 1
ATOM 2906 N N . ALA B 1 106 ? 52.577 33.156 15.027 1.00 29.38 106 ALA B N 1
ATOM 2907 C CA . ALA B 1 106 ? 51.946 32.675 13.805 1.00 29.87 106 ALA B CA 1
ATOM 2908 C C . ALA B 1 106 ? 52.895 32.497 12.621 1.00 30.68 106 ALA B C 1
ATOM 2909 O O . ALA B 1 106 ? 52.728 31.575 11.825 1.00 30.97 106 ALA B O 1
ATOM 2911 N N . GLU B 1 107 ? 53.893 33.367 12.512 1.00 36.38 107 GLU B N 1
ATOM 2912 C CA . GLU B 1 107 ? 54.839 33.308 11.401 1.00 37.66 107 GLU B CA 1
ATOM 2913 C C . GLU B 1 107 ? 56.045 32.405 11.609 1.00 38.15 107 GLU B C 1
ATOM 2914 O O . GLU B 1 107 ? 56.469 31.705 10.687 1.00 38.29 107 GLU B O 1
ATOM 2920 N N . LYS B 1 108 ? 56.599 32.411 12.814 1.00 37.93 108 LYS B N 1
ATOM 2921 C CA . LYS B 1 108 ? 57.797 31.618 13.070 1.00 38.76 108 LYS B CA 1
ATOM 2922 C C . LYS B 1 108 ? 58.036 31.274 14.536 1.00 39.28 108 LYS B C 1
ATOM 2923 O O . LYS B 1 108 ? 57.212 31.552 15.410 1.00 39.45 108 LYS B O 1
ATOM 2937 N N . ARG B 1 110 ? 61.438 30.896 17.601 1.00 45.04 110 ARG B N 1
ATOM 2938 C CA . ARG B 1 110 ? 62.824 31.181 17.961 1.00 45.25 110 ARG B CA 1
ATOM 2939 C C . ARG B 1 110 ? 63.256 30.403 19.203 1.00 45.47 110 ARG B C 1
ATOM 2940 O O . ARG B 1 110 ? 62.459 30.171 20.117 1.00 45.43 110 ARG B O 1
ATOM 2948 N N . ALA B 1 111 ? 64.526 30.002 19.221 1.00 48.13 111 ALA B N 1
ATOM 2949 C CA . ALA B 1 111 ? 65.098 29.250 20.334 1.00 48.58 111 ALA B CA 1
ATOM 2950 C C . ALA B 1 111 ? 65.863 30.173 21.287 1.00 49.27 111 ALA B C 1
ATOM 2951 O O . ALA B 1 111 ? 66.506 31.136 20.849 1.00 49.00 111 ALA B O 1
ATOM 2953 N N . SER B 1 112 ? 65.790 29.872 22.584 1.00 61.34 112 SER B N 1
ATOM 2954 C CA . SER B 1 112 ? 66.472 30.670 23.607 1.00 62.39 112 SER B CA 1
ATOM 2955 C C . SER B 1 112 ? 67.974 30.375 23.637 1.00 63.13 112 SER B C 1
ATOM 2956 O O . SER B 1 112 ? 68.779 31.256 23.921 1.00 63.69 112 SER B O 1
ATOM 2959 N N . ILE B 1 113 ? 68.338 29.133 23.331 1.00 54.13 113 ILE B N 1
ATOM 2960 C CA . ILE B 1 113 ? 69.733 28.698 23.306 1.00 54.86 113 ILE B CA 1
ATOM 2961 C C . ILE B 1 113 ? 70.071 28.125 21.928 1.00 54.91 113 ILE B C 1
ATOM 2962 O O . ILE B 1 113 ? 69.277 27.388 21.343 1.00 54.77 113 ILE B O 1
ATOM 2967 N N . GLY B 1 114 ? 71.249 28.455 21.415 1.00 46.17 114 GLY B N 1
ATOM 2968 C CA . GLY B 1 114 ? 71.647 27.942 20.118 1.00 45.99 114 GLY B CA 1
ATOM 2969 C C . GLY B 1 114 ? 72.290 26.568 20.195 1.00 46.13 114 GLY B C 1
ATOM 2970 O O . GLY B 1 114 ? 72.708 26.123 21.264 1.00 46.19 114 GLY B O 1
ATOM 2971 N N . ASP B 1 115 ? 72.348 25.892 19.054 1.00 51.51 115 ASP B N 1
ATOM 2972 C CA . ASP B 1 115 ? 72.957 24.572 18.934 1.00 51.86 115 ASP B CA 1
ATOM 2973 C C . ASP B 1 115 ? 72.687 23.587 20.084 1.00 51.63 115 ASP B C 1
ATOM 2974 O O . ASP B 1 115 ? 73.526 22.740 20.386 1.00 51.94 115 ASP B O 1
ATOM 2979 N N . HIS B 1 116 ? 71.517 23.675 20.712 1.00 53.96 116 HIS B N 1
ATOM 2980 C CA . HIS B 1 116 ? 71.195 22.762 21.810 1.00 53.83 116 HIS B CA 1
ATOM 2981 C C . HIS B 1 116 ? 70.752 21.394 21.288 1.00 53.65 116 HIS B C 1
ATOM 2982 O O . HIS B 1 116 ? 69.850 21.299 20.456 1.00 54.39 116 HIS B O 1
ATOM 2989 N N . PRO B 1 117 ? 71.375 20.315 21.787 1.00 61.77 117 PRO B N 1
ATOM 2990 C CA . PRO B 1 117 ? 71.064 18.937 21.386 1.00 61.34 117 PRO B CA 1
ATOM 2991 C C . PRO B 1 117 ? 69.620 18.475 21.572 1.00 60.74 117 PRO B C 1
ATOM 2992 O O . PRO B 1 117 ? 69.127 17.670 20.777 1.00 61.06 117 PRO B O 1
ATOM 2996 N N . HIS B 1 118 ? 68.941 18.955 22.612 1.00 54.37 118 HIS B N 1
ATOM 2997 C CA . HIS B 1 118 ? 67.549 18.557 22.824 1.00 53.67 118 HIS B CA 1
ATOM 2998 C C . HIS B 1 118 ? 66.640 19.182 21.772 1.00 52.74 118 HIS B C 1
ATOM 2999 O O . HIS B 1 118 ? 65.697 18.550 21.293 1.00 52.30 118 HIS B O 1
ATOM 3006 N N . ILE B 1 119 ? 66.924 20.427 21.414 1.00 54.93 119 ILE B N 1
ATOM 3007 C CA . ILE B 1 119 ? 66.134 21.107 20.408 1.00 54.15 119 ILE B CA 1
ATOM 3008 C C . ILE B 1 119 ? 66.319 20.378 19.078 1.00 54.40 119 ILE B C 1
ATOM 3009 O O . ILE B 1 119 ? 65.339 19.981 18.444 1.00 54.20 119 ILE B O 1
ATOM 3014 N N . HIS B 1 120 ? 67.574 20.187 18.670 1.00 52.36 120 HIS B N 1
ATOM 3015 C CA . HIS B 1 120 ? 67.885 19.489 17.423 1.00 52.01 120 HIS B CA 1
ATOM 3016 C C . HIS B 1 120 ? 67.108 18.183 17.284 1.00 51.77 120 HIS B C 1
ATOM 3017 O O . HIS B 1 120 ? 66.468 17.936 16.263 1.00 51.93 120 HIS B O 1
ATOM 3024 N N . VAL B 1 121 ? 67.167 17.348 18.313 1.00 45.12 121 VAL B N 1
ATOM 3025 C CA . VAL B 1 121 ? 66.498 16.055 18.282 1.00 44.69 121 VAL B CA 1
ATOM 3026 C C . VAL B 1 121 ? 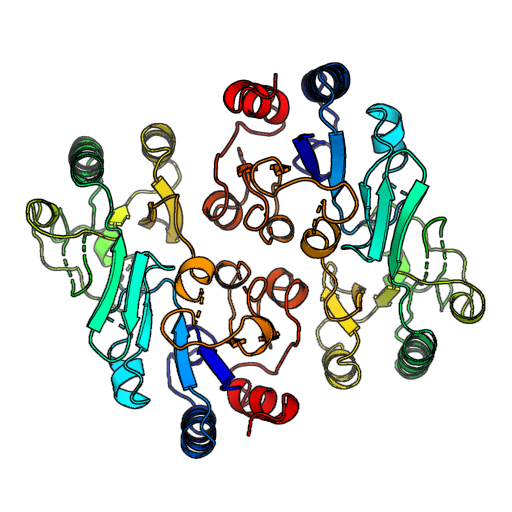64.977 16.110 18.230 1.00 44.13 121 VAL B C 1
ATOM 3027 O O . VAL B 1 121 ? 64.350 15.473 17.372 1.00 44.24 121 VAL B O 1
ATOM 3031 N N . SER B 1 122 ? 64.379 16.857 19.151 1.00 49.47 122 SER B N 1
ATOM 3032 C CA . SER B 1 122 ? 62.927 16.956 19.200 1.00 48.79 122 SER B CA 1
ATOM 3033 C C . SER B 1 122 ? 62.354 17.714 18.004 1.00 48.38 122 SER B C 1
ATOM 3034 O O . SER B 1 122 ? 61.286 17.362 17.500 1.00 47.94 122 SER B O 1
ATOM 3045 N N . ALA B 1 124 ? 63.676 17.861 15.005 1.00 49.69 124 ALA B N 1
ATOM 3046 C CA . ALA B 1 124 ? 63.883 17.050 13.818 1.00 48.84 124 ALA B CA 1
ATOM 3047 C C . ALA B 1 124 ? 62.762 16.035 13.644 1.00 48.48 124 ALA B C 1
ATOM 3048 O O . ALA B 1 124 ? 62.400 15.680 12.514 1.00 48.31 124 ALA B O 1
ATOM 3050 N N . SER B 1 125 ? 62.213 15.558 14.759 1.00 40.33 125 SER B N 1
ATOM 3051 C CA . SER B 1 125 ? 61.125 14.585 14.696 1.00 39.98 125 SER B CA 1
ATOM 3052 C C . SER B 1 125 ? 59.873 15.232 14.102 1.00 39.85 125 SER B C 1
ATOM 3053 O O . SER B 1 125 ? 58.985 14.542 13.597 1.00 39.99 125 SER B O 1
ATOM 3056 N N . LEU B 1 126 ? 59.816 16.560 14.177 1.00 40.18 126 LEU B N 1
ATOM 3057 C CA . LEU B 1 126 ? 58.716 17.353 13.633 1.00 39.71 126 LEU B CA 1
ATOM 3058 C C . LEU B 1 126 ? 59.119 17.769 12.219 1.00 39.31 126 LEU B C 1
ATOM 3059 O O . LEU B 1 126 ? 58.384 18.483 11.525 1.00 38.84 126 LEU B O 1
ATOM 3064 N N . LYS B 1 127 ? 60.307 17.310 11.820 1.00 36.94 127 LYS B N 1
ATOM 3065 C CA . LYS B 1 127 ? 60.903 17.581 10.518 1.00 36.25 127 LYS B CA 1
ATOM 3066 C C . LYS B 1 127 ? 61.303 19.035 10.347 1.00 36.21 127 LYS B C 1
ATOM 3067 O O . LYS B 1 127 ? 61.156 19.613 9.273 1.00 35.87 127 LYS B O 1
ATOM 3073 N N . PHE B 1 128 ? 61.812 19.625 11.419 1.00 34.47 128 PHE B N 1
ATOM 3074 C CA . PHE B 1 128 ? 62.267 21.006 11.375 1.00 34.91 128 PHE B CA 1
ATOM 3075 C C . PHE B 1 128 ? 63.723 21.116 11.793 1.00 35.24 128 PHE B C 1
ATOM 3076 O O . PHE B 1 128 ? 64.239 20.288 12.546 1.00 35.92 128 PHE B O 1
ATOM 3084 N N . ALA B 1 129 ? 64.378 22.148 11.286 1.00 41.55 129 ALA B N 1
ATOM 3085 C CA . ALA B 1 129 ? 65.768 22.403 11.606 1.00 41.68 129 ALA B CA 1
ATOM 3086 C C . ALA B 1 129 ? 65.755 23.177 12.913 1.00 42.20 129 ALA B C 1
ATOM 3087 O O . ALA B 1 129 ? 64.699 23.638 13.354 1.00 42.56 129 ALA B O 1
ATOM 3089 N N . HIS B 1 130 ? 66.919 23.319 13.536 1.00 37.80 130 HIS B N 1
ATOM 3090 C CA . HIS B 1 130 ? 67.003 24.056 14.788 1.00 37.82 130 HIS B CA 1
ATOM 3091 C C . HIS B 1 130 ? 66.577 25.492 14.496 1.00 37.51 130 HIS B C 1
ATOM 3092 O O . HIS B 1 130 ? 67.089 26.124 13.576 1.00 36.92 130 HIS B O 1
ATOM 3099 N N . PRO B 1 131 ? 65.611 26.014 15.267 1.00 35.19 131 PRO B N 1
ATOM 3100 C CA . PRO B 1 131 ? 65.146 27.390 15.052 1.00 35.68 131 PRO B CA 1
ATOM 3101 C C . PRO B 1 131 ? 66.259 28.418 15.234 1.00 36.80 131 PRO B C 1
ATOM 3102 O O . PRO B 1 131 ? 67.242 28.169 15.935 1.00 36.40 131 PRO B O 1
ATOM 3106 N N . PRO B 1 132 ? 66.132 29.583 14.585 1.00 41.23 132 PRO B N 1
ATOM 3107 C CA . PRO B 1 132 ? 67.153 30.623 14.720 1.00 41.99 132 PRO B CA 1
ATOM 3108 C C . PRO B 1 132 ? 67.109 31.049 16.183 1.00 43.06 132 PRO B C 1
ATOM 3109 O O . PRO B 1 132 ? 66.026 31.160 16.757 1.00 43.47 132 PRO B O 1
ATOM 3113 N N . VAL B 1 133 ? 68.265 31.291 16.789 1.00 53.51 133 VAL B N 1
ATOM 3114 C CA . VAL B 1 133 ? 68.296 31.679 18.196 1.00 54.30 133 VAL B CA 1
ATOM 3115 C C . VAL B 1 133 ? 68.120 33.160 18.551 1.00 54.86 133 VAL B C 1
ATOM 3116 O O . VAL B 1 133 ? 68.836 34.026 18.050 1.00 55.00 133 VAL B O 1
ATOM 3120 N N . ASP B 1 134 ? 67.132 33.428 19.405 1.00 43.96 134 ASP B N 1
ATOM 3121 C CA . ASP B 1 134 ? 66.814 34.781 19.867 1.00 45.02 134 ASP B CA 1
ATOM 3122 C C . ASP B 1 134 ? 66.174 34.567 21.240 1.00 45.51 134 ASP B C 1
ATOM 3123 O O . ASP B 1 134 ? 64.999 34.214 21.338 1.00 45.77 134 ASP B O 1
ATOM 3128 N N . PRO B 1 135 ? 66.940 34.798 22.318 1.00 55.23 135 PRO B N 1
ATOM 3129 C CA . PRO B 1 135 ? 66.518 34.642 23.714 1.00 55.36 135 PRO B CA 1
ATOM 3130 C C . PRO B 1 135 ? 65.466 35.644 24.173 1.00 55.57 135 PRO B C 1
ATOM 3131 O O . PRO B 1 135 ? 64.789 35.408 25.173 1.00 55.91 135 PRO B O 1
ATOM 3135 N N . LEU B 1 136 ? 65.325 36.753 23.457 1.00 50.13 136 LEU B N 1
ATOM 3136 C CA . LEU B 1 136 ? 64.356 37.769 23.855 1.00 50.26 136 LEU B CA 1
ATOM 3137 C C . LEU B 1 136 ? 63.237 38.009 22.853 1.00 50.45 136 LEU B C 1
ATOM 3138 O O . LEU B 1 136 ? 62.619 39.075 22.858 1.00 50.29 136 LEU B O 1
ATOM 3143 N N . TYR B 1 137 ? 62.965 37.022 22.004 1.00 46.91 137 TYR B N 1
ATOM 3144 C CA . TYR B 1 137 ? 61.921 37.156 20.989 1.00 46.88 137 TYR B CA 1
ATOM 3145 C C . TYR B 1 137 ? 60.542 37.429 21.600 1.00 47.07 137 TYR B C 1
ATOM 3146 O O . TYR B 1 137 ? 59.751 38.198 21.049 1.00 46.66 137 TYR B O 1
ATOM 3155 N N . TYR B 1 138 ? 60.271 36.812 22.746 1.00 58.42 138 TYR B N 1
ATOM 3156 C CA . TYR B 1 138 ? 58.989 36.972 23.427 1.00 59.73 138 TYR B CA 1
ATOM 3157 C C . TYR B 1 138 ? 58.762 38.371 23.995 1.00 60.33 138 TYR B C 1
ATOM 3158 O O . TYR B 1 138 ? 57.626 38.761 24.264 1.00 59.94 138 TYR B O 1
ATOM 3167 N N . GLU B 1 139 ? 59.839 39.122 24.179 1.00 57.13 139 GLU B N 1
ATOM 3168 C CA . GLU B 1 139 ? 59.737 40.464 24.738 1.00 57.87 139 GLU B CA 1
ATOM 3169 C C . GLU B 1 139 ? 59.092 41.485 23.799 1.00 57.70 139 GLU B C 1
ATOM 3170 O O . GLU B 1 139 ? 58.402 42.401 24.247 1.00 57.56 139 GLU B O 1
ATOM 3176 N N . ASN B 1 140 ? 59.301 41.315 22.499 1.00 59.51 140 ASN B N 1
ATOM 3177 C CA . ASN B 1 140 ? 58.775 42.249 21.507 1.00 59.51 140 ASN B CA 1
ATOM 3178 C C . ASN B 1 140 ? 57.694 41.684 20.584 1.00 59.51 140 ASN B C 1
ATOM 3179 O O . ASN B 1 140 ? 57.078 42.423 19.814 1.00 83.52 140 ASN B O 1
ATOM 3184 N N . LYS B 1 141 ? 57.470 40.376 20.661 1.00 65.47 141 LYS B N 1
ATOM 3185 C CA . LYS B 1 141 ? 56.470 39.712 19.828 1.00 64.54 141 LYS B CA 1
ATOM 3186 C C . LYS B 1 141 ? 55.469 38.939 20.680 1.00 63.48 141 LYS B C 1
ATOM 3187 O O . LYS B 1 141 ? 55.798 38.487 21.777 1.00 63.47 141 LYS B O 1
ATOM 3193 N N . ASP B 1 142 ? 54.244 38.798 20.181 1.00 46.58 142 ASP B N 1
ATOM 3194 C CA . ASP B 1 142 ? 53.236 38.028 20.900 1.00 45.18 142 ASP B CA 1
ATOM 3195 C C . ASP B 1 142 ? 53.543 36.543 20.699 1.00 44.07 142 ASP B C 1
ATOM 3196 O O . ASP B 1 142 ? 53.790 36.097 19.575 1.00 44.45 142 ASP B O 1
ATOM 3201 N N . ILE B 1 143 ? 53.539 35.783 21.788 1.00 40.26 143 ILE B N 1
ATOM 3202 C CA . ILE B 1 143 ? 53.812 34.357 21.712 1.00 38.67 143 ILE B CA 1
ATOM 3203 C C . ILE B 1 143 ? 52.529 33.619 22.054 1.00 37.46 143 ILE B C 1
ATOM 3204 O O . ILE B 1 143 ? 51.877 33.935 23.048 1.00 37.24 143 ILE B O 1
ATOM 3209 N N . TYR B 1 144 ? 52.154 32.646 21.230 1.00 32.24 144 TYR B N 1
ATOM 3210 C CA . TYR B 1 144 ? 50.926 31.897 21.471 1.00 30.50 144 TYR B CA 1
ATOM 3211 C C . TYR B 1 144 ? 51.174 30.535 22.097 1.00 30.00 144 TYR B C 1
ATOM 3212 O O . TYR B 1 144 ? 50.274 29.935 22.693 1.00 29.38 144 TYR B O 1
ATOM 3221 N N . GLN B 1 145 ? 52.402 30.058 21.973 1.00 32.42 145 GLN B N 1
ATOM 3222 C CA . GLN B 1 145 ? 52.757 28.768 22.520 1.00 32.86 145 GLN B CA 1
ATOM 3223 C C . GLN B 1 145 ? 54.271 28.727 22.599 1.00 33.06 145 GLN B C 1
ATOM 3224 O O . GLN B 1 145 ? 54.957 29.439 21.862 1.00 32.77 145 GLN B O 1
ATOM 3230 N N . ALA B 1 146 ? 54.794 27.910 23.506 1.00 35.10 146 ALA B N 1
ATOM 3231 C CA . ALA B 1 146 ? 56.233 27.795 23.663 1.00 35.18 146 ALA B CA 1
ATOM 3232 C C . ALA B 1 146 ? 56.589 26.339 23.881 1.00 35.78 146 ALA B C 1
ATOM 3233 O O . ALA B 1 146 ? 55.714 25.500 24.100 1.00 35.35 146 ALA B O 1
ATOM 3235 N N . LEU B 1 147 ? 57.879 26.043 23.803 1.00 51.73 147 LEU B N 1
ATOM 3236 C CA . LEU B 1 147 ? 58.365 24.686 23.994 1.00 52.38 147 LEU B CA 1
ATOM 3237 C C . LEU B 1 147 ? 59.427 24.678 25.083 1.00 53.18 147 LEU B C 1
ATOM 3238 O O . LEU B 1 147 ? 60.355 25.492 25.064 1.00 53.20 147 LEU B O 1
ATOM 3243 N N . LEU B 1 148 ? 59.276 23.776 26.046 1.00 44.23 148 LEU B N 1
ATOM 3244 C CA . LEU B 1 148 ? 60.244 23.655 27.129 1.00 45.28 148 LEU B CA 1
ATOM 3245 C C . LEU B 1 148 ? 61.020 22.377 26.891 1.00 45.82 148 LEU B C 1
ATOM 3246 O O . LEU B 1 148 ? 60.427 21.309 26.737 1.00 46.04 148 LEU B O 1
ATOM 3251 N N . PHE B 1 149 ? 62.343 22.481 26.845 1.00 53.72 149 PHE B N 1
ATOM 3252 C CA . PHE B 1 149 ? 63.155 21.298 26.619 1.00 54.96 149 PHE B CA 1
ATOM 3253 C C . PHE B 1 149 ? 63.795 20.779 27.902 1.00 55.63 149 PHE B C 1
ATOM 3254 O O . PHE B 1 149 ? 64.761 21.352 28.418 1.00 55.63 149 PHE B O 1
ATOM 3262 N N . CYS B 1 150 ? 63.226 19.691 28.411 1.00 42.34 150 CYS B N 1
ATOM 3263 C CA . CYS B 1 150 ? 63.701 19.042 29.620 1.00 43.47 150 CYS B CA 1
ATOM 3264 C C . CYS B 1 150 ? 63.038 17.678 29.672 1.00 44.12 150 CYS B C 1
ATOM 3265 O O . CYS B 1 150 ? 62.060 17.432 28.956 1.00 43.76 150 CYS B O 1
ATOM 3268 N N . ARG B 1 151 ? 63.573 16.802 30.521 1.00 44.76 151 ARG B N 1
ATOM 3269 C CA . ARG B 1 151 ? 63.058 15.444 30.695 1.00 45.79 151 ARG B CA 1
ATOM 3270 C C . ARG B 1 151 ? 61.815 15.481 31.573 1.00 45.99 151 ARG B C 1
ATOM 3271 O O . ARG B 1 151 ? 61.579 16.453 32.291 1.00 45.43 151 ARG B O 1
ATOM 3279 N N . ALA B 1 152 ? 61.031 14.409 31.526 1.00 65.89 152 ALA B N 1
ATOM 3280 C CA . ALA B 1 152 ? 59.823 14.326 32.334 1.00 66.97 152 ALA B CA 1
ATOM 3281 C C . ALA B 1 152 ? 60.158 14.359 33.826 1.00 67.75 152 ALA B C 1
ATOM 3282 O O . ALA B 1 152 ? 59.346 14.801 34.639 1.00 67.87 152 ALA B O 1
ATOM 3284 N N . GLU B 1 153 ? 61.352 13.895 34.184 1.00 67.47 153 GLU B N 1
ATOM 3285 C CA . GLU B 1 153 ? 61.771 13.874 35.581 1.00 68.46 153 GLU B CA 1
ATOM 3286 C C . GLU B 1 153 ? 62.177 15.253 36.083 1.00 68.33 153 GLU B C 1
ATOM 3287 O O . GLU B 1 153 ? 62.490 15.419 37.257 1.00 68.15 153 GLU B O 1
ATOM 3293 N N . GLU B 1 154 ? 62.165 16.245 35.201 1.00 46.40 154 GLU B N 1
ATOM 3294 C CA . GLU B 1 154 ? 62.559 17.589 35.594 1.00 46.31 154 GLU B CA 1
ATOM 3295 C C . GLU B 1 154 ? 61.420 18.607 35.518 1.00 46.23 154 GLU B C 1
ATOM 3296 O O . GLU B 1 154 ? 61.572 19.746 35.962 1.00 46.20 154 GLU B O 1
ATOM 3302 N N . GLU B 1 155 ? 60.282 18.202 34.966 1.00 59.05 155 GLU B N 1
ATOM 3303 C CA . GLU B 1 155 ? 59.151 19.113 34.786 1.00 59.15 155 GLU B CA 1
ATOM 3304 C C . GLU B 1 155 ? 58.378 19.584 36.021 1.00 59.13 155 GLU B C 1
ATOM 3305 O O . GLU B 1 155 ? 57.912 20.726 36.055 1.00 59.31 155 GLU B O 1
ATOM 3311 N N . GLU B 1 156 ? 58.241 18.722 37.025 1.00 54.09 156 GLU B N 1
ATOM 3312 C CA . GLU B 1 156 ? 57.493 19.059 38.239 1.00 53.97 156 GLU B CA 1
ATOM 3313 C C . GLU B 1 156 ? 57.613 20.502 38.739 1.00 52.97 156 GLU B C 1
ATOM 3314 O O . GLU B 1 156 ? 56.606 21.199 38.885 1.00 52.72 156 GLU B O 1
ATOM 3320 N N . PRO B 1 157 ? 58.840 20.964 39.027 1.00 46.55 157 PRO B N 1
ATOM 3321 C CA . PRO B 1 157 ? 59.007 22.340 39.507 1.00 45.64 157 PRO B CA 1
ATOM 3322 C C . PRO B 1 157 ? 58.238 23.326 38.632 1.00 45.02 157 PRO B C 1
ATOM 3323 O O . PRO B 1 157 ? 57.501 24.173 39.135 1.00 44.71 157 PRO B O 1
ATOM 3327 N N . TYR B 1 158 ? 58.412 23.199 37.317 1.00 48.75 158 TYR B N 1
ATOM 3328 C CA . TYR B 1 158 ? 57.742 24.067 36.348 1.00 47.98 158 TYR B CA 1
ATOM 3329 C C . TYR B 1 158 ? 56.229 23.928 36.453 1.00 47.37 158 TYR B C 1
ATOM 3330 O O . TYR B 1 158 ? 55.505 24.918 36.555 1.00 47.26 158 TYR B O 1
ATOM 3339 N N . VAL B 1 159 ? 55.762 22.688 36.416 1.00 40.73 159 VAL B N 1
ATOM 3340 C CA . VAL B 1 159 ? 54.343 22.409 36.515 1.00 40.36 159 VAL B CA 1
ATOM 3341 C C . VAL B 1 159 ? 53.765 23.102 37.748 1.00 40.59 159 VAL B C 1
ATOM 3342 O O . VAL B 1 159 ? 52.761 23.804 37.652 1.00 40.78 159 VAL B O 1
ATOM 3346 N N . ARG B 1 160 ? 54.413 22.917 38.900 1.00 48.57 160 ARG B N 1
ATOM 3347 C CA . ARG B 1 160 ? 53.955 23.508 40.158 1.00 48.57 160 ARG B CA 1
ATOM 3348 C C . ARG B 1 160 ? 54.149 25.023 40.268 1.00 48.57 160 ARG B C 1
ATOM 3349 O O . ARG B 1 160 ? 53.253 25.736 40.724 1.00 71.92 160 ARG B O 1
ATOM 3357 N N . ASN B 1 161 ? 55.309 25.518 39.852 1.00 55.30 161 ASN B N 1
ATOM 3358 C CA . ASN B 1 161 ? 55.584 26.944 39.947 1.00 55.33 161 ASN B CA 1
ATOM 3359 C C . ASN B 1 161 ? 54.877 27.799 38.913 1.00 55.10 161 ASN B C 1
ATOM 3360 O O . ASN B 1 161 ? 54.886 29.027 39.013 1.00 55.06 161 ASN B O 1
ATOM 3365 N N . TYR B 1 162 ? 54.256 27.163 37.924 1.00 54.67 162 TYR B N 1
ATOM 3366 C CA . TYR B 1 162 ? 53.566 27.914 36.881 1.00 54.51 162 TYR B CA 1
ATOM 3367 C C . TYR B 1 162 ? 52.180 27.388 36.559 1.00 54.18 162 TYR B C 1
ATOM 3368 O O . TYR B 1 162 ? 51.948 26.817 35.496 1.00 54.22 162 TYR B O 1
ATOM 3377 N N . PRO B 1 163 ? 51.234 27.569 37.487 1.00 60.34 163 PRO B N 1
ATOM 3378 C CA . PRO B 1 163 ? 49.869 27.098 37.257 1.00 59.81 163 PRO B CA 1
ATOM 3379 C C . PRO B 1 163 ? 49.150 27.875 36.157 1.00 59.25 163 PRO B C 1
ATOM 3380 O O . PRO B 1 163 ? 48.062 27.490 35.740 1.00 59.44 163 PRO B O 1
ATOM 3384 N N . GLU B 1 164 ? 49.754 28.964 35.690 1.00 49.41 164 GLU B N 1
ATOM 3385 C CA . GLU B 1 164 ? 49.149 29.760 34.627 1.00 48.92 164 GLU B CA 1
ATOM 3386 C C . GLU B 1 164 ? 49.435 29.139 33.270 1.00 48.28 164 GLU B C 1
ATOM 3387 O O . GLU B 1 164 ? 48.881 29.553 32.252 1.00 48.67 164 GLU B O 1
ATOM 3393 N N . PHE B 1 165 ? 50.309 28.141 33.263 1.00 45.26 165 PHE B N 1
ATOM 3394 C CA . PHE B 1 165 ? 50.649 27.431 32.040 1.00 43.84 165 PHE B CA 1
ATOM 3395 C C . PHE B 1 165 ? 50.263 25.959 32.196 1.00 43.59 165 PHE B C 1
ATOM 3396 O O . PHE B 1 165 ? 50.042 25.481 33.308 1.00 43.30 165 PHE B O 1
ATOM 3404 N N . ARG B 1 166 ? 50.165 25.250 31.078 1.00 42.37 166 ARG B N 1
ATOM 3405 C CA . ARG B 1 166 ? 49.847 23.829 31.094 1.00 41.75 166 ARG B CA 1
ATOM 3406 C C . ARG B 1 166 ? 50.935 23.159 30.279 1.00 41.55 166 ARG B C 1
ATOM 3407 O O . ARG B 1 166 ? 51.113 23.477 29.105 1.00 42.47 166 ARG B O 1
ATOM 3415 N N . PHE B 1 167 ? 51.672 22.249 30.901 1.00 44.90 167 PHE B N 1
ATOM 3416 C CA . PHE B 1 167 ? 52.750 21.555 30.214 1.00 44.32 167 PHE B CA 1
ATOM 3417 C C . PHE B 1 167 ? 52.274 20.193 29.706 1.00 44.36 167 PHE B C 1
ATOM 3418 O O . PHE B 1 167 ? 51.905 19.323 30.491 1.00 44.11 167 PHE B O 1
ATOM 3426 N N . VAL B 1 168 ? 52.273 20.013 28.390 1.00 39.33 168 VAL B N 1
ATOM 3427 C CA . VAL B 1 168 ? 51.835 18.756 27.793 1.00 39.46 168 VAL B CA 1
ATOM 3428 C C . VAL B 1 168 ? 52.995 18.149 27.001 1.00 40.24 168 VAL B C 1
ATOM 3429 O O . VAL B 1 168 ? 53.404 18.681 25.967 1.00 40.54 168 VAL B O 1
ATOM 3433 N N . ARG B 1 169 ? 53.518 17.031 27.496 1.00 37.90 169 ARG B N 1
ATOM 3434 C CA . ARG B 1 169 ? 54.656 16.364 26.872 1.00 38.97 169 ARG B CA 1
ATOM 3435 C C . ARG B 1 169 ? 54.322 15.583 25.598 1.00 39.09 169 ARG B C 1
ATOM 3436 O O . ARG B 1 169 ? 53.336 14.843 25.535 1.00 39.20 169 ARG B O 1
ATOM 3444 N N . TRP B 1 170 ? 55.168 15.749 24.587 1.00 44.27 170 TRP B N 1
ATOM 3445 C CA . TRP B 1 170 ? 54.980 15.080 23.302 1.00 44.24 170 TRP B CA 1
ATOM 3446 C C . TRP B 1 170 ? 56.255 14.374 22.840 1.00 44.96 170 TRP B C 1
ATOM 3447 O O . TRP B 1 170 ? 56.244 13.648 21.848 1.00 44.94 170 TRP B O 1
ATOM 3458 N N . HIS B 1 171 ? 57.351 14.616 23.552 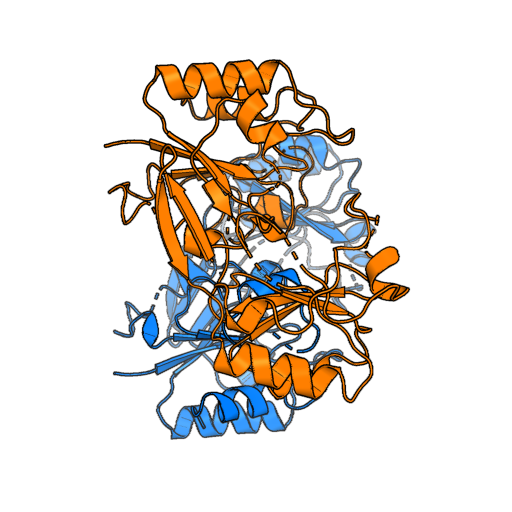1.00 56.62 171 HIS B N 1
ATOM 3459 C CA . HIS B 1 171 ? 58.646 14.024 23.228 1.00 57.49 171 HIS B CA 1
ATOM 3460 C C . HIS B 1 171 ? 59.390 13.756 24.534 1.00 58.02 171 HIS B C 1
ATOM 3461 O O . HIS B 1 171 ? 58.987 14.241 25.590 1.00 58.18 171 HIS B O 1
ATOM 3468 N N . ASP B 1 172 ? 60.472 12.987 24.465 1.00 54.44 172 ASP B N 1
ATOM 3469 C CA . ASP B 1 172 ? 61.253 12.680 25.656 1.00 54.41 172 ASP B CA 1
ATOM 3470 C C . ASP B 1 172 ? 61.899 13.922 26.244 1.00 53.99 172 ASP B C 1
ATOM 3471 O O . ASP B 1 172 ? 61.956 14.075 27.462 1.00 54.22 172 ASP B O 1
ATOM 3476 N N . VAL B 1 173 ? 62.371 14.818 25.383 1.00 43.64 173 VAL B N 1
ATOM 3477 C CA . VAL B 1 173 ? 63.038 16.019 25.867 1.00 43.16 173 VAL B CA 1
ATOM 3478 C C . VAL B 1 173 ? 62.381 17.355 25.539 1.00 42.89 173 VAL B C 1
ATOM 3479 O O . VAL B 1 173 ? 63.035 18.397 25.594 1.00 42.99 173 VAL B O 1
ATOM 3483 N N . SER B 1 174 ? 61.092 17.331 25.209 1.00 52.88 174 SER B N 1
ATOM 3484 C CA . SER B 1 174 ? 60.369 18.564 24.902 1.00 52.35 174 SER B CA 1
ATOM 3485 C C . SER B 1 174 ? 58.892 18.468 25.272 1.00 51.68 174 SER B C 1
ATOM 3486 O O . SER B 1 174 ? 58.237 17.451 25.028 1.00 51.92 174 SER B O 1
ATOM 3489 N N . THR B 1 175 ? 58.369 19.536 25.859 1.00 43.17 175 THR B N 1
ATOM 3490 C CA . THR B 1 175 ? 56.969 19.571 26.251 1.00 42.02 175 THR B CA 1
ATOM 3491 C C . THR B 1 175 ? 56.358 20.906 25.824 1.00 41.62 175 THR B C 1
ATOM 3492 O O . THR B 1 175 ? 57.047 21.927 25.805 1.00 40.84 175 THR B O 1
ATOM 3496 N N . ASP B 1 176 ? 55.075 20.897 25.479 1.00 43.62 176 ASP B N 1
ATOM 3497 C CA . ASP B 1 176 ? 54.396 22.121 25.053 1.00 43.40 176 ASP B CA 1
ATOM 3498 C C . ASP B 1 176 ? 53.988 23.006 26.214 1.00 43.52 176 ASP B C 1
ATOM 3499 O O . ASP B 1 176 ? 53.629 22.521 27.287 1.00 43.65 176 ASP B O 1
ATOM 3504 N N . VAL B 1 177 ? 54.038 24.312 25.979 1.00 40.08 177 VAL B N 1
ATOM 3505 C CA . VAL B 1 177 ? 53.654 25.287 26.984 1.00 40.10 177 VAL B CA 1
ATOM 3506 C C . VAL B 1 177 ? 52.459 26.077 26.439 1.00 40.65 177 VAL B C 1
ATOM 3507 O O . VAL B 1 177 ? 52.616 26.943 25.576 1.00 40.59 177 VAL B O 1
ATOM 3511 N N . LEU B 1 178 ? 51.263 25.752 26.922 1.00 44.68 178 LEU B N 1
ATOM 3512 C CA . LEU B 1 178 ? 50.052 26.445 26.491 1.00 44.68 178 LEU B CA 1
ATOM 3513 C C . LEU B 1 178 ? 49.492 27.143 27.720 1.00 44.51 178 LEU B C 1
ATOM 3514 O O . LEU B 1 178 ? 49.918 26.867 28.840 1.00 43.96 178 LEU B O 1
ATOM 3519 N N . PRO B 1 179 ? 48.538 28.067 27.535 1.00 37.95 179 PRO B N 1
ATOM 3520 C CA . PRO B 1 179 ? 47.987 28.739 28.714 1.00 38.39 179 PRO B CA 1
ATOM 3521 C C . PRO B 1 179 ? 46.972 27.827 29.377 1.00 38.85 179 PRO B C 1
ATOM 3522 O O . PRO B 1 179 ? 46.234 27.111 28.698 1.00 38.81 179 PRO B O 1
ATOM 3526 N N . ALA B 1 180 ? 46.939 27.835 30.703 1.00 50.06 180 ALA B N 1
ATOM 3527 C CA . ALA B 1 180 ? 45.967 27.006 31.399 1.00 50.37 180 ALA B CA 1
ATOM 3528 C C . ALA B 1 180 ? 44.600 27.421 30.868 1.00 49.97 180 ALA B C 1
ATOM 3529 O O . ALA B 1 180 ? 44.294 28.611 30.759 1.00 50.38 180 ALA B O 1
ATOM 3531 N N . GLY B 1 181 ? 43.786 26.442 30.513 1.00 34.13 181 GLY B N 1
ATOM 3532 C CA . GLY B 1 181 ? 42.472 26.766 30.004 1.00 34.13 181 GLY B CA 1
ATOM 3533 C C . GLY B 1 181 ? 42.386 26.655 28.499 1.00 34.13 181 GLY B C 1
ATOM 3534 O O . GLY B 1 181 ? 41.296 26.565 27.951 1.00 34.13 181 GLY B O 1
ATOM 3535 N N . GLY B 1 182 ? 43.528 26.643 27.822 1.00 31.43 182 GLY B N 1
ATOM 3536 C CA . GLY B 1 182 ? 43.498 26.546 26.377 1.00 31.43 182 GLY B CA 1
ATOM 3537 C C . GLY B 1 182 ? 43.497 25.135 25.826 1.00 31.43 182 GLY B C 1
ATOM 3538 O O . GLY B 1 182 ? 44.199 24.258 26.332 1.00 31.43 182 GLY B O 1
ATOM 3539 N N . SER B 1 183 ? 42.701 24.924 24.781 1.00 38.42 183 SER B N 1
ATOM 3540 C CA . SER B 1 183 ? 42.602 23.632 24.101 1.00 38.42 183 SER B CA 1
ATOM 3541 C C . SER B 1 183 ? 41.900 23.916 22.776 1.00 38.42 183 SER B C 1
ATOM 3542 O O . SER B 1 183 ? 41.120 24.865 22.684 1.00 38.42 183 SER B O 1
ATOM 3545 N N . LYS B 1 184 ? 42.159 23.106 21.753 1.00 33.22 184 LYS B N 1
ATOM 3546 C CA . LYS B 1 184 ? 41.536 23.384 20.473 1.00 33.22 184 LYS B CA 1
ATOM 3547 C C . LYS B 1 184 ? 40.019 23.276 20.502 1.00 33.22 184 LYS B C 1
ATOM 3548 O O . LYS B 1 184 ? 39.329 23.954 19.733 1.00 33.22 184 LYS B O 1
ATOM 3554 N N . ALA B 1 185 ? 39.492 22.447 21.395 1.00 25.49 185 ALA B N 1
ATOM 3555 C CA . ALA B 1 185 ? 38.049 22.310 21.492 1.00 25.49 185 ALA B CA 1
ATOM 3556 C C . ALA B 1 185 ? 37.513 23.667 21.934 1.00 25.49 185 ALA B C 1
ATOM 3557 O O . ALA B 1 185 ? 36.442 24.103 21.505 1.00 25.49 185 ALA B O 1
ATOM 3559 N N . GLU B 1 186 ? 38.288 24.335 22.785 1.00 34.83 186 GLU B N 1
ATOM 3560 C CA . GLU B 1 186 ? 37.928 25.652 23.297 1.00 34.83 186 GLU B CA 1
ATOM 3561 C C . GLU B 1 186 ? 38.018 26.654 22.151 1.00 34.83 186 GLU B C 1
ATOM 3562 O O . GLU B 1 186 ? 37.220 27.586 22.057 1.00 34.83 186 GLU B O 1
ATOM 3568 N N . GLY B 1 187 ? 39.001 26.453 21.279 1.00 28.25 187 GLY B N 1
ATOM 3569 C CA . GLY B 1 187 ? 39.151 27.334 20.141 1.00 28.25 187 GLY B CA 1
ATOM 3570 C C . GLY B 1 187 ? 37.934 27.173 19.253 1.00 28.25 187 GLY B C 1
ATOM 3571 O O . GLY B 1 187 ? 37.425 28.145 18.700 1.00 28.25 187 GLY B O 1
ATOM 3572 N N . ILE B 1 188 ? 37.465 25.935 19.121 1.00 28.44 188 ILE B N 1
ATOM 3573 C CA . ILE B 1 188 ? 36.292 25.644 18.305 1.00 28.44 188 ILE B CA 1
ATOM 3574 C C . ILE B 1 188 ? 35.059 26.335 18.883 1.00 28.44 188 ILE B C 1
ATOM 3575 O O . ILE B 1 188 ? 34.199 26.811 18.141 1.00 28.44 188 ILE B O 1
ATOM 3580 N N . ARG B 1 189 ? 34.974 26.403 20.207 1.00 33.77 189 ARG B N 1
ATOM 3581 C CA . ARG B 1 189 ? 33.837 27.069 20.831 1.00 33.77 189 ARG B CA 1
ATOM 3582 C C . ARG B 1 189 ? 33.848 28.563 20.480 1.00 33.77 189 ARG B C 1
ATOM 3583 O O . ARG B 1 189 ? 32.792 29.154 20.256 1.00 33.77 189 ARG B O 1
ATOM 3607 N N . ILE B 1 192 ? 32.706 29.082 16.582 1.00 28.94 192 ILE B N 1
ATOM 3608 C CA . ILE B 1 192 ? 31.276 28.909 16.366 1.00 28.94 192 ILE B CA 1
ATOM 3609 C C . ILE B 1 192 ? 30.446 29.959 17.085 1.00 28.94 192 ILE B C 1
ATOM 3610 O O . ILE B 1 192 ? 29.348 30.302 16.641 1.00 28.94 192 ILE B O 1
ATOM 3615 N N . GLU B 1 193 ? 30.970 30.482 18.188 1.00 33.56 193 GLU B N 1
ATOM 3616 C CA . GLU B 1 193 ? 30.273 31.527 18.927 1.00 33.56 193 GLU B CA 1
ATOM 3617 C C . GLU B 1 193 ? 30.325 32.801 18.082 1.00 33.56 193 GLU B C 1
ATOM 3618 O O . GLU B 1 193 ? 29.305 33.443 17.850 1.00 33.56 193 GLU B O 1
ATOM 3624 N N . LYS B 1 194 ? 31.518 33.145 17.604 1.00 32.76 194 LYS B N 1
ATOM 3625 C CA . LYS B 1 194 ? 31.702 34.333 16.781 1.00 32.76 194 LYS B CA 1
ATOM 3626 C C . LYS B 1 194 ? 30.978 34.204 15.445 1.00 32.76 194 LYS B C 1
ATOM 3627 O O . LYS B 1 194 ? 30.392 35.168 14.960 1.00 32.76 194 LYS B O 1
ATOM 3633 N N . LEU B 1 195 ? 31.026 33.018 14.843 1.00 29.15 195 LEU B N 1
ATOM 3634 C CA . LEU B 1 195 ? 30.374 32.803 13.545 1.00 29.15 195 LEU B CA 1
ATOM 3635 C C . LEU B 1 195 ? 28.864 32.653 13.674 1.00 29.15 195 LEU B C 1
ATOM 3636 O O . LEU B 1 195 ? 28.142 32.713 12.680 1.00 29.15 195 LEU B O 1
ATOM 3641 N N . GLY B 1 196 ? 28.392 32.451 14.900 1.00 30.02 196 GLY B N 1
ATOM 3642 C CA . GLY B 1 196 ? 26.968 32.306 15.127 1.00 30.02 196 GLY B CA 1
ATOM 3643 C C . GLY B 1 196 ? 26.426 30.959 14.704 1.00 30.02 196 GLY B C 1
ATOM 3644 O O . GLY B 1 196 ? 25.303 30.869 14.219 1.00 30.02 196 GLY B O 1
ATOM 3645 N N . ILE B 1 197 ? 27.220 29.910 14.902 1.00 33.17 197 ILE B N 1
ATOM 3646 C CA . ILE B 1 197 ? 26.827 28.554 14.531 1.00 33.17 197 ILE B CA 1
ATOM 3647 C C . ILE B 1 197 ? 26.479 27.684 15.741 1.00 33.17 197 ILE B C 1
ATOM 3648 O O . ILE B 1 197 ? 27.256 27.590 16.691 1.00 33.17 197 ILE B O 1
ATOM 3653 N N . ASP B 1 198 ? 25.313 27.044 15.690 1.00 32.43 198 ASP B N 1
ATOM 3654 C CA . ASP B 1 198 ? 24.852 26.158 16.763 1.00 32.43 198 ASP B CA 1
ATOM 3655 C C . ASP B 1 198 ? 25.592 24.816 16.759 1.00 32.43 198 ASP B C 1
ATOM 3656 O O . ASP B 1 198 ? 25.876 24.262 15.687 1.00 32.43 198 ASP B O 1
ATOM 3661 N N . LYS B 1 199 ? 25.895 24.287 17.951 1.00 34.95 199 LYS B N 1
ATOM 3662 C CA . LYS B 1 199 ? 26.590 23.000 18.059 1.00 34.95 199 LYS B CA 1
ATOM 3663 C C . LYS B 1 199 ? 25.979 21.927 17.166 1.00 34.95 199 LYS B C 1
ATOM 3664 O O . LYS B 1 199 ? 26.694 21.143 16.554 1.00 34.95 199 LYS B O 1
ATOM 3670 N N . LYS B 1 200 ? 24.654 21.912 17.094 1.00 33.86 200 LYS B N 1
ATOM 3671 C CA . LYS B 1 200 ? 23.908 20.967 16.274 1.00 33.86 200 LYS B CA 1
ATOM 3672 C C . LYS B 1 200 ? 24.432 20.944 14.837 1.00 33.86 200 LYS B C 1
ATOM 3673 O O . LYS B 1 200 ? 24.268 19.958 14.115 1.00 33.86 200 LYS B O 1
ATOM 3679 N N . ASP B 1 201 ? 25.054 22.037 14.415 1.00 33.08 201 ASP B N 1
ATOM 3680 C CA . ASP B 1 201 ? 25.553 22.122 13.057 1.00 33.08 201 ASP B CA 1
ATOM 3681 C C . ASP B 1 201 ? 27.061 22.056 12.938 1.00 33.08 201 ASP B C 1
ATOM 3682 O O . ASP B 1 201 ? 27.604 22.305 11.864 1.00 33.08 201 ASP B O 1
ATOM 3687 N N . VAL B 1 202 ? 27.733 21.710 14.032 1.00 26.81 202 VAL B N 1
ATOM 3688 C CA . VAL B 1 202 ? 29.188 21.601 14.039 1.00 26.81 202 VAL B CA 1
ATOM 3689 C C . VAL B 1 202 ? 29.629 20.129 13.974 1.00 26.81 202 VAL B C 1
ATOM 3690 O O . VAL B 1 202 ? 29.225 19.311 14.800 1.00 26.81 202 VAL B O 1
ATOM 3694 N N . TYR B 1 203 ? 30.462 19.805 12.992 1.00 28.21 203 TYR B N 1
ATOM 3695 C CA . TYR B 1 203 ? 30.974 18.448 12.814 1.00 28.59 203 TYR B CA 1
ATOM 3696 C C . TYR B 1 203 ? 32.490 18.448 13.003 1.00 29.17 203 TYR B C 1
ATOM 3697 O O . TYR B 1 203 ? 33.137 19.479 12.843 1.00 30.00 203 TYR B O 1
ATOM 3706 N N . ALA B 1 204 ? 33.053 17.295 13.349 1.00 36.68 204 ALA B N 1
ATOM 3707 C CA . ALA B 1 204 ? 34.499 17.170 13.524 1.00 37.15 204 ALA B CA 1
ATOM 3708 C C . ALA B 1 204 ? 34.955 15.747 13.209 1.00 37.82 204 ALA B C 1
ATOM 3709 O O . ALA B 1 204 ? 34.244 14.780 13.465 1.00 38.81 204 ALA B O 1
ATOM 3711 N N . PHE B 1 205 ? 36.144 15.642 12.633 1.00 36.26 205 PHE B N 1
ATOM 3712 C CA . PHE B 1 205 ? 36.745 14.359 12.290 1.00 36.76 205 PHE B CA 1
ATOM 3713 C C . PHE B 1 205 ? 38.089 14.276 13.010 1.00 37.27 205 PHE B C 1
ATOM 3714 O O . PHE B 1 205 ? 38.955 15.134 12.837 1.00 37.40 205 PHE B O 1
ATOM 3722 N N . GLY B 1 206 ? 38.255 13.239 13.819 1.00 35.59 206 GLY B N 1
ATOM 3723 C CA . GLY B 1 206 ? 39.488 13.071 14.554 1.00 36.74 206 GLY B CA 1
ATOM 3724 C C . GLY B 1 206 ? 39.945 11.630 14.511 1.00 37.73 206 GLY B C 1
ATOM 3725 O O . GLY B 1 206 ? 39.200 10.738 14.093 1.00 37.88 206 GLY B O 1
ATOM 3726 N N . ASP B 1 207 ? 41.165 11.403 14.976 1.00 40.43 207 ASP B N 1
ATOM 3727 C CA . ASP B 1 207 ? 41.764 10.084 14.952 1.00 41.52 207 ASP B CA 1
ATOM 3728 C C . ASP B 1 207 ? 42.537 9.766 16.227 1.00 41.85 207 ASP B C 1
ATOM 3729 O O . ASP B 1 207 ? 42.530 8.629 16.694 1.00 42.94 207 ASP B O 1
ATOM 3734 N N . GLY B 1 208 ? 43.194 10.774 16.792 1.00 28.76 208 GLY B N 1
ATOM 3735 C CA . GLY B 1 208 ? 43.987 10.565 17.991 1.00 28.07 208 GLY B CA 1
ATOM 3736 C C . GLY B 1 208 ? 43.358 10.980 19.302 1.00 28.49 208 GLY B C 1
ATOM 3737 O O . GLY B 1 208 ? 42.309 11.621 19.331 1.00 28.06 208 GLY B O 1
ATOM 3738 N N . LEU B 1 209 ? 44.018 10.618 20.397 1.00 35.39 209 LEU B N 1
ATOM 3739 C CA . LEU B 1 209 ? 43.536 10.934 21.736 1.00 34.94 209 LEU B CA 1
ATOM 3740 C C . LEU B 1 209 ? 43.405 12.439 21.959 1.00 34.55 209 LEU B C 1
ATOM 3741 O O . LEU B 1 209 ? 42.599 12.880 22.778 1.00 34.62 209 LEU B O 1
ATOM 3746 N N . ASN B 1 210 ? 44.202 13.225 21.242 1.00 38.07 210 ASN B N 1
ATOM 3747 C CA . ASN B 1 210 ? 44.131 14.674 21.387 1.00 37.83 210 ASN B CA 1
ATOM 3748 C C . ASN B 1 210 ? 42.875 15.212 20.711 1.00 36.66 210 ASN B C 1
ATOM 3749 O O . ASN B 1 210 ? 42.574 16.404 20.798 1.00 36.82 210 ASN B O 1
ATOM 3754 N N . ASP B 1 211 ? 42.138 14.327 20.047 1.00 34.21 211 ASP B N 1
ATOM 3755 C CA . ASP B 1 211 ? 40.906 14.718 19.378 1.00 33.51 211 ASP B CA 1
ATOM 3756 C C . ASP B 1 211 ? 39.678 14.359 20.212 1.00 32.85 211 ASP B C 1
ATOM 3757 O O . ASP B 1 211 ? 38.546 14.669 19.824 1.00 33.00 211 ASP B O 1
ATOM 3762 N N . ILE B 1 212 ? 39.889 13.713 21.355 1.00 23.89 212 ILE B N 1
ATOM 3763 C CA . ILE B 1 212 ? 38.763 13.316 22.179 1.00 23.63 212 ILE B CA 1
ATOM 3764 C C . ILE B 1 212 ? 37.910 14.487 22.649 1.00 24.43 212 ILE B C 1
ATOM 3765 O O . ILE B 1 212 ? 36.686 14.458 22.501 1.00 25.12 212 ILE B O 1
ATOM 3770 N N . GLU B 1 213 ? 38.530 15.520 23.201 1.00 33.15 213 GLU B N 1
ATOM 3771 C CA . GLU B 1 213 ? 37.737 16.647 23.668 1.00 34.00 213 GLU B CA 1
ATOM 3772 C C . GLU B 1 213 ? 36.918 17.246 22.527 1.00 34.61 213 GLU B C 1
ATOM 3773 O O . GLU B 1 213 ? 35.725 17.518 22.674 1.00 34.21 213 GLU B O 1
ATOM 3787 N N . LEU B 1 215 ? 35.929 15.869 19.603 1.00 31.92 215 LEU B N 1
ATOM 3788 C CA . LEU B 1 215 ? 34.877 14.956 19.177 1.00 31.10 215 LEU B CA 1
ATOM 3789 C C . LEU B 1 215 ? 33.675 14.912 20.113 1.00 30.87 215 LEU B C 1
ATOM 3790 O O . LEU B 1 215 ? 32.535 14.816 19.654 1.00 30.20 215 LEU B O 1
ATOM 3795 N N . SER B 1 216 ? 33.910 14.988 21.418 1.00 40.10 216 SER B N 1
ATOM 3796 C CA . SER B 1 216 ? 32.791 14.938 22.352 1.00 40.40 216 SER B CA 1
ATOM 3797 C C . SER B 1 216 ? 32.108 16.289 22.502 1.00 40.07 216 SER B C 1
ATOM 3798 O O . SER B 1 216 ? 30.951 16.362 22.913 1.00 40.61 216 SER B O 1
ATOM 3801 N N . PHE B 1 217 ? 32.818 17.359 22.166 1.00 34.33 217 PHE B N 1
ATOM 3802 C CA . PHE B 1 217 ? 32.247 18.692 22.283 1.00 33.88 217 PHE B CA 1
ATOM 3803 C C . PHE B 1 217 ? 31.324 19.094 21.150 1.00 33.28 217 PHE B C 1
ATOM 3804 O O . PHE B 1 217 ? 30.263 19.657 21.387 1.00 33.71 217 PHE B O 1
ATOM 3812 N N . VAL B 1 218 ? 31.721 18.820 19.919 1.00 30.09 218 VAL B N 1
ATOM 3813 C CA . VAL B 1 218 ? 30.892 19.201 18.786 1.00 29.91 218 VAL B CA 1
ATOM 3814 C C . VAL B 1 218 ? 29.584 18.423 18.724 1.00 29.79 218 VAL B C 1
ATOM 3815 O O . VAL B 1 218 ? 29.406 17.437 19.429 1.00 29.53 218 VAL B O 1
ATOM 3819 N N . GLY B 1 219 ? 28.663 18.879 17.888 1.00 32.28 219 GLY B N 1
ATOM 3820 C CA . GLY B 1 219 ? 27.393 18.197 17.766 1.00 32.32 219 GLY B CA 1
ATOM 3821 C C . GLY B 1 219 ? 27.543 16.773 17.259 1.00 32.62 219 GLY B C 1
ATOM 3822 O O . GLY B 1 219 ? 26.945 15.846 17.801 1.00 32.32 219 GLY B O 1
ATOM 3823 N N . THR B 1 220 ? 28.344 16.598 16.214 1.00 28.08 220 THR B N 1
ATOM 3824 C CA . THR B 1 220 ? 28.562 15.289 15.628 1.00 27.67 220 THR B CA 1
ATOM 3825 C C . THR B 1 220 ? 30.052 15.051 15.488 1.00 28.12 220 THR B C 1
ATOM 3826 O O . THR B 1 220 ? 30.698 15.604 14.602 1.00 28.76 220 THR B O 1
ATOM 3830 N N . GLY B 1 221 ? 30.600 14.237 16.381 1.00 36.40 221 GLY B N 1
ATOM 3831 C CA . GLY B 1 221 ? 32.012 13.923 16.323 1.00 36.89 221 GLY B CA 1
ATOM 3832 C C . GLY B 1 221 ? 32.176 12.665 15.497 1.00 37.90 221 GLY B C 1
ATOM 3833 O O . GLY B 1 221 ? 31.409 11.710 15.652 1.00 38.50 221 GLY B O 1
ATOM 3834 N N . VAL B 1 222 ? 33.166 12.662 14.610 1.00 36.10 222 VAL B N 1
ATOM 3835 C CA . VAL B 1 222 ? 33.427 11.515 13.753 1.00 36.01 222 VAL B CA 1
ATOM 3836 C C . VAL B 1 222 ? 34.854 11.009 13.934 1.00 36.53 222 VAL B C 1
ATOM 3837 O O . VAL B 1 222 ? 35.811 11.782 13.836 1.00 36.64 222 VAL B O 1
ATOM 3841 N N . ALA B 1 223 ? 34.993 9.710 14.197 1.00 35.23 223 ALA B N 1
ATOM 3842 C CA . ALA B 1 223 ? 36.311 9.101 14.369 1.00 35.40 223 ALA B CA 1
ATOM 3843 C C . ALA B 1 223 ? 36.666 8.284 13.138 1.00 35.56 223 ALA B C 1
ATOM 3844 O O . ALA B 1 223 ? 35.807 7.638 12.540 1.00 35.97 223 ALA B O 1
ATOM 3854 N N . GLY B 1 225 ? 38.305 5.275 10.830 1.00 38.04 225 GLY B N 1
ATOM 3855 C CA . GLY B 1 225 ? 38.273 3.828 10.962 1.00 39.17 225 GLY B CA 1
ATOM 3856 C C . GLY B 1 225 ? 39.301 3.179 11.876 1.00 39.87 225 GLY B C 1
ATOM 3857 O O . GLY B 1 225 ? 38.985 2.215 12.570 1.00 39.63 225 GLY B O 1
ATOM 3858 N N . ASN B 1 226 ? 40.529 3.680 11.892 1.00 41.30 226 ASN B N 1
ATOM 3859 C CA . ASN B 1 226 ? 41.547 3.076 12.743 1.00 42.90 226 ASN B CA 1
ATOM 3860 C C . ASN B 1 226 ? 41.948 3.959 13.914 1.00 42.80 226 ASN B C 1
ATOM 3861 O O . ASN B 1 226 ? 43.112 3.994 14.322 1.00 42.73 226 ASN B O 1
ATOM 3866 N N . ALA B 1 227 ? 40.972 4.672 14.461 1.00 43.80 227 ALA B N 1
ATOM 3867 C CA . ALA B 1 227 ? 41.225 5.543 15.596 1.00 43.16 227 ALA B CA 1
ATOM 3868 C C . ALA B 1 227 ? 41.254 4.710 16.867 1.00 42.68 227 ALA B C 1
ATOM 3869 O O . ALA B 1 227 ? 40.706 3.608 16.912 1.00 42.69 227 ALA B O 1
ATOM 3871 N N . HIS B 1 228 ? 41.908 5.241 17.892 1.00 39.40 228 HIS B N 1
ATOM 3872 C CA . HIS B 1 228 ? 41.993 4.575 19.184 1.00 39.19 228 HIS B CA 1
ATOM 3873 C C . HIS B 1 228 ? 40.550 4.389 19.648 1.00 39.05 228 HIS B C 1
ATOM 3874 O O . HIS B 1 228 ? 39.678 5.205 19.334 1.00 38.86 228 HIS B O 1
ATOM 3881 N N . GLU B 1 229 ? 40.296 3.323 20.395 1.00 38.36 229 GLU B N 1
ATOM 3882 C CA . GLU B 1 229 ? 38.941 3.051 20.858 1.00 37.52 229 GLU B CA 1
ATOM 3883 C C . GLU B 1 229 ? 38.381 4.118 21.781 1.00 37.37 229 GLU B C 1
ATOM 3884 O O . GLU B 1 229 ? 37.170 4.347 21.799 1.00 36.83 229 GLU B O 1
ATOM 3890 N N . GLU B 1 230 ? 39.252 4.769 22.548 1.00 42.69 230 GLU B N 1
ATOM 3891 C CA . GLU B 1 230 ? 38.805 5.826 23.446 1.00 42.29 230 GLU B CA 1
ATOM 3892 C C . GLU B 1 230 ? 38.334 7.020 22.614 1.00 41.92 230 GLU B C 1
ATOM 3893 O O . GLU B 1 230 ? 37.581 7.865 23.096 1.00 42.58 230 GLU B O 1
ATOM 3899 N N . VAL B 1 231 ? 38.785 7.075 21.361 1.00 30.27 231 VAL B N 1
ATOM 3900 C CA . VAL B 1 231 ? 38.400 8.135 20.439 1.00 29.41 231 VAL B CA 1
ATOM 3901 C C . VAL B 1 231 ? 37.060 7.748 19.826 1.00 29.78 231 VAL B C 1
ATOM 3902 O O . VAL B 1 231 ? 36.167 8.587 19.668 1.00 29.92 231 VAL B O 1
ATOM 3906 N N . LYS B 1 232 ? 36.918 6.471 19.487 1.00 31.02 232 LYS B N 1
ATOM 3907 C CA . LYS B 1 232 ? 35.676 5.976 18.911 1.00 30.64 232 LYS B CA 1
ATOM 3908 C C . LYS B 1 232 ? 34.541 6.026 19.933 1.00 30.91 232 LYS B C 1
ATOM 3909 O O . LYS B 1 232 ? 33.373 6.170 19.577 1.00 31.78 232 LYS B O 1
ATOM 3915 N N . ARG B 1 233 ? 34.884 5.905 21.209 1.00 31.00 233 ARG B N 1
ATOM 3916 C CA . ARG B 1 233 ? 33.871 5.914 22.246 1.00 31.25 233 ARG B CA 1
ATOM 3917 C C . ARG B 1 233 ? 33.083 7.212 22.254 1.00 30.85 233 ARG B C 1
ATOM 3918 O O . ARG B 1 233 ? 31.859 7.201 22.363 1.00 30.65 233 ARG B O 1
ATOM 3926 N N . VAL B 1 234 ? 33.785 8.331 22.139 1.00 34.98 234 VAL B N 1
ATOM 3927 C CA . VAL B 1 234 ? 33.121 9.624 22.169 1.00 34.31 234 VAL B CA 1
ATOM 3928 C C . VAL B 1 234 ? 32.565 10.040 20.819 1.00 34.59 234 VAL B C 1
ATOM 3929 O O . VAL B 1 234 ? 31.821 11.010 20.732 1.00 35.40 234 VAL B O 1
ATOM 3933 N N . ALA B 1 235 ? 32.916 9.301 19.772 1.00 29.92 235 ALA B N 1
ATOM 3934 C CA . ALA B 1 235 ? 32.439 9.612 18.429 1.00 30.32 235 ALA B CA 1
ATOM 3935 C C . ALA B 1 235 ? 30.969 9.259 18.253 1.00 30.52 235 ALA B C 1
ATOM 3936 O O . ALA B 1 235 ? 30.508 8.222 18.718 1.00 30.79 235 ALA B O 1
ATOM 3938 N N . ASP B 1 236 ? 30.236 10.130 17.573 1.00 32.60 236 ASP B N 1
ATOM 3939 C CA . ASP B 1 236 ? 28.820 9.904 17.318 1.00 32.71 236 ASP B CA 1
ATOM 3940 C C . ASP B 1 236 ? 28.697 8.986 16.116 1.00 32.92 236 ASP B C 1
ATOM 3941 O O . ASP B 1 236 ? 27.637 8.431 15.841 1.00 32.59 236 ASP B O 1
ATOM 3946 N N . PHE B 1 237 ? 29.799 8.837 15.394 1.00 35.90 237 PHE B N 1
ATOM 3947 C CA . PHE B 1 237 ? 29.815 8.005 14.211 1.00 36.02 237 PHE B CA 1
ATOM 3948 C C . PHE B 1 237 ? 31.253 7.684 13.849 1.00 36.07 237 PHE B C 1
ATOM 3949 O O . PHE B 1 237 ? 32.124 8.546 13.920 1.00 36.00 237 PHE B O 1
ATOM 3957 N N . VAL B 1 238 ? 31.504 6.431 13.488 1.00 47.35 238 VAL B N 1
ATOM 3958 C CA . VAL B 1 238 ? 32.839 6.012 13.096 1.00 47.60 238 VAL B CA 1
ATOM 3959 C C . VAL B 1 238 ? 32.815 5.780 11.591 1.00 48.52 238 VAL B C 1
ATOM 3960 O O . VAL B 1 238 ? 31.962 5.053 11.075 1.00 48.85 238 VAL B O 1
ATOM 3964 N N . THR B 1 239 ? 33.739 6.419 10.885 1.00 38.38 239 THR B N 1
ATOM 3965 C CA . THR B 1 239 ? 33.810 6.275 9.442 1.00 38.88 239 THR B CA 1
ATOM 3966 C C . THR B 1 239 ? 34.906 5.279 9.082 1.00 38.92 239 THR B C 1
ATOM 3967 O O . THR B 1 239 ? 35.571 4.728 9.962 1.00 39.17 239 THR B O 1
ATOM 3971 N N . LYS B 1 240 ? 35.096 5.044 7.789 1.00 30.78 240 LYS B N 1
ATOM 3972 C CA . LYS B 1 240 ? 36.110 4.099 7.352 1.00 31.01 240 LYS B CA 1
ATOM 3973 C C . LYS B 1 240 ? 37.500 4.635 7.633 1.00 31.03 240 LYS B C 1
ATOM 3974 O O . LYS B 1 240 ? 37.662 5.765 8.098 1.00 31.22 240 LYS B O 1
ATOM 3980 N N . PRO B 1 241 ? 38.531 3.817 7.385 1.00 32.45 241 PRO B N 1
ATOM 3981 C CA . PRO B 1 241 ? 39.893 4.300 7.639 1.00 32.20 241 PRO B CA 1
ATOM 3982 C C . PRO B 1 241 ? 40.272 5.426 6.668 1.00 32.63 241 PRO B C 1
ATOM 3983 O O . PRO B 1 241 ? 39.678 5.572 5.595 1.00 32.89 241 PRO B O 1
ATOM 3987 N N . VAL B 1 242 ? 41.272 6.211 7.057 1.00 32.38 242 VAL B N 1
ATOM 3988 C CA . VAL B 1 242 ? 41.726 7.339 6.261 1.00 32.03 242 VAL B CA 1
ATOM 3989 C C . VAL B 1 242 ? 42.099 6.986 4.820 1.00 32.78 242 VAL B C 1
ATOM 3990 O O . VAL B 1 242 ? 41.834 7.758 3.902 1.00 32.68 242 VAL B O 1
ATOM 3994 N N . ASP B 1 243 ? 42.709 5.828 4.609 1.00 44.65 243 ASP B N 1
ATOM 3995 C CA . ASP B 1 243 ? 43.089 5.440 3.254 1.00 45.83 243 ASP B CA 1
ATOM 3996 C C . ASP B 1 243 ? 41.987 4.663 2.533 1.00 45.60 243 ASP B C 1
ATOM 3997 O O . ASP B 1 243 ? 42.220 4.067 1.486 1.00 45.59 243 ASP B O 1
ATOM 4002 N N . LYS B 1 244 ? 40.784 4.679 3.093 1.00 38.37 244 LYS B N 1
ATOM 4003 C CA . LYS B 1 244 ? 39.654 3.987 2.488 1.00 38.97 244 LYS B CA 1
ATOM 4004 C C . LYS B 1 244 ? 38.528 4.977 2.251 1.00 38.84 244 LYS B C 1
ATOM 4005 O O . LYS B 1 244 ? 37.356 4.647 2.431 1.00 38.65 244 LYS B O 1
ATOM 4011 N N . GLU B 1 245 ? 38.900 6.192 1.856 1.00 36.54 245 GLU B N 1
ATOM 4012 C CA . GLU B 1 245 ? 37.950 7.267 1.586 1.00 35.88 245 GLU B CA 1
ATOM 4013 C C . GLU B 1 245 ? 37.141 7.607 2.837 1.00 34.92 245 GLU B C 1
ATOM 4014 O O . GLU B 1 245 ? 35.995 8.057 2.746 1.00 34.80 245 GLU B O 1
ATOM 4020 N N . GLY B 1 246 ? 37.759 7.399 3.998 1.00 35.15 246 GLY B N 1
ATOM 4021 C CA . GLY B 1 246 ? 37.113 7.668 5.270 1.00 34.78 246 GLY B CA 1
ATOM 4022 C C . GLY B 1 246 ? 36.385 8.996 5.382 1.00 34.86 246 GLY B C 1
ATOM 4023 O O . GLY B 1 246 ? 35.228 9.045 5.805 1.00 35.58 246 GLY B O 1
ATOM 4024 N N . ILE B 1 247 ? 37.047 10.082 5.003 1.00 36.57 247 ILE B N 1
ATOM 4025 C CA . ILE B 1 247 ? 36.416 11.383 5.090 1.00 36.42 247 ILE B CA 1
ATOM 4026 C C . ILE B 1 247 ? 35.266 11.566 4.112 1.00 36.83 247 ILE B C 1
ATOM 4027 O O . ILE B 1 247 ? 34.213 12.070 4.493 1.00 36.96 247 ILE B O 1
ATOM 4032 N N . TRP B 1 248 ? 35.450 11.160 2.861 1.00 30.94 248 TRP B N 1
ATOM 4033 C CA . TRP B 1 248 ? 34.377 11.283 1.871 1.00 31.78 248 TRP B CA 1
ATOM 4034 C C . TRP B 1 248 ? 33.178 10.423 2.271 1.00 32.18 248 TRP B C 1
ATOM 4035 O O . TRP B 1 248 ? 32.028 10.861 2.217 1.00 32.05 248 TRP B O 1
ATOM 4046 N N . TYR B 1 249 ? 33.458 9.193 2.681 1.00 41.71 249 TYR B N 1
ATOM 4047 C CA . TYR B 1 249 ? 32.406 8.279 3.081 1.00 42.23 249 TYR B CA 1
ATOM 4048 C C . TYR B 1 249 ? 31.610 8.822 4.261 1.00 42.02 249 TYR B C 1
ATOM 4049 O O . TYR B 1 249 ? 30.375 8.789 4.258 1.00 42.54 249 TYR B O 1
ATOM 4058 N N . GLY B 1 250 ? 32.323 9.317 5.269 1.00 33.86 250 GLY B N 1
ATOM 4059 C CA . GLY B 1 250 ? 31.656 9.844 6.444 1.00 33.24 250 GLY B CA 1
ATOM 4060 C C . GLY B 1 250 ? 30.750 11.011 6.122 1.00 32.71 250 GLY B C 1
ATOM 4061 O O . GLY B 1 250 ? 29.601 11.067 6.563 1.00 33.31 250 GLY B O 1
ATOM 4062 N N . LEU B 1 251 ? 31.273 11.954 5.350 1.00 33.73 251 LEU B N 1
ATOM 4063 C CA . LEU B 1 251 ? 30.505 13.126 4.975 1.00 33.23 251 LEU B CA 1
ATOM 4064 C C . LEU B 1 251 ? 29.259 12.707 4.182 1.00 33.80 251 LEU B C 1
ATOM 4065 O O . LEU B 1 251 ? 28.189 13.303 4.316 1.00 33.70 251 LEU B O 1
ATOM 4070 N N . LYS B 1 252 ? 29.401 11.662 3.371 1.00 43.41 252 LYS B N 1
ATOM 4071 C CA . LYS B 1 252 ? 28.297 11.151 2.564 1.00 44.44 252 LYS B CA 1
ATOM 4072 C C . LYS B 1 252 ? 27.199 10.588 3.483 1.00 45.12 252 LYS B C 1
ATOM 4073 O O . LYS B 1 252 ? 26.014 10.882 3.314 1.00 45.15 252 LYS B O 1
ATOM 4079 N N . GLN B 1 253 ? 27.606 9.779 4.456 1.00 35.79 253 GLN B N 1
ATOM 4080 C CA . GLN B 1 253 ? 26.673 9.191 5.410 1.00 36.98 253 GLN B CA 1
ATOM 4081 C C . GLN B 1 253 ? 25.975 10.263 6.235 1.00 37.29 253 GLN B C 1
ATOM 4082 O O . GLN B 1 253 ? 24.776 10.172 6.489 1.00 37.56 253 GLN B O 1
ATOM 4088 N N . LEU B 1 254 ? 26.727 11.272 6.667 1.00 38.91 254 LEU B N 1
ATOM 4089 C CA . LEU B 1 254 ? 26.150 12.350 7.461 1.00 39.02 254 LEU B CA 1
ATOM 4090 C C . LEU B 1 254 ? 25.311 13.246 6.561 1.00 39.73 254 LEU B C 1
ATOM 4091 O O . LEU B 1 254 ? 24.681 14.203 7.016 1.00 39.76 254 LEU B O 1
ATOM 4096 N N . GLN B 1 255 ? 25.316 12.919 5.274 1.00 41.23 255 GLN B N 1
ATOM 4097 C CA . GLN B 1 255 ? 24.561 13.655 4.272 1.00 41.86 255 GLN B CA 1
ATOM 4098 C C . GLN B 1 255 ? 24.984 15.110 4.117 1.00 41.44 255 GLN B C 1
ATOM 4099 O O . GLN B 1 255 ? 24.173 15.971 3.768 1.00 41.20 255 GLN B O 1
ATOM 4105 N N . LEU B 1 256 ? 26.255 15.388 4.384 1.00 32.05 256 LEU B N 1
ATOM 4106 C CA . LEU B 1 256 ? 26.762 16.738 4.220 1.00 32.20 256 LEU B CA 1
ATOM 4107 C C . LEU B 1 256 ? 27.092 16.870 2.745 1.00 32.43 256 LEU B C 1
ATOM 4108 O O . LEU B 1 256 ? 27.188 17.969 2.217 1.00 32.01 256 LEU B O 1
ATOM 4113 N N . ILE B 1 257 ? 27.238 15.723 2.089 1.00 39.87 257 ILE B N 1
ATOM 4114 C CA . ILE B 1 257 ? 27.510 15.655 0.657 1.00 41.02 257 ILE B CA 1
ATOM 4115 C C . ILE B 1 257 ? 26.445 14.772 0.015 1.00 42.31 257 ILE B C 1
ATOM 4116 O O . ILE B 1 257 ? 26.441 13.565 0.339 1.00 42.27 257 ILE B O 1
#

Sequence (496 aa):
GRKIVFFDIDGTLLDEQKQLPLSTIEAVRRLKQSGVYVAIATGRAPFFEHVRKQLGIDSFVSFNGQYVVFEGNVLYKQPLRREKVRALTEEAHKNGHPLVFDAEKRASIGDHPHIHVSASLKFAHPPVDPLYYENKDIYQALLFCRAEEEEPYVRNYPEFRFVRWHDVSTDVLPAGGSKAEGIRIEKLGIDKKDVYAFGDGLNDIELSFVGTGVAGNAHEEVKRVADFVTKPVDKEGIWYGLKQLQLIGRKIVFFDIDGTLLDEQKQLPLSTIEAVRRLKQSGVYVAIATGRAPFFEHVRKQLGIDSFVSFNGQYVVFEGNVLYKQPLRREKVRALTEEAHKNGHPLVFDAEKRASIGDHPHIHVSASLKFAHPPVDPLYYENKDIYQALLFCRAEEEEPYVRNYPEFRFVRWHDVSTDVLPAGGSKAEGIRIEKLGIDKKDVYAFGDGLNDIELSFVGTGVAGNAHEEVKRVADFVTKPVDKEGIWYGLKQLQLI

Solvent-accessible surface area: 22236 Å² total

CATH classification: 3.40.50.1000 (+1 more: 3.30.1240.10)

Foldseek 3Di:
DAFEEEEEQEQTQANPVRDGDPLSLVLLVLLVVLRHHYEYEYLAAQLVVVVCVSNVHQFYQYVQNQWTTDNPHTPHHDFDDLVVVVVLLVVLVVVVKKKAWANNFEILDPPDPQQQVVVVVVDHRGHHDNCPSVPHRTQWMKIFAAPVPCVVVVVVCVQWDWADDDRGIIITHGPDHHSLVNVVCVVVVRDQLSYEYEDAEPNPLVCQRHNAYEYAPGPPSSVVSGPYYFHTSVPSRSNRVCVVVVSD/DEFEEEEEQEQTQADPVRDGDPLVLVQLVLLVVVRHHYEYFYLAAQVVVVVCVVSVHQFYQYNQQQWTTDPPHTDHHDFQPLVLVVVLQVVQVVVVKWKAWHNPFEILDPPDPQQQVVCVVVDHRGHHDNCPVVPDGTAKMKIFAAPVPCVVVVVVCVQWDWADDDRGITITHGVPGGRLVNVVCVSVVHDLCRYEYEDAEPSQQVCQNGNAYEYANHDVSSVVSGPYYFHGNNVSRSSRVCVVVVSD

Organism: Geobacillus kaustophilus (strain HTA426) (NCBI:txid235909)

Nearest PDB structures (foldseek):
  2pq0-assembly1_A  TM=1.004E+00  e=2.940E-52  Geobacillus kaustophilus HTA426
  3r4c-assembly1_A  TM=8.882E-01  e=3.744E-24  Bacteroides thetaiotaomicron
  1ymq-assembly1_A  TM=8.293E-01  e=4.984E-23  Bacteroides thetaiotaomicron VPI-5482
  3fzq-assembly2_B  TM=8.504E-01  e=9.812E-20  Clostridioides difficile 630
  3mpo-assembly2_B  TM=8.607E-01  e=3.422E-18  Levilactobacillus brevis ATCC 367

InterPro domains:
  IPR000150 Cof family [TIGR00099] (5-249)
  IPR006379 HAD-superfamily hydrolase, subfamily IIB [TIGR01484] (5-224)
  IPR023214 HAD superfamily [G3DSA:3.40.50.1000] (6-249)
  IPR036412 HAD-like superfamily [SSF56784] (1-255)

Secondary structure (DSSP, 8-state):
---EEEE-TBTTTB-TTSPPPHHHHHHHHHHHHTT-EEEEE-SS----HHHHHHHT---EEEGGGTEEEETTEEEEE-PPPHHHHHHHHHHHHHTT--EE------BSSSS-HHHHH--TTS-PPPPB-TTGGGGS----EEE-S-HHHHHHHHHH-TTEEEEEEETTEEEEEESS--HHHHH--TTTT--GGGEEEE--SGGG----SSSEEE-----HHHHHT-SB----GGGTHHHHHHHHTT--/---EEEE-TBTTTB-TTS---HHHHHHHHHHHHTT-EEEEE-SS----HHHHHHHT---EEEGGGTEEEETTEEEEE-PPPHHHHHHHHHHHHTTT--EE------BSSTT-HHHHH--TTS-PPPPB-TTHHHHS--S-EEE---GGG-HHHHHH-TTEEEEE-SSS-EEEEETT--HHHHH--TTTT--GGGEEEE--SGGG----SSSEEE-----HHHHHH-SB----GGGTHHHHHHHHTT--

Radius of gyration: 23.72 Å; Cα contacts (8 Å, |Δi|>4): 1070; chains: 2; bounding box: 59×64×60 Å

B-factor: mean 44.78, std 16.59, range [11.24, 100.48]